Protein AF-A0A522DTZ6-F1 (afdb_monomer)

Solvent-accessible surface area (backbone atoms only — not comparable to full-atom values): 29812 Å² total; per-residue (Å²): 138,82,81,86,79,81,82,78,89,74,92,70,84,82,66,77,85,81,62,63,83,66,77,73,71,80,78,86,62,78,75,42,48,61,40,32,42,37,39,28,28,37,51,78,33,67,67,48,78,47,78,43,36,81,15,37,23,39,40,32,19,40,86,93,48,35,62,66,43,53,53,51,50,58,49,36,67,45,63,57,66,77,53,55,72,46,32,21,92,92,46,71,49,17,38,42,34,40,35,35,72,81,45,35,35,38,39,34,39,34,37,50,86,11,49,69,51,56,48,35,26,42,67,88,67,49,71,60,89,72,64,34,59,61,56,32,52,57,26,36,46,79,73,20,46,34,40,63,56,55,72,72,41,57,52,59,58,32,42,52,52,47,55,72,42,50,89,42,83,67,54,44,65,58,50,19,66,32,38,74,46,93,52,79,80,82,83,79,72,90,32,33,66,60,49,49,53,53,50,41,48,51,36,51,53,52,31,52,52,44,53,51,52,42,52,53,49,51,50,50,40,52,52,54,59,71,69,49,74,90,75,69,82,77,58,56,78,51,58,69,57,51,52,51,51,49,51,53,53,51,50,50,53,50,52,52,48,50,49,50,53,49,53,48,52,53,51,51,52,55,45,52,52,54,50,51,54,51,51,50,50,55,52,48,54,46,54,50,52,53,50,66,58,70,77,60,82,90,77,52,68,66,67,49,47,58,52,48,53,50,51,51,52,53,46,52,52,52,50,50,55,49,52,53,52,49,53,55,50,51,50,51,49,51,54,48,51,50,50,55,45,50,52,51,50,56,71,49,44,60,63,51,52,54,48,50,53,52,47,56,54,28,52,54,46,50,54,50,49,55,51,41,52,53,51,50,53,51,40,56,50,47,52,52,53,39,54,54,46,48,55,49,37,50,48,30,49,50,18,38,55,24,44,53,52,49,50,52,52,51,43,59,74,68,43,52,79,53,57,44,81,55,99,59,31,50,26,44,74,90,36,48,54,91,75,46,56,67,69,60,50,52,52,52,29,50,50,48,28,50,56,36,27,34,48,25,34,58,29,31,34,78,61,50,59,80,49,55,73,70,57,47,54,53,46,55,52,46,32,54,76,69,64,26,24,36,42,34,24,32,79,33,86,72,79,74,59,87,89,52,82,88,62,67,89,88,66,89,79,54,70,80,65,66,75,58,87,50,83,73,69,80,54,60,42,79,48,64,50,64,60,83,66,89,77,133

Structure (mmCIF, N/CA/C/O backbone):
data_AF-A0A522DTZ6-F1
#
_entry.id   AF-A0A522DTZ6-F1
#
loop_
_atom_site.group_PDB
_atom_site.id
_atom_site.type_symbol
_atom_site.label_atom_id
_atom_site.label_alt_id
_atom_site.label_comp_id
_atom_site.label_asym_id
_atom_site.label_entity_id
_atom_site.label_seq_id
_atom_site.pdbx_PDB_ins_code
_atom_site.Cartn_x
_atom_site.Cartn_y
_atom_site.Cartn_z
_atom_site.occupancy
_atom_site.B_iso_or_equiv
_atom_site.auth_seq_id
_atom_site.auth_comp_id
_atom_site.auth_asym_id
_atom_site.auth_atom_id
_atom_site.pdbx_PDB_model_num
ATOM 1 N N . MET A 1 1 ? -10.974 -43.493 -45.138 1.00 37.31 1 MET A N 1
ATOM 2 C CA . MET A 1 1 ? -9.894 -42.870 -45.928 1.00 37.31 1 MET A CA 1
ATOM 3 C C . MET A 1 1 ? -10.361 -41.497 -46.383 1.00 37.31 1 MET A C 1
ATOM 5 O O . MET A 1 1 ? -11.185 -41.445 -47.287 1.00 37.31 1 MET A O 1
ATOM 9 N N . PRO A 1 2 ? -9.921 -40.406 -45.741 1.00 30.44 2 PRO A N 1
ATOM 10 C CA . PRO A 1 2 ? -10.015 -39.075 -46.312 1.00 30.44 2 PRO A CA 1
ATOM 11 C C . PRO A 1 2 ? -8.712 -38.715 -47.039 1.00 30.44 2 PRO A C 1
ATOM 13 O O . PRO A 1 2 ? -7.630 -39.193 -46.702 1.00 30.44 2 PRO A O 1
ATOM 16 N N . GLN A 1 3 ? -8.878 -37.928 -48.092 1.00 27.09 3 GLN A N 1
ATOM 17 C CA . GLN A 1 3 ? -7.906 -37.599 -49.124 1.00 27.09 3 GLN A CA 1
ATOM 18 C C . GLN A 1 3 ? -6.731 -36.762 -48.597 1.00 27.09 3 GLN A C 1
ATOM 20 O O . GLN A 1 3 ? -6.917 -35.812 -47.839 1.00 27.09 3 GLN A O 1
ATOM 25 N N . CYS A 1 4 ? -5.525 -37.109 -49.055 1.00 27.58 4 CYS A N 1
ATOM 26 C CA . CYS A 1 4 ? -4.324 -36.283 -48.970 1.00 27.58 4 CYS A CA 1
ATOM 27 C C . CYS A 1 4 ? -4.561 -34.930 -49.651 1.00 27.58 4 CYS A C 1
ATOM 29 O O . CYS A 1 4 ? -4.731 -34.875 -50.868 1.00 27.58 4 CYS A O 1
ATOM 31 N N . ALA A 1 5 ? -4.511 -33.848 -48.875 1.00 27.97 5 ALA A N 1
ATOM 32 C CA . ALA A 1 5 ? -4.296 -32.509 -49.400 1.00 27.97 5 ALA A CA 1
ATOM 33 C C . ALA A 1 5 ? -2.785 -32.282 -49.544 1.00 27.97 5 ALA A C 1
ATOM 35 O O . ALA A 1 5 ? -2.029 -32.305 -48.573 1.00 27.97 5 ALA A O 1
ATOM 36 N N . THR A 1 6 ? -2.362 -32.127 -50.790 1.00 26.62 6 THR A N 1
ATOM 37 C CA . THR A 1 6 ? -1.006 -31.828 -51.239 1.00 26.62 6 THR A CA 1
ATOM 38 C C . THR A 1 6 ? -0.517 -30.516 -50.620 1.00 26.62 6 THR A C 1
ATOM 40 O O . THR A 1 6 ? -1.088 -29.458 -50.877 1.00 26.62 6 THR A O 1
ATOM 43 N N . ILE A 1 7 ? 0.548 -30.573 -49.818 1.00 27.61 7 ILE A N 1
ATOM 44 C CA . ILE A 1 7 ? 1.276 -29.385 -49.358 1.00 27.61 7 ILE A CA 1
ATOM 45 C C . ILE A 1 7 ? 2.071 -28.868 -50.558 1.00 27.61 7 ILE A C 1
ATOM 47 O O . ILE A 1 7 ? 3.069 -29.462 -50.962 1.00 27.61 7 ILE A O 1
ATOM 51 N N . GLY A 1 8 ? 1.577 -27.791 -51.167 1.00 25.06 8 GLY A N 1
ATOM 52 C CA . GLY A 1 8 ? 2.294 -27.049 -52.193 1.00 25.06 8 GLY A CA 1
ATOM 53 C C . GLY A 1 8 ? 3.531 -26.390 -51.591 1.00 25.06 8 GLY A C 1
ATOM 54 O O . GLY A 1 8 ? 3.434 -25.561 -50.690 1.00 25.06 8 GLY A O 1
ATOM 55 N N . SER A 1 9 ? 4.695 -26.769 -52.105 1.00 31.30 9 SER A N 1
ATOM 56 C CA . SER A 1 9 ? 5.968 -26.088 -51.908 1.00 31.30 9 SER A CA 1
ATOM 57 C C . SER A 1 9 ? 5.920 -24.709 -52.574 1.00 31.30 9 SER A C 1
ATOM 59 O O . SER A 1 9 ? 6.166 -24.583 -53.772 1.00 31.30 9 SER A O 1
ATOM 61 N N . GLY A 1 10 ? 5.577 -23.686 -51.799 1.00 24.41 10 GLY A N 1
ATOM 62 C CA . GLY A 1 10 ? 5.672 -22.280 -52.181 1.00 24.41 10 GLY A CA 1
ATOM 63 C C . GLY A 1 10 ? 6.624 -21.561 -51.238 1.00 24.41 10 GLY A C 1
ATOM 64 O O . GLY A 1 10 ? 6.184 -20.879 -50.322 1.00 24.41 10 GLY A O 1
ATOM 65 N N . VAL A 1 11 ? 7.931 -21.741 -51.435 1.00 28.19 11 VAL A N 1
ATOM 66 C CA . VAL A 1 11 ? 8.948 -20.891 -50.803 1.00 28.19 11 VAL A CA 1
ATOM 67 C C . VAL A 1 11 ? 9.033 -19.622 -51.648 1.00 28.19 11 VAL A C 1
ATOM 69 O O . VAL A 1 11 ? 9.861 -19.517 -52.548 1.00 28.19 11 VAL A O 1
ATOM 72 N N . HIS A 1 12 ? 8.117 -18.685 -51.415 1.00 27.03 12 HIS A N 1
ATOM 73 C CA . HIS A 1 12 ? 8.268 -17.310 -51.875 1.00 27.03 12 HIS A CA 1
ATOM 74 C C . HIS A 1 12 ? 8.806 -16.487 -50.710 1.00 27.03 12 HIS A C 1
ATOM 76 O O . HIS A 1 12 ? 8.214 -16.462 -49.634 1.00 27.03 12 HIS A O 1
ATOM 82 N N . GLY A 1 13 ? 9.972 -15.878 -50.926 1.00 30.61 13 GLY A N 1
ATOM 83 C CA . GLY A 1 13 ? 10.601 -14.975 -49.979 1.00 30.61 13 GLY A CA 1
ATOM 84 C C . GLY A 1 13 ? 9.682 -13.801 -49.675 1.00 30.61 13 GLY A C 1
ATOM 85 O O . GLY A 1 13 ? 9.431 -12.958 -50.534 1.00 30.61 13 GLY A O 1
ATOM 86 N N . GLU A 1 14 ? 9.197 -13.749 -48.440 1.00 29.45 14 GLU A N 1
ATOM 87 C CA . GLU A 1 14 ? 8.679 -12.524 -47.855 1.00 29.45 14 GLU A CA 1
ATOM 88 C C . GLU A 1 14 ? 9.885 -11.632 -47.548 1.00 29.45 14 GLU A C 1
ATOM 90 O O . GLU A 1 14 ? 10.607 -11.821 -46.567 1.00 29.45 14 GLU A O 1
ATOM 95 N N . GLY A 1 15 ? 10.149 -10.698 -48.465 1.00 31.09 15 GLY A N 1
ATOM 96 C CA . GLY A 1 15 ? 11.054 -9.578 -48.232 1.00 31.09 15 GLY A CA 1
ATOM 97 C C . GLY A 1 15 ? 10.598 -8.734 -47.039 1.00 31.09 15 GLY A C 1
ATOM 98 O O . GLY A 1 15 ? 9.503 -8.916 -46.513 1.00 31.09 15 GLY A O 1
ATOM 99 N N . LEU A 1 16 ? 11.452 -7.794 -46.634 1.00 37.06 16 LEU A N 1
ATOM 100 C CA . LEU A 1 16 ? 11.426 -6.912 -45.451 1.00 37.06 16 LEU A CA 1
ATOM 101 C C . LEU A 1 16 ? 10.136 -6.079 -45.189 1.00 37.06 16 LEU A C 1
ATOM 103 O O . LEU A 1 16 ? 10.130 -5.194 -44.339 1.00 37.06 16 LEU A O 1
ATOM 107 N N . ALA A 1 17 ? 9.011 -6.388 -45.836 1.00 34.72 17 ALA A N 1
ATOM 108 C CA . ALA A 1 17 ? 7.756 -5.639 -45.897 1.00 34.72 17 ALA A CA 1
ATOM 109 C C . ALA A 1 17 ? 7.022 -5.397 -44.558 1.00 34.72 17 ALA A C 1
ATOM 111 O O . ALA A 1 17 ? 6.080 -4.608 -44.524 1.00 34.72 17 ALA A O 1
ATOM 112 N N . GLY A 1 18 ? 7.421 -6.042 -43.457 1.00 34.72 18 GLY A N 1
ATOM 113 C CA . GLY A 1 18 ? 6.786 -5.874 -42.140 1.00 34.72 18 GLY A CA 1
ATOM 114 C C . GLY A 1 18 ? 7.485 -4.896 -41.187 1.00 34.72 18 GLY A C 1
ATOM 115 O O . GLY A 1 18 ? 6.895 -4.504 -40.182 1.00 34.72 18 GLY A O 1
ATOM 116 N N . TYR A 1 19 ? 8.729 -4.503 -41.470 1.00 38.19 19 TYR A N 1
ATOM 117 C CA . TYR A 1 19 ? 9.546 -3.686 -40.572 1.00 38.19 19 TYR A CA 1
ATOM 118 C C . TYR A 1 19 ? 9.659 -2.255 -41.109 1.00 38.19 19 TYR A C 1
ATOM 120 O O . TYR A 1 19 ? 10.423 -1.983 -42.028 1.00 38.19 19 TYR A O 1
ATOM 128 N N . GLN A 1 20 ? 8.902 -1.316 -40.533 1.00 40.12 20 GLN A N 1
ATOM 129 C CA . GLN A 1 20 ? 9.065 0.102 -40.859 1.00 40.12 20 GLN A CA 1
ATOM 130 C C . GLN A 1 20 ? 10.350 0.644 -40.217 1.00 40.12 20 GLN A C 1
ATOM 132 O O . GLN A 1 20 ? 10.507 0.650 -38.993 1.00 40.12 20 GLN A O 1
ATOM 137 N N . VAL A 1 21 ? 11.275 1.127 -41.048 1.00 39.69 21 VAL A N 1
ATOM 138 C CA . VAL A 1 21 ? 12.469 1.848 -40.595 1.00 39.69 21 VAL A CA 1
ATOM 139 C C . VAL A 1 21 ? 12.032 3.220 -40.074 1.00 39.69 21 VAL A C 1
ATOM 141 O O . VAL A 1 21 ? 11.784 4.144 -40.844 1.00 39.69 21 VAL A O 1
ATOM 144 N N . LEU A 1 22 ? 11.904 3.363 -38.754 1.00 39.72 22 LEU A N 1
ATOM 145 C CA . LEU A 1 22 ? 11.617 4.654 -38.132 1.00 39.72 22 LEU A CA 1
ATOM 146 C C . LEU A 1 22 ? 12.887 5.512 -38.113 1.00 39.72 22 LEU A C 1
ATOM 148 O O . LEU A 1 22 ? 13.806 5.272 -37.330 1.00 39.72 22 LEU A O 1
ATOM 152 N N . THR A 1 23 ? 12.947 6.525 -38.975 1.00 38.56 23 THR A N 1
ATOM 153 C CA . THR A 1 23 ? 14.057 7.484 -39.017 1.00 38.56 23 THR A CA 1
ATOM 154 C C . THR A 1 23 ? 13.798 8.654 -38.073 1.00 38.56 23 THR A C 1
ATOM 156 O O . THR A 1 23 ? 12.788 9.350 -38.187 1.00 38.56 23 THR A O 1
ATOM 159 N N . ARG A 1 24 ? 14.737 8.926 -37.165 1.00 40.88 24 ARG A N 1
ATOM 160 C CA . ARG A 1 24 ? 14.729 10.133 -36.337 1.00 40.88 24 ARG A CA 1
ATOM 161 C C . ARG A 1 24 ? 15.473 11.245 -37.079 1.00 40.88 24 ARG A C 1
ATOM 163 O O . ARG A 1 24 ? 16.692 11.249 -37.094 1.00 40.88 24 ARG A O 1
ATOM 170 N N . THR A 1 25 ? 14.764 12.208 -37.661 1.00 34.78 25 THR A N 1
ATOM 171 C CA . THR A 1 25 ? 15.368 13.490 -38.065 1.00 34.78 25 THR A CA 1
ATOM 172 C C . THR A 1 25 ? 15.054 14.526 -36.996 1.00 34.78 25 THR A C 1
ATOM 174 O O . THR A 1 25 ? 13.916 14.993 -36.889 1.00 34.78 25 THR A O 1
ATOM 177 N N . ARG A 1 26 ? 16.037 14.898 -36.169 1.00 33.22 26 ARG A N 1
ATOM 178 C CA . ARG A 1 26 ? 15.906 16.096 -35.332 1.00 33.22 26 ARG A CA 1
ATOM 179 C C . ARG A 1 26 ? 16.107 17.315 -36.230 1.00 33.22 26 ARG A C 1
ATOM 181 O O . ARG A 1 26 ? 17.224 17.701 -36.511 1.00 33.22 26 ARG A O 1
ATOM 188 N N . GLY A 1 27 ? 15.006 17.929 -36.660 1.00 35.44 27 GLY A N 1
ATOM 189 C CA . GLY A 1 27 ? 15.030 19.277 -37.230 1.00 35.44 27 GLY A CA 1
ATOM 190 C C . GLY A 1 27 ? 15.791 19.419 -38.549 1.00 35.44 27 GLY A C 1
ATOM 191 O O . GLY A 1 27 ? 16.673 20.258 -38.633 1.00 35.44 27 GLY A O 1
ATOM 192 N N . GLY A 1 28 ? 15.432 18.648 -39.578 1.00 34.88 28 GLY A N 1
ATOM 193 C CA . GLY A 1 28 ? 15.789 18.957 -40.972 1.00 34.88 28 GLY A CA 1
ATOM 194 C C . GLY A 1 28 ? 17.284 19.056 -41.318 1.00 34.88 28 GLY A C 1
ATOM 195 O O . GLY A 1 28 ? 17.594 19.511 -42.417 1.00 34.88 28 GLY A O 1
ATOM 196 N N . SER A 1 29 ? 18.203 18.660 -40.432 1.00 44.75 29 SER A N 1
ATOM 197 C CA . SER A 1 29 ? 19.630 18.540 -40.736 1.00 44.75 29 SER A CA 1
ATOM 198 C C . SER A 1 29 ? 19.872 17.325 -41.632 1.00 44.75 29 SER A C 1
ATOM 200 O O . SER A 1 29 ? 19.298 16.253 -41.426 1.00 44.75 29 SER A O 1
ATOM 202 N N . ALA A 1 30 ? 20.700 17.504 -42.662 1.00 57.94 30 ALA A N 1
ATOM 203 C CA . ALA A 1 30 ? 21.166 16.409 -43.504 1.00 57.94 30 ALA A CA 1
ATOM 204 C C . ALA A 1 30 ? 21.961 15.404 -42.652 1.00 57.94 30 ALA A C 1
ATOM 206 O O . ALA A 1 30 ? 22.713 15.809 -41.767 1.00 57.94 30 ALA A O 1
ATOM 207 N N . GLN A 1 31 ? 21.773 14.104 -42.901 1.00 70.75 31 GLN A N 1
ATOM 208 C CA . GLN A 1 31 ? 22.597 13.064 -42.279 1.00 70.75 31 GLN A CA 1
ATOM 209 C C . GLN A 1 31 ? 24.046 13.230 -42.737 1.00 70.75 31 GLN A C 1
ATOM 211 O O . GLN A 1 31 ? 24.283 13.493 -43.913 1.00 70.75 31 GLN A O 1
ATOM 216 N N . VAL A 1 32 ? 24.985 13.054 -41.811 1.00 81.88 32 VAL A N 1
ATOM 217 C CA . VAL A 1 32 ? 26.417 13.259 -42.044 1.00 81.88 32 VAL A CA 1
ATOM 218 C C . VAL A 1 32 ? 27.139 11.917 -41.944 1.00 81.88 32 VAL A C 1
ATOM 220 O O . VAL A 1 32 ? 26.987 11.206 -40.951 1.00 81.88 32 VAL A O 1
ATOM 223 N N . LYS A 1 33 ? 27.932 11.549 -42.951 1.00 86.88 33 LYS A N 1
ATOM 224 C CA . LYS A 1 33 ? 28.701 10.292 -42.984 1.00 86.88 33 LYS A CA 1
ATOM 225 C C . LYS A 1 33 ? 30.188 10.543 -42.780 1.00 86.88 33 LYS A C 1
ATOM 227 O O . LYS A 1 33 ? 30.731 11.567 -43.184 1.00 86.88 33 LYS A O 1
ATOM 232 N N . VAL A 1 34 ? 30.873 9.578 -42.173 1.00 88.88 34 VAL A N 1
ATOM 233 C CA . VAL A 1 34 ? 32.329 9.617 -42.001 1.00 88.88 34 VAL A CA 1
ATOM 234 C C . VAL A 1 34 ? 33.002 9.192 -43.299 1.00 88.88 34 VAL A C 1
ATOM 236 O O . VAL A 1 34 ? 32.852 8.061 -43.733 1.00 88.88 34 VAL A O 1
ATOM 239 N N . THR A 1 35 ? 33.787 10.055 -43.926 1.00 90.38 35 THR A N 1
ATOM 240 C CA . THR A 1 35 ? 34.477 9.722 -45.185 1.00 90.38 35 THR A CA 1
ATOM 241 C C . THR A 1 35 ? 35.891 9.212 -44.946 1.00 90.38 35 THR A C 1
ATOM 243 O O . THR A 1 35 ? 36.422 8.420 -45.731 1.00 90.38 35 THR A O 1
ATOM 246 N N . LYS A 1 36 ? 36.515 9.643 -43.846 1.00 92.00 36 LYS A N 1
ATOM 247 C CA . LYS A 1 36 ? 37.918 9.352 -43.563 1.00 92.00 36 LYS A CA 1
ATOM 248 C C . LYS A 1 36 ? 38.209 9.331 -42.069 1.00 92.00 36 LYS A C 1
ATOM 250 O O . LYS A 1 36 ? 37.725 10.180 -41.326 1.00 92.00 36 LYS A O 1
ATOM 255 N N . VAL A 1 37 ? 39.059 8.395 -41.658 1.00 91.38 37 VAL A N 1
ATOM 256 C CA . VAL A 1 37 ? 39.631 8.307 -40.312 1.00 91.38 37 VAL A CA 1
ATOM 257 C C . VAL A 1 37 ? 41.151 8.237 -40.436 1.00 91.38 37 VAL A C 1
ATOM 259 O O . VAL A 1 37 ? 41.685 7.372 -41.128 1.00 91.38 37 VAL A O 1
ATOM 262 N N . SER A 1 38 ? 41.847 9.137 -39.751 1.00 91.81 38 SER A N 1
ATOM 263 C CA . SER A 1 38 ? 43.306 9.164 -39.643 1.00 91.81 38 SER A CA 1
ATOM 264 C C . SER A 1 38 ? 43.697 9.080 -38.174 1.00 91.81 38 SER A C 1
ATOM 266 O O . SER A 1 38 ? 43.123 9.779 -37.343 1.00 91.81 38 SER A O 1
ATOM 268 N N . THR A 1 39 ? 44.666 8.243 -37.830 1.00 91.75 39 THR A N 1
ATOM 269 C CA . THR A 1 39 ? 45.106 8.044 -36.447 1.00 91.75 39 THR A CA 1
ATOM 270 C C . THR A 1 39 ? 46.620 7.976 -36.358 1.00 91.75 39 THR A C 1
ATOM 272 O O . THR A 1 39 ? 47.259 7.384 -37.221 1.00 91.75 39 THR A O 1
ATOM 275 N N . ARG A 1 40 ? 47.189 8.535 -35.288 1.00 92.00 40 ARG A N 1
ATOM 276 C CA . ARG A 1 40 ? 48.621 8.485 -34.984 1.00 92.00 40 ARG A CA 1
ATOM 277 C C . ARG A 1 40 ? 48.867 8.168 -33.522 1.00 92.00 40 ARG A C 1
ATOM 279 O O . ARG A 1 40 ? 48.245 8.769 -32.650 1.00 92.00 40 ARG A O 1
ATOM 286 N N . GLN A 1 41 ? 49.820 7.275 -33.267 1.00 92.00 41 GLN A N 1
ATOM 287 C CA . GLN A 1 41 ? 50.254 6.863 -31.926 1.00 92.00 41 GLN A CA 1
ATOM 288 C C . GLN A 1 41 ? 49.108 6.381 -31.011 1.00 92.00 41 GLN A C 1
ATOM 290 O O . GLN A 1 41 ? 49.154 6.560 -29.792 1.00 92.00 41 GLN A O 1
ATOM 295 N N . LEU A 1 42 ? 48.082 5.740 -31.584 1.00 88.81 42 LEU A N 1
ATOM 296 C CA . LEU A 1 42 ? 46.958 5.167 -30.836 1.00 88.81 42 LEU A CA 1
ATOM 297 C C . LEU A 1 42 ? 46.911 3.647 -31.009 1.00 88.81 42 LEU A C 1
ATOM 299 O O . LEU A 1 42 ? 46.933 3.126 -32.128 1.00 88.81 42 LEU A O 1
ATOM 303 N N . LEU A 1 43 ? 46.798 2.936 -29.885 1.00 87.88 43 LEU A N 1
ATOM 304 C CA . LEU A 1 43 ? 46.708 1.477 -29.799 1.00 87.88 43 LEU A CA 1
ATOM 305 C C . LEU A 1 43 ? 47.751 0.766 -30.692 1.00 87.88 43 LEU A C 1
ATOM 307 O O . LEU A 1 43 ? 48.963 0.935 -30.524 1.00 87.88 43 LEU A O 1
ATOM 311 N N . ALA A 1 44 ? 47.287 -0.047 -31.645 1.00 85.12 44 ALA A N 1
ATOM 312 C CA . ALA A 1 44 ? 48.131 -0.833 -32.537 1.00 85.12 44 ALA A CA 1
ATOM 313 C C . ALA A 1 44 ? 48.857 0.007 -33.608 1.00 85.12 44 ALA A C 1
ATOM 315 O O . ALA A 1 44 ? 49.804 -0.495 -34.215 1.00 85.12 44 ALA A O 1
ATOM 316 N N . PHE A 1 45 ? 48.476 1.273 -33.818 1.00 83.94 45 PHE A N 1
ATOM 317 C CA . PHE A 1 45 ? 48.876 2.066 -34.983 1.00 83.94 45 PHE A CA 1
ATOM 318 C C . PHE A 1 45 ? 49.810 3.231 -34.621 1.00 83.94 45 PHE A C 1
ATOM 320 O O . PHE A 1 45 ? 49.481 4.080 -33.792 1.00 83.94 45 PHE A O 1
ATOM 327 N N . GLU A 1 46 ? 50.972 3.294 -35.279 1.00 85.38 46 GLU A N 1
ATOM 328 C CA . GLU A 1 46 ? 51.852 4.478 -35.250 1.00 85.38 46 GLU A CA 1
ATOM 329 C C . GLU A 1 46 ? 51.314 5.582 -36.160 1.00 85.38 46 GLU A C 1
ATOM 331 O O . GLU A 1 46 ? 51.237 6.734 -35.738 1.00 85.38 46 GLU A O 1
ATOM 336 N N . ASP A 1 47 ? 50.880 5.206 -37.362 1.00 85.00 47 ASP A N 1
ATOM 337 C CA . ASP A 1 47 ? 50.120 6.024 -38.304 1.00 85.00 47 ASP A CA 1
ATOM 338 C C . ASP A 1 47 ? 49.193 5.091 -39.097 1.00 85.00 47 ASP A C 1
ATOM 340 O O . ASP A 1 47 ? 49.595 3.991 -39.490 1.00 85.00 47 ASP A O 1
ATOM 344 N N . LEU A 1 48 ? 47.942 5.493 -39.296 1.00 87.12 48 LEU A N 1
ATOM 345 C CA . LEU A 1 48 ? 46.982 4.775 -40.129 1.00 87.12 48 LEU A CA 1
ATOM 346 C C . LEU A 1 48 ? 45.978 5.763 -40.717 1.00 87.12 48 LEU A C 1
ATOM 348 O O . LEU A 1 48 ? 45.423 6.605 -40.015 1.00 87.12 48 LEU A O 1
ATOM 352 N N . GLU A 1 49 ? 45.690 5.595 -42.002 1.00 87.00 49 GLU A N 1
ATOM 353 C CA . GLU A 1 49 ? 44.656 6.333 -42.714 1.00 87.00 49 GLU A CA 1
ATOM 354 C C . GLU A 1 49 ? 43.699 5.355 -43.398 1.00 87.00 49 GLU A C 1
ATOM 356 O O . GLU A 1 49 ? 44.127 4.466 -44.136 1.00 87.00 49 GLU A O 1
ATOM 361 N N . VAL A 1 50 ? 42.398 5.532 -43.165 1.00 86.44 50 VAL A N 1
ATOM 362 C CA . VAL A 1 50 ? 41.339 4.693 -43.730 1.00 86.44 50 VAL A CA 1
ATOM 363 C C . VAL A 1 50 ? 40.256 5.573 -44.331 1.00 86.44 50 VAL A C 1
ATOM 365 O O . VAL A 1 50 ? 39.773 6.511 -43.697 1.00 86.44 50 VAL A O 1
ATOM 368 N N . LYS A 1 51 ? 39.853 5.248 -45.559 1.00 86.69 51 LYS A N 1
ATOM 369 C CA . LYS A 1 51 ? 38.673 5.830 -46.202 1.00 86.69 51 LYS A CA 1
ATOM 370 C C . LYS A 1 51 ? 37.480 4.919 -45.960 1.00 86.69 51 LYS A C 1
ATOM 372 O O . LYS A 1 51 ? 37.588 3.711 -46.160 1.00 86.69 51 LYS A O 1
ATOM 377 N N . LEU A 1 52 ? 36.369 5.497 -45.523 1.00 86.31 52 LEU A N 1
ATOM 378 C CA . LEU A 1 52 ? 35.123 4.776 -45.297 1.00 86.31 52 LEU A CA 1
ATOM 379 C C . LEU A 1 52 ? 34.170 5.067 -46.458 1.00 86.31 52 LEU A C 1
ATOM 381 O O . LEU A 1 52 ? 34.067 6.202 -46.924 1.00 86.31 52 LEU A O 1
ATOM 385 N N . GLY A 1 53 ? 33.481 4.031 -46.932 1.00 82.56 53 GLY A N 1
ATOM 386 C CA . GLY A 1 53 ? 32.401 4.198 -47.904 1.00 82.56 53 GLY A CA 1
ATOM 387 C C . GLY A 1 53 ? 31.124 4.695 -47.258 1.00 82.56 53 GLY A C 1
ATOM 388 O O . GLY A 1 53 ? 30.936 4.570 -46.051 1.00 82.56 53 GLY A O 1
ATOM 389 N N . SER A 1 54 ? 30.205 5.190 -48.081 1.00 80.25 54 SER A N 1
ATOM 390 C CA . SER A 1 54 ? 28.889 5.665 -47.644 1.00 80.25 54 SER A CA 1
ATOM 391 C C . SER A 1 54 ? 27.940 4.549 -47.176 1.00 80.25 54 SER A C 1
ATOM 393 O O . SER A 1 54 ? 26.911 4.867 -46.578 1.00 80.25 54 SER A O 1
ATOM 395 N N . GLY A 1 55 ? 28.272 3.284 -47.458 1.00 84.56 55 GLY A N 1
ATOM 396 C CA . GLY A 1 55 ? 27.534 2.081 -47.064 1.00 84.56 55 GLY A CA 1
ATOM 397 C C . GLY A 1 55 ? 28.333 1.218 -46.087 1.00 84.56 55 GLY A C 1
ATOM 398 O O . GLY A 1 55 ? 28.540 1.607 -44.937 1.00 84.56 55 GLY A O 1
ATOM 399 N N . LEU A 1 56 ? 28.807 0.053 -46.538 1.00 85.19 56 LEU A N 1
ATOM 400 C CA . LEU A 1 56 ? 29.540 -0.906 -45.708 1.00 85.19 56 LEU A CA 1
ATOM 401 C C . LEU A 1 56 ? 31.052 -0.851 -45.975 1.00 85.19 56 LEU A C 1
ATOM 403 O O . LEU A 1 56 ? 31.513 -0.958 -47.108 1.00 85.19 56 LEU A O 1
ATOM 407 N N . THR A 1 57 ? 31.843 -0.729 -44.912 1.00 87.88 57 THR A N 1
ATOM 408 C CA . THR A 1 57 ? 33.304 -0.864 -44.932 1.00 87.88 57 THR A CA 1
ATOM 409 C C . THR A 1 57 ? 33.710 -2.059 -44.076 1.00 87.88 57 THR A C 1
ATOM 411 O O . THR A 1 57 ? 33.363 -2.132 -42.899 1.00 87.88 57 THR A O 1
ATOM 414 N N . ILE A 1 58 ? 34.455 -2.994 -44.659 1.00 85.44 58 ILE A N 1
ATOM 415 C CA . ILE A 1 58 ? 34.899 -4.231 -44.021 1.00 85.44 58 ILE A CA 1
ATOM 416 C C . ILE A 1 58 ? 36.415 -4.188 -43.827 1.00 85.44 58 ILE A C 1
ATOM 418 O O . ILE A 1 58 ? 37.175 -4.123 -44.791 1.00 85.44 58 ILE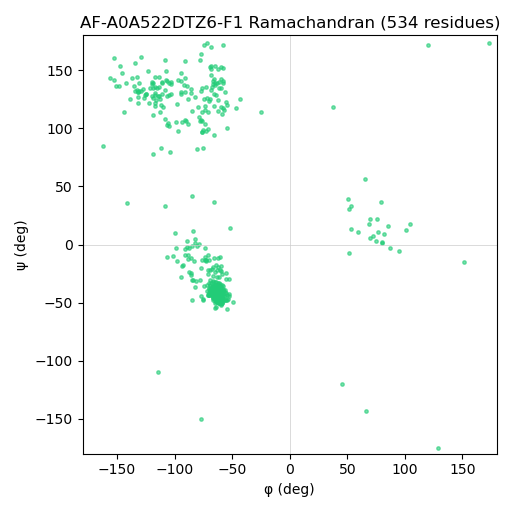 A O 1
ATOM 422 N N . ALA A 1 59 ? 36.861 -4.282 -42.578 1.00 85.38 59 ALA A N 1
ATOM 423 C CA . ALA A 1 59 ? 38.257 -4.458 -42.205 1.00 85.38 59 ALA A CA 1
ATOM 424 C C . ALA A 1 59 ? 38.567 -5.956 -42.034 1.00 85.38 59 ALA A C 1
ATOM 426 O O . ALA A 1 59 ? 38.166 -6.582 -41.050 1.00 85.38 59 ALA A O 1
ATOM 427 N N . LYS A 1 60 ? 39.280 -6.544 -42.999 1.00 82.69 60 LYS A N 1
ATOM 428 C CA . LYS A 1 60 ? 39.647 -7.969 -43.029 1.00 82.69 60 LYS A CA 1
ATOM 429 C C . LYS A 1 60 ? 41.114 -8.162 -42.664 1.00 82.69 60 LYS A C 1
ATOM 431 O O . LYS A 1 60 ? 41.964 -7.419 -43.144 1.00 82.69 60 LYS A O 1
ATOM 436 N N . GLY A 1 61 ? 41.433 -9.177 -41.866 1.00 79.69 61 GLY A N 1
ATOM 437 C CA . GLY A 1 61 ? 42.826 -9.548 -41.597 1.00 79.69 61 GLY A CA 1
ATOM 438 C C . GLY A 1 61 ? 42.990 -10.627 -40.526 1.00 79.69 61 GLY A C 1
ATOM 439 O O . GLY A 1 61 ? 42.002 -10.987 -39.871 1.00 79.69 61 GLY A O 1
ATOM 440 N N . PRO A 1 62 ? 44.220 -11.122 -40.305 1.00 76.12 62 PRO A N 1
ATOM 441 C CA . PRO A 1 62 ? 44.505 -12.155 -39.311 1.00 76.12 62 PRO A CA 1
ATOM 442 C C . PRO A 1 62 ? 44.315 -11.624 -37.889 1.00 76.12 62 PRO A C 1
ATOM 444 O O . PRO A 1 62 ? 44.125 -10.424 -37.663 1.00 76.12 62 PRO A O 1
ATOM 447 N N . ASN A 1 63 ? 44.347 -12.506 -36.896 1.00 77.06 63 ASN A N 1
ATOM 448 C CA . ASN A 1 63 ? 44.385 -12.060 -35.505 1.00 77.06 63 ASN A CA 1
ATOM 449 C C . ASN A 1 63 ? 45.607 -11.164 -35.255 1.00 77.06 63 ASN A C 1
ATOM 451 O O . ASN A 1 63 ? 46.608 -11.253 -35.960 1.00 77.06 63 ASN A O 1
ATOM 455 N N . GLU A 1 64 ? 45.477 -10.257 -34.284 1.00 76.12 64 GLU A N 1
ATOM 456 C CA . GLU A 1 64 ? 46.544 -9.332 -33.860 1.00 76.12 64 GLU A CA 1
ATOM 457 C C . GLU A 1 64 ? 46.931 -8.224 -34.866 1.00 76.12 64 GLU A C 1
ATOM 459 O O . GLU A 1 64 ? 47.798 -7.410 -34.567 1.00 76.12 64 GLU A O 1
ATOM 464 N N . CYS A 1 65 ? 46.239 -8.074 -36.005 1.00 78.25 65 CYS A N 1
ATOM 465 C CA . CYS A 1 65 ? 46.513 -6.988 -36.967 1.00 78.25 65 CYS A CA 1
ATOM 466 C C . CYS A 1 65 ? 45.836 -5.634 -36.653 1.00 78.25 65 CYS A C 1
ATOM 468 O O . CYS A 1 65 ? 45.791 -4.752 -37.506 1.00 78.25 65 CYS A O 1
ATOM 470 N N . GLY A 1 66 ? 45.273 -5.459 -35.451 1.00 78.25 66 GLY A N 1
ATOM 471 C CA . GLY A 1 66 ? 44.687 -4.180 -35.016 1.00 78.25 66 GLY A CA 1
ATOM 472 C C . GLY A 1 66 ? 43.226 -3.919 -35.423 1.00 78.25 66 GLY A C 1
ATOM 473 O O . GLY A 1 66 ? 42.772 -2.782 -35.321 1.00 78.25 66 GLY A O 1
ATOM 474 N N . LYS A 1 67 ? 42.457 -4.940 -35.839 1.00 83.31 67 LYS A N 1
ATOM 475 C CA . LYS A 1 67 ? 41.018 -4.819 -36.193 1.00 83.31 67 LYS A CA 1
ATOM 476 C C . LYS A 1 67 ? 40.168 -4.200 -35.077 1.00 83.31 67 LYS A C 1
ATOM 478 O O . LYS A 1 67 ? 39.520 -3.177 -35.273 1.00 83.31 67 LYS A O 1
ATOM 483 N N . THR A 1 68 ? 40.220 -4.781 -33.882 1.00 83.06 68 THR A N 1
ATOM 484 C CA . THR A 1 68 ? 39.518 -4.237 -32.713 1.00 83.06 68 THR A CA 1
ATOM 485 C C . THR A 1 68 ? 40.054 -2.849 -32.356 1.00 83.06 68 THR A C 1
ATOM 487 O O . THR A 1 68 ? 39.289 -1.966 -31.991 1.00 83.06 68 THR A O 1
ATOM 490 N N . SER A 1 69 ? 41.357 -2.604 -32.548 1.00 86.44 69 SER A N 1
ATOM 491 C CA . SER A 1 69 ? 41.968 -1.301 -32.271 1.00 86.44 69 SER A CA 1
ATOM 492 C C . SER A 1 69 ? 41.394 -0.175 -33.134 1.00 86.44 69 SER A C 1
ATOM 494 O O . SER A 1 69 ? 41.148 0.902 -32.605 1.00 86.44 69 SER A O 1
ATOM 496 N N . ILE A 1 70 ? 41.130 -0.393 -34.429 1.00 86.31 70 ILE A N 1
ATOM 497 C CA . ILE A 1 70 ? 40.512 0.652 -35.266 1.00 86.31 70 ILE A CA 1
ATOM 498 C C . ILE A 1 70 ? 39.055 0.915 -34.864 1.00 86.31 70 ILE A C 1
ATOM 500 O O . ILE A 1 70 ? 38.646 2.073 -34.799 1.00 86.31 70 ILE A O 1
ATOM 504 N N . VAL A 1 71 ? 38.293 -0.128 -34.521 1.00 85.31 71 VAL A N 1
ATOM 505 C CA . VAL A 1 71 ? 36.923 0.023 -34.005 1.00 85.31 71 VAL A CA 1
ATOM 506 C C . VAL A 1 71 ? 36.918 0.859 -32.723 1.00 85.31 71 VAL A C 1
ATOM 508 O O . VAL A 1 71 ? 36.130 1.797 -32.610 1.00 85.31 71 VAL A O 1
ATOM 511 N N . GLU A 1 72 ? 37.821 0.571 -31.784 1.00 85.62 72 GLU A N 1
ATOM 512 C CA . GLU A 1 72 ? 37.946 1.327 -30.534 1.00 85.62 72 GLU A CA 1
ATOM 513 C C . GLU A 1 72 ? 38.416 2.772 -30.758 1.00 85.62 72 GLU A C 1
ATOM 515 O O . GLU A 1 72 ? 37.889 3.680 -30.122 1.00 85.62 72 GLU A O 1
ATOM 520 N N . ILE A 1 73 ? 39.318 3.030 -31.713 1.00 88.81 73 ILE A N 1
ATOM 521 C CA . ILE A 1 73 ? 39.741 4.398 -32.073 1.00 88.81 73 ILE A CA 1
ATOM 522 C C . ILE A 1 73 ? 38.567 5.219 -32.622 1.00 88.81 73 ILE A C 1
ATOM 524 O O . ILE A 1 73 ? 38.373 6.369 -32.217 1.00 88.81 73 ILE A O 1
ATOM 528 N N . ILE A 1 74 ? 37.757 4.631 -33.510 1.00 88.06 74 ILE A N 1
ATOM 529 C CA . ILE A 1 74 ? 36.564 5.290 -34.059 1.00 88.06 74 ILE A CA 1
ATOM 530 C C . ILE A 1 74 ? 35.567 5.594 -32.935 1.00 88.06 74 ILE A C 1
ATOM 532 O O . ILE A 1 74 ? 35.074 6.717 -32.841 1.00 88.06 74 ILE A O 1
ATOM 536 N N . LYS A 1 75 ? 35.306 4.634 -32.038 1.00 84.06 75 LYS A N 1
ATOM 537 C CA . LYS A 1 75 ? 34.435 4.847 -30.869 1.00 84.06 75 LYS A CA 1
ATOM 538 C C . LYS A 1 75 ? 34.957 5.973 -29.979 1.00 84.06 75 LYS A C 1
ATOM 540 O O . LYS A 1 75 ? 34.213 6.904 -29.671 1.00 84.06 75 LYS A O 1
ATOM 545 N N . ALA A 1 76 ? 36.240 5.920 -29.628 1.00 86.31 76 ALA A N 1
ATOM 546 C CA . ALA A 1 76 ? 36.902 6.884 -28.763 1.00 86.31 76 ALA A CA 1
ATOM 547 C C . ALA A 1 76 ? 36.811 8.313 -29.320 1.00 86.31 76 ALA A C 1
ATOM 549 O O . ALA A 1 76 ? 36.554 9.255 -28.567 1.00 86.31 76 ALA A O 1
ATOM 550 N N . PHE A 1 77 ? 36.913 8.490 -30.641 1.00 88.69 77 PHE A N 1
ATOM 551 C CA . PHE A 1 77 ? 36.706 9.794 -31.266 1.00 88.69 77 PHE A CA 1
ATOM 552 C C . PHE A 1 77 ? 35.339 10.408 -30.908 1.00 88.69 77 PHE A C 1
ATOM 554 O O . PHE A 1 77 ? 35.293 11.571 -30.487 1.00 88.69 77 PHE A O 1
ATOM 561 N N . PHE A 1 78 ? 34.245 9.646 -31.005 1.00 83.00 78 PHE A N 1
ATOM 562 C CA . PHE A 1 78 ? 32.895 10.137 -30.706 1.00 83.00 78 PHE A CA 1
ATOM 563 C C . PHE A 1 78 ? 32.635 10.264 -29.200 1.00 83.00 78 PHE A C 1
ATOM 565 O O . PHE A 1 78 ? 32.181 11.314 -28.739 1.00 83.00 78 PHE A O 1
ATOM 572 N N . THR A 1 79 ? 32.968 9.240 -28.413 1.00 78.38 79 THR A N 1
ATOM 573 C CA . THR A 1 79 ? 32.594 9.166 -26.991 1.00 78.38 79 THR A CA 1
ATOM 574 C C . THR A 1 79 ? 33.553 9.913 -26.070 1.00 78.38 79 THR A C 1
ATOM 576 O O . THR A 1 79 ? 33.147 10.428 -25.028 1.00 78.38 79 THR A O 1
ATOM 579 N N . GLY A 1 80 ? 34.834 9.998 -26.431 1.00 81.31 80 GLY A N 1
ATOM 580 C CA . GLY A 1 80 ? 35.881 10.403 -25.500 1.00 81.31 80 GLY A CA 1
ATOM 581 C C . GLY A 1 80 ? 36.077 9.381 -24.378 1.00 81.31 80 GLY A C 1
ATOM 582 O O . GLY A 1 80 ? 35.960 8.179 -24.600 1.00 81.31 80 GLY A O 1
ATOM 583 N N . GLY A 1 81 ? 36.358 9.879 -23.170 1.00 80.19 81 GLY A N 1
ATOM 584 C CA . GLY A 1 81 ? 36.601 9.075 -21.964 1.00 80.19 81 GLY A CA 1
ATOM 585 C C . GLY A 1 81 ? 37.991 9.299 -21.367 1.00 80.19 81 GLY A C 1
ATOM 586 O O . GLY A 1 81 ? 38.816 9.983 -21.961 1.00 80.19 81 GLY A O 1
ATOM 587 N N . LYS A 1 82 ? 38.243 8.749 -20.175 1.00 78.69 82 LYS A N 1
ATOM 588 C CA . LYS A 1 82 ? 39.578 8.712 -19.559 1.00 78.69 82 LYS A CA 1
ATOM 589 C C . LYS A 1 82 ? 40.147 7.306 -19.684 1.00 78.69 82 LYS A C 1
ATOM 591 O O . LYS A 1 82 ? 40.064 6.526 -18.740 1.00 78.69 82 LYS A O 1
ATOM 596 N N . ASP A 1 83 ? 40.664 6.984 -20.860 1.00 78.44 83 ASP A N 1
ATOM 597 C CA . ASP A 1 83 ? 41.345 5.716 -21.099 1.00 78.44 83 ASP A CA 1
ATOM 598 C C . ASP A 1 83 ? 42.846 5.968 -21.254 1.00 78.44 83 ASP A C 1
ATOM 600 O O . ASP A 1 83 ? 43.293 6.534 -22.247 1.00 78.44 83 ASP A O 1
ATOM 604 N N . VAL A 1 84 ? 43.621 5.561 -20.248 1.00 83.50 84 VAL A N 1
ATOM 605 C CA . VAL A 1 84 ? 45.091 5.676 -20.245 1.00 83.50 84 VAL A CA 1
ATOM 606 C C . VAL A 1 84 ? 45.763 4.658 -21.168 1.00 83.50 84 VAL A C 1
ATOM 608 O O . VAL A 1 84 ? 46.954 4.762 -21.441 1.00 83.50 84 VAL A O 1
ATOM 611 N N . THR A 1 85 ? 45.024 3.648 -21.636 1.00 85.62 85 THR A N 1
ATOM 612 C CA . THR A 1 85 ? 45.557 2.567 -22.476 1.00 85.62 85 THR A CA 1
ATOM 613 C C . THR A 1 85 ? 45.467 2.867 -23.969 1.00 85.62 85 THR A C 1
ATOM 615 O O . THR A 1 85 ? 46.057 2.142 -24.769 1.00 85.62 85 THR A O 1
ATOM 618 N N . ILE A 1 86 ? 44.768 3.945 -24.346 1.00 86.88 86 ILE A N 1
ATOM 619 C CA . ILE A 1 86 ? 44.527 4.295 -25.747 1.00 86.88 86 ILE A CA 1
ATOM 620 C C . ILE A 1 86 ? 45.783 4.815 -26.455 1.00 86.88 86 ILE A C 1
ATOM 622 O O . ILE A 1 86 ? 45.987 4.539 -27.638 1.00 86.88 86 ILE A O 1
ATOM 626 N N . VAL A 1 87 ? 46.643 5.541 -25.733 1.00 88.56 87 VAL A N 1
ATOM 627 C CA . VAL A 1 87 ? 47.913 6.055 -26.253 1.00 88.56 87 VAL A CA 1
ATOM 628 C C . VAL A 1 87 ? 48.922 4.913 -26.301 1.00 88.56 87 VAL A C 1
ATOM 630 O O . VAL A 1 87 ? 49.079 4.150 -25.343 1.00 88.56 87 VAL A O 1
ATOM 633 N N . ARG A 1 88 ? 49.611 4.771 -27.436 1.00 85.75 88 ARG A N 1
ATOM 634 C CA . ARG A 1 88 ? 50.607 3.714 -27.634 1.00 85.75 88 ARG A CA 1
ATOM 635 C C . ARG A 1 88 ? 51.708 3.815 -26.572 1.00 85.75 88 ARG A C 1
ATOM 637 O O . ARG A 1 88 ? 52.189 4.901 -26.251 1.00 85.75 88 ARG A O 1
ATOM 644 N N . LYS A 1 89 ? 52.145 2.669 -26.038 1.00 82.00 89 LYS A N 1
ATOM 645 C CA . LYS A 1 89 ? 53.210 2.619 -25.022 1.00 82.00 89 LYS A CA 1
ATOM 646 C C . LYS A 1 89 ? 54.475 3.319 -25.532 1.00 82.00 89 LYS A C 1
ATOM 648 O O . LYS A 1 89 ? 55.029 2.912 -26.547 1.00 82.00 89 LYS A O 1
ATOM 653 N N . GLY A 1 90 ? 54.933 4.329 -24.793 1.00 81.81 90 GLY A N 1
ATOM 654 C CA . GLY A 1 90 ? 56.122 5.121 -25.125 1.00 81.81 90 GLY A CA 1
ATOM 655 C C . GLY A 1 90 ? 55.845 6.423 -25.884 1.00 81.81 90 GLY A C 1
ATOM 656 O O . GLY A 1 90 ? 56.777 7.202 -26.060 1.00 81.81 90 GLY A O 1
ATOM 657 N N . ALA A 1 91 ? 54.600 6.690 -26.293 1.00 85.75 91 ALA A N 1
ATOM 658 C CA . ALA A 1 91 ? 54.197 7.981 -26.845 1.00 85.75 91 ALA A CA 1
ATOM 659 C C . ALA A 1 91 ? 53.681 8.922 -25.740 1.00 85.75 91 ALA A C 1
ATOM 661 O O . ALA A 1 91 ? 53.020 8.485 -24.799 1.00 85.75 91 ALA A O 1
ATOM 662 N N . GLU A 1 92 ? 53.973 10.219 -25.861 1.00 87.88 92 GLU A N 1
ATOM 663 C CA . GLU A 1 92 ? 53.479 11.246 -24.926 1.00 87.88 92 GLU A CA 1
ATOM 664 C C . GLU A 1 92 ? 52.014 11.622 -25.198 1.00 87.88 92 GLU A C 1
ATOM 666 O O . GLU A 1 92 ? 51.270 11.960 -24.277 1.00 87.88 92 GLU A O 1
ATOM 671 N N . SER A 1 93 ? 51.593 11.532 -26.461 1.00 91.56 93 SER A N 1
ATOM 672 C CA . SER A 1 93 ? 50.220 11.766 -26.910 1.00 91.56 93 SER A CA 1
ATOM 673 C C . SER A 1 93 ? 49.917 10.969 -28.182 1.00 91.56 93 SER A C 1
ATOM 675 O O . SER A 1 93 ? 50.828 10.549 -28.901 1.00 91.56 93 SER A O 1
ATOM 677 N N . GLY A 1 94 ? 48.631 10.773 -28.462 1.00 92.50 94 GLY A N 1
ATOM 678 C CA . GLY A 1 94 ? 48.126 10.223 -29.717 1.00 92.50 94 GLY A CA 1
ATOM 679 C C . GLY A 1 94 ? 46.943 11.032 -30.239 1.00 92.50 94 GLY A C 1
ATOM 680 O O . GLY A 1 94 ? 46.258 11.721 -29.482 1.00 92.50 94 GLY A O 1
ATOM 681 N N . GLU A 1 95 ? 46.693 10.976 -31.544 1.00 93.88 95 GLU A N 1
ATOM 682 C CA . GLU A 1 95 ? 45.619 11.740 -32.183 1.00 93.88 95 GLU A CA 1
ATOM 683 C C . GLU A 1 95 ? 44.769 10.887 -33.119 1.00 93.88 95 GLU A C 1
ATOM 685 O O . GLU A 1 95 ? 45.275 10.026 -33.831 1.00 93.88 95 GLU A O 1
ATOM 690 N N . VAL A 1 96 ? 43.469 11.179 -33.145 1.00 94.19 96 VAL A N 1
ATOM 691 C CA . VAL A 1 96 ? 42.521 10.683 -34.143 1.00 94.19 96 VAL A CA 1
ATOM 692 C C . VAL A 1 96 ? 41.818 11.869 -34.796 1.00 94.19 96 VAL A C 1
ATOM 694 O O . VAL A 1 96 ? 41.308 12.767 -34.120 1.00 94.19 96 VAL A O 1
ATOM 697 N N . ALA A 1 97 ? 41.801 11.883 -36.122 1.00 93.19 97 ALA A N 1
ATOM 698 C CA . ALA A 1 97 ? 41.112 12.857 -36.945 1.00 93.19 97 ALA A CA 1
ATOM 699 C C . ALA A 1 97 ? 40.070 12.156 -37.821 1.00 93.19 97 ALA A C 1
ATOM 701 O O . ALA A 1 97 ? 40.325 11.086 -38.370 1.00 93.19 97 ALA A O 1
ATOM 702 N N . VAL A 1 98 ? 38.898 12.768 -37.943 1.00 92.06 98 VAL A N 1
ATOM 703 C CA . VAL A 1 98 ? 37.769 12.252 -38.717 1.00 92.06 98 VAL A CA 1
ATOM 704 C C . VAL A 1 98 ? 37.272 13.345 -39.652 1.00 92.06 98 VAL A C 1
ATOM 706 O O . VAL A 1 98 ? 37.079 14.487 -39.225 1.00 92.06 98 VAL A O 1
ATOM 709 N N . GLU A 1 99 ? 37.075 12.996 -40.919 1.00 92.19 99 GLU A N 1
ATOM 710 C CA . GLU A 1 99 ? 36.458 13.864 -41.922 1.00 92.19 99 GLU A CA 1
ATOM 711 C C . GLU A 1 99 ? 35.041 13.378 -42.226 1.00 92.19 99 GLU A C 1
ATOM 713 O O . GLU A 1 99 ? 34.782 12.172 -42.299 1.00 92.19 99 GLU A O 1
ATOM 718 N N . PHE A 1 100 ? 34.135 14.334 -42.394 1.00 89.19 100 PHE A N 1
ATOM 719 C CA . PHE A 1 100 ? 32.730 14.109 -42.696 1.00 89.19 100 PHE A CA 1
ATOM 720 C C . PHE A 1 100 ? 32.411 14.504 -44.150 1.00 89.19 100 PHE A C 1
ATOM 722 O O . PHE A 1 100 ? 33.162 15.255 -44.778 1.00 89.19 100 PHE A O 1
ATOM 729 N N . ASP A 1 101 ? 31.324 13.980 -44.714 1.00 86.75 101 ASP A N 1
ATOM 730 C CA . ASP A 1 101 ? 30.889 14.251 -46.096 1.00 86.75 101 ASP A CA 1
ATOM 731 C C . ASP A 1 101 ? 30.346 15.674 -46.315 1.00 86.75 101 ASP A C 1
ATOM 733 O O . ASP A 1 101 ? 30.417 16.196 -47.426 1.00 86.75 101 ASP A O 1
ATOM 737 N N . ASP A 1 102 ? 29.900 16.339 -45.251 1.00 82.69 102 ASP A N 1
ATOM 738 C CA . ASP A 1 102 ? 29.500 17.750 -45.229 1.00 82.69 102 ASP A CA 1
ATOM 739 C C . ASP A 1 102 ? 30.691 18.737 -45.167 1.00 82.69 102 ASP A C 1
ATOM 741 O O . ASP A 1 102 ? 30.509 19.958 -45.147 1.00 82.69 102 ASP A O 1
ATOM 745 N N . GLY A 1 103 ? 31.925 18.217 -45.153 1.00 84.06 103 GLY A N 1
ATOM 746 C CA . GLY A 1 103 ? 33.171 18.984 -45.127 1.00 84.06 103 GLY A CA 1
ATOM 747 C C . GLY A 1 103 ? 33.660 19.376 -43.729 1.00 84.06 103 GLY A C 1
ATOM 748 O O . GLY A 1 103 ? 34.748 19.956 -43.612 1.00 84.06 103 GLY A O 1
ATOM 749 N N . TYR A 1 104 ? 32.912 19.055 -42.667 1.00 88.50 104 TYR A N 1
ATOM 750 C CA . TYR A 1 104 ? 33.395 19.230 -41.300 1.00 88.50 104 TYR A CA 1
ATOM 751 C C . TYR A 1 104 ? 34.531 18.253 -40.994 1.00 88.50 104 TYR A C 1
ATOM 753 O O . TYR A 1 104 ? 34.632 17.150 -41.539 1.00 88.50 104 TYR A O 1
ATOM 761 N N . ARG A 1 105 ? 35.417 18.665 -40.086 1.00 91.19 105 ARG A N 1
ATOM 762 C CA . ARG A 1 105 ? 36.559 17.857 -39.646 1.00 91.19 105 ARG A CA 1
ATOM 763 C C . ARG A 1 105 ? 36.680 17.904 -38.140 1.00 91.19 105 ARG A C 1
ATOM 765 O O . ARG A 1 105 ? 36.648 18.978 -37.545 1.00 91.19 105 ARG A O 1
ATOM 772 N N . GLY A 1 106 ? 36.839 16.752 -37.509 1.00 90.62 106 GLY A N 1
ATOM 773 C CA . GLY A 1 106 ? 37.103 16.664 -36.082 1.00 90.62 106 GLY A CA 1
ATOM 774 C C . GLY A 1 106 ? 38.488 16.112 -35.808 1.00 90.62 106 GLY A C 1
ATOM 775 O O . GLY A 1 106 ? 38.963 15.224 -36.506 1.00 90.62 106 GLY A O 1
ATOM 776 N N . ARG A 1 107 ? 39.128 16.616 -34.759 1.00 92.94 107 ARG A N 1
ATOM 777 C CA . ARG A 1 107 ? 40.404 16.116 -34.250 1.00 92.94 107 ARG A CA 1
ATOM 778 C C . ARG A 1 107 ? 40.298 15.934 -32.747 1.00 92.94 107 ARG A C 1
ATOM 780 O O . ARG A 1 107 ? 39.936 16.874 -32.039 1.00 92.94 107 ARG A O 1
ATOM 787 N N . ARG A 1 108 ? 40.629 14.743 -32.256 1.00 92.81 108 ARG A N 1
ATOM 788 C CA . ARG A 1 108 ? 40.742 14.444 -30.830 1.00 92.81 108 ARG A CA 1
ATOM 789 C C . ARG A 1 108 ? 42.163 14.001 -30.509 1.00 92.81 108 ARG A C 1
ATOM 791 O O . ARG A 1 108 ? 42.689 13.099 -31.149 1.00 92.81 108 ARG A O 1
ATOM 798 N N . VAL A 1 109 ? 42.759 14.649 -29.516 1.00 93.12 109 VAL A N 1
ATOM 799 C CA . VAL A 1 109 ? 44.088 14.324 -28.987 1.00 93.12 109 VAL A CA 1
ATOM 800 C C . VAL A 1 109 ? 43.911 13.703 -27.610 1.00 93.12 109 VAL A C 1
ATOM 802 O O . VAL A 1 109 ? 43.135 14.234 -26.813 1.00 93.12 109 VAL A O 1
ATOM 805 N N . TYR A 1 110 ? 44.603 12.596 -27.366 1.00 92.94 110 TYR A N 1
ATOM 806 C CA . TYR A 1 110 ? 44.711 11.916 -26.082 1.00 92.94 110 TYR A CA 1
ATOM 807 C C . TYR A 1 110 ? 46.131 12.067 -25.555 1.00 92.94 110 TYR A C 1
ATOM 809 O O . TYR A 1 110 ? 47.087 11.764 -26.268 1.00 92.94 110 TYR A O 1
ATOM 817 N N . ASP A 1 111 ? 46.256 12.495 -24.309 1.00 91.38 111 ASP A N 1
ATOM 818 C CA . ASP A 1 111 ? 47.525 12.543 -23.596 1.00 91.38 111 ASP A CA 1
ATOM 819 C C . ASP A 1 111 ? 47.744 11.228 -22.832 1.00 91.38 111 ASP A C 1
ATOM 821 O O . ASP A 1 111 ? 46.796 10.495 -22.526 1.00 91.38 111 ASP A O 1
ATOM 825 N N . ALA A 1 112 ? 48.999 10.906 -22.510 1.00 87.06 112 ALA A N 1
ATOM 826 C CA . ALA A 1 112 ? 49.348 9.667 -21.806 1.00 87.06 112 ALA A CA 1
ATOM 827 C C . ALA A 1 112 ? 48.682 9.520 -20.417 1.00 87.06 112 ALA A C 1
ATOM 829 O O . ALA A 1 112 ? 48.583 8.414 -19.888 1.00 87.06 112 ALA A O 1
ATOM 830 N N . ASP A 1 113 ? 48.199 10.617 -19.824 1.00 85.12 113 ASP A N 1
ATOM 831 C CA . ASP A 1 113 ? 47.443 10.624 -18.566 1.00 85.12 113 ASP A CA 1
ATOM 832 C C . ASP A 1 113 ? 45.943 10.296 -18.744 1.00 85.12 113 ASP A C 1
ATOM 834 O O . ASP A 1 113 ? 45.179 10.276 -17.773 1.00 85.12 113 ASP A O 1
ATOM 838 N N . GLY A 1 114 ? 45.511 10.025 -19.980 1.00 81.50 114 GLY A N 1
ATOM 839 C CA . GLY A 1 114 ? 44.130 9.727 -20.350 1.00 81.50 114 GLY A CA 1
ATOM 840 C C . GLY A 1 114 ? 43.246 10.969 -20.486 1.00 81.50 114 GLY A C 1
ATOM 841 O O . GLY A 1 114 ? 42.047 10.842 -20.760 1.00 81.50 114 GLY A O 1
ATOM 842 N N . SER A 1 115 ? 43.789 12.175 -20.291 1.00 87.00 115 SER A N 1
ATOM 843 C CA . SER A 1 115 ? 43.082 13.399 -20.648 1.00 87.00 115 SER A CA 1
ATOM 844 C C . SER A 1 115 ? 42.976 13.519 -22.169 1.00 87.00 115 SER A C 1
ATOM 846 O O . SER A 1 115 ? 43.742 12.925 -22.927 1.00 87.00 115 SER A O 1
ATOM 848 N N . ASN A 1 116 ? 41.938 14.208 -22.639 1.00 90.75 116 ASN A N 1
ATOM 849 C CA . ASN A 1 116 ? 41.737 14.387 -24.068 1.00 90.75 116 ASN A CA 1
ATOM 850 C C . ASN A 1 116 ? 41.079 15.719 -24.384 1.00 90.75 116 ASN A C 1
ATOM 852 O O . ASN A 1 116 ? 40.310 16.278 -23.595 1.00 90.75 116 ASN A O 1
ATOM 856 N N . LYS A 1 117 ? 41.358 16.198 -25.591 1.00 90.94 117 LYS A N 1
ATOM 857 C CA . LYS A 1 117 ? 40.817 17.438 -26.127 1.00 90.94 117 LYS A CA 1
ATOM 858 C C . LYS A 1 117 ? 40.296 17.192 -27.529 1.00 90.94 117 LYS A C 1
ATOM 860 O O . LYS A 1 117 ? 40.999 16.642 -28.369 1.00 90.94 117 LYS A O 1
ATOM 865 N N . VAL A 1 118 ? 39.072 17.645 -27.780 1.00 90.69 118 VAL A N 1
ATOM 866 C CA . VAL A 1 118 ? 38.431 17.563 -29.092 1.00 90.69 118 VAL A CA 1
ATOM 867 C C . VAL A 1 118 ? 38.225 18.951 -29.686 1.00 90.69 118 VAL A C 1
ATOM 869 O O . VAL A 1 118 ? 37.781 19.882 -29.010 1.00 90.69 118 VAL A O 1
ATOM 872 N N . GLU A 1 119 ? 38.548 19.083 -30.965 1.00 91.19 119 GLU A N 1
ATOM 873 C CA . GLU A 1 119 ? 38.381 20.288 -31.766 1.00 91.19 119 GLU A CA 1
ATOM 874 C C . GLU A 1 119 ? 37.615 19.933 -33.039 1.00 91.19 119 GLU A C 1
ATOM 876 O O . GLU A 1 119 ? 37.920 18.938 -33.691 1.00 91.19 119 GLU A O 1
ATOM 881 N N . ILE A 1 120 ? 36.611 20.743 -33.374 1.00 88.12 120 ILE A N 1
ATOM 882 C CA . ILE A 1 120 ? 35.815 20.596 -34.593 1.00 88.12 120 ILE A CA 1
ATOM 883 C C . ILE A 1 120 ? 36.054 21.825 -35.464 1.00 88.12 120 ILE A C 1
ATOM 885 O O . ILE A 1 120 ? 36.045 22.955 -34.964 1.00 88.12 120 ILE A O 1
ATOM 889 N N . PHE A 1 121 ? 36.264 21.591 -36.749 1.00 88.06 121 PHE A N 1
ATOM 890 C CA . PHE A 1 121 ? 36.529 22.579 -37.781 1.00 88.06 121 PHE A CA 1
ATOM 891 C C . PHE A 1 121 ? 35.400 22.539 -38.807 1.00 88.06 121 PHE A C 1
ATOM 893 O O . PHE A 1 121 ? 34.958 21.460 -39.205 1.00 88.06 121 PHE A O 1
ATOM 900 N N . ASP A 1 122 ? 34.934 23.716 -39.209 1.00 85.88 122 ASP A N 1
ATOM 901 C CA . ASP A 1 122 ? 33.951 23.868 -40.277 1.00 85.88 122 ASP A CA 1
ATOM 902 C C . ASP A 1 122 ? 34.583 23.638 -41.671 1.00 85.88 122 ASP A C 1
ATOM 904 O O . ASP A 1 122 ? 35.813 23.528 -41.788 1.00 85.88 122 ASP A O 1
ATOM 908 N N . PRO A 1 123 ? 33.778 23.583 -42.750 1.00 86.31 123 PRO A N 1
ATOM 909 C CA . PRO A 1 123 ? 34.296 23.403 -44.108 1.00 86.31 123 PRO A CA 1
ATOM 910 C C . PRO A 1 123 ? 35.282 24.497 -44.553 1.00 86.31 123 PRO A C 1
ATOM 912 O O . PRO A 1 123 ? 36.159 24.239 -45.378 1.00 86.31 123 PRO A O 1
ATOM 915 N N . ALA A 1 124 ? 35.195 25.700 -43.973 1.00 82.81 124 ALA A N 1
ATOM 916 C CA . ALA A 1 124 ? 36.121 26.807 -44.217 1.00 82.81 124 ALA A CA 1
ATOM 917 C C . ALA A 1 124 ? 37.436 26.691 -43.412 1.00 82.81 124 ALA A C 1
ATOM 919 O O . ALA A 1 124 ? 38.323 27.535 -43.552 1.00 82.81 124 ALA A O 1
ATOM 920 N N . GLY A 1 125 ? 37.583 25.654 -42.580 1.00 82.56 125 GLY A N 1
ATOM 921 C CA . GLY A 1 125 ? 38.757 25.399 -41.746 1.00 82.56 125 GLY A CA 1
ATOM 922 C C . GLY A 1 125 ? 38.780 26.194 -40.438 1.00 82.56 125 GLY A C 1
ATOM 923 O O . GLY A 1 125 ? 39.791 26.190 -39.731 1.00 82.56 125 GLY A O 1
ATOM 924 N N . LYS A 1 126 ? 37.690 26.879 -40.081 1.00 85.19 126 LYS A N 1
ATOM 925 C CA . LYS A 1 126 ? 37.582 27.635 -38.834 1.00 85.19 126 LYS A CA 1
ATOM 926 C C . LYS A 1 126 ? 37.119 26.721 -37.704 1.00 85.19 126 LYS A C 1
ATOM 928 O O . LYS A 1 126 ? 36.154 25.970 -37.821 1.00 85.19 126 LYS A O 1
ATOM 933 N N . LYS A 1 127 ? 37.798 26.819 -36.560 1.00 87.12 127 LYS A N 1
ATOM 934 C CA . LYS A 1 127 ? 37.423 26.092 -35.344 1.00 87.12 127 LYS A CA 1
ATOM 935 C C . LYS A 1 127 ? 36.076 26.586 -34.807 1.00 87.12 127 LYS A C 1
ATOM 937 O O . LYS A 1 127 ? 35.904 27.787 -34.581 1.00 87.12 127 LYS A O 1
ATOM 942 N N . LEU A 1 128 ? 35.155 25.662 -34.537 1.00 81.44 128 LEU A N 1
ATOM 943 C CA . LEU A 1 128 ? 33.861 25.979 -33.937 1.00 81.44 128 LEU A CA 1
ATOM 944 C C . LEU A 1 128 ? 34.025 26.453 -32.478 1.00 81.44 128 LEU A C 1
ATOM 946 O O . LEU A 1 128 ? 34.731 25.808 -31.694 1.00 81.44 128 LEU A O 1
ATOM 950 N N . PRO A 1 129 ? 33.368 27.558 -32.077 1.00 65.25 129 PRO A N 1
ATOM 951 C CA . PRO A 1 129 ? 33.350 28.002 -30.689 1.00 65.25 129 PRO A CA 1
ATOM 952 C C . PRO A 1 129 ? 32.417 27.113 -29.851 1.00 65.25 129 PRO A C 1
ATOM 954 O O . PRO A 1 129 ? 31.240 26.964 -30.165 1.00 65.25 129 PRO A O 1
ATOM 957 N N . GLY A 1 130 ? 32.929 26.537 -28.761 1.00 68.38 130 GLY A N 1
ATOM 958 C CA . GLY A 1 130 ? 32.160 25.686 -27.845 1.00 68.38 130 GLY A CA 1
ATOM 959 C C . GLY A 1 130 ? 32.829 24.340 -27.561 1.00 68.38 130 GLY A C 1
ATOM 960 O O . GLY A 1 130 ? 33.956 24.081 -27.978 1.00 68.38 130 GLY A O 1
ATOM 961 N N . SER A 1 131 ? 32.140 23.476 -26.810 1.00 71.50 131 SER A N 1
ATOM 962 C CA . SER A 1 131 ? 32.630 22.124 -26.527 1.00 71.50 131 SER A CA 1
ATOM 963 C C . SER A 1 131 ? 32.408 21.229 -27.746 1.00 71.50 131 SER A C 1
ATOM 965 O O . SER A 1 131 ? 31.276 20.821 -28.003 1.00 71.50 131 SER A O 1
ATOM 967 N N . GLY A 1 132 ? 33.479 20.884 -28.468 1.00 76.31 132 GLY A N 1
ATOM 968 C CA . GLY A 1 132 ? 33.428 19.904 -29.561 1.00 76.31 132 GLY A CA 1
ATOM 969 C C . GLY A 1 132 ? 32.854 18.550 -29.125 1.00 76.31 132 GLY A C 1
ATOM 970 O O . GLY A 1 132 ? 32.245 17.852 -29.926 1.00 76.31 132 GLY A O 1
ATOM 971 N N . ALA A 1 133 ? 32.934 18.220 -27.830 1.00 77.38 133 ALA A N 1
ATOM 972 C CA . ALA A 1 133 ? 32.305 17.026 -27.276 1.00 77.38 133 ALA A CA 1
ATOM 973 C C . ALA A 1 133 ? 30.770 17.093 -27.332 1.00 77.38 133 ALA A C 1
ATOM 975 O O . ALA A 1 133 ? 30.146 16.079 -27.611 1.00 77.38 133 ALA A O 1
ATOM 976 N N . LYS A 1 134 ? 30.161 18.277 -27.137 1.00 76.12 134 LYS A N 1
ATOM 977 C CA . LYS A 1 134 ? 28.704 18.453 -27.288 1.00 76.12 134 LYS A CA 1
ATOM 978 C C . LYS A 1 134 ? 28.254 18.267 -28.739 1.00 76.12 134 LYS A C 1
ATOM 980 O O . LYS A 1 134 ? 27.182 17.719 -28.969 1.00 76.12 134 LYS A O 1
ATOM 985 N N . PHE A 1 135 ? 29.074 18.714 -29.692 1.00 77.81 135 PHE A N 1
ATOM 986 C CA . PHE A 1 135 ? 28.828 18.523 -31.123 1.00 77.81 135 PHE A CA 1
ATOM 987 C C . PHE A 1 135 ? 28.881 17.034 -31.492 1.00 77.81 135 PHE A C 1
ATOM 989 O O . PHE A 1 135 ? 27.922 16.506 -32.045 1.00 77.81 135 PHE A O 1
ATOM 996 N N . LEU A 1 136 ? 29.938 16.321 -31.084 1.00 76.75 136 LEU A N 1
ATOM 997 C CA . LEU A 1 136 ? 30.057 14.884 -31.355 1.00 76.75 136 LEU A CA 1
ATOM 998 C C . LEU A 1 136 ? 28.994 14.042 -30.639 1.00 76.75 136 LEU A C 1
ATOM 1000 O O . LEU A 1 136 ? 28.464 13.122 -31.249 1.00 76.75 136 LEU A O 1
ATOM 1004 N N . SER A 1 137 ? 28.616 14.386 -29.401 1.00 69.44 137 SER A N 1
ATOM 1005 C CA . SER A 1 137 ? 27.534 13.690 -28.685 1.00 69.44 137 SER A CA 1
ATOM 1006 C C . SER A 1 137 ? 26.149 13.909 -29.299 1.00 69.44 137 SER A C 1
ATOM 1008 O O . SER A 1 137 ? 25.231 13.146 -29.017 1.00 69.44 137 SER A O 1
ATOM 1010 N N . ALA A 1 138 ? 25.970 14.975 -30.088 1.00 68.62 138 ALA A N 1
ATOM 1011 C CA . ALA A 1 138 ? 24.745 15.196 -30.852 1.00 68.62 138 ALA A CA 1
ATOM 1012 C C . ALA A 1 138 ? 24.738 14.382 -32.159 1.00 68.62 138 ALA A C 1
ATOM 1014 O O . ALA A 1 138 ? 23.675 13.936 -32.584 1.00 68.62 138 ALA A O 1
ATOM 1015 N N . LEU A 1 139 ? 25.917 14.157 -32.753 1.00 69.25 139 LEU A N 1
ATOM 1016 C CA . LEU A 1 139 ? 26.096 13.380 -33.981 1.00 69.25 139 LEU A CA 1
ATOM 1017 C C . LEU A 1 139 ? 25.982 11.867 -33.755 1.00 69.25 139 LEU A C 1
ATOM 1019 O O . LEU A 1 139 ? 25.280 11.208 -34.516 1.00 69.25 139 LEU A O 1
ATOM 1023 N N . ALA A 1 140 ? 26.638 11.312 -32.731 1.00 63.31 140 ALA A N 1
ATOM 1024 C CA . ALA A 1 140 ? 26.632 9.872 -32.462 1.00 63.31 140 ALA A CA 1
ATOM 1025 C C . ALA A 1 140 ? 26.584 9.559 -30.957 1.00 63.31 140 ALA A C 1
ATOM 1027 O O . ALA A 1 140 ? 27.268 10.184 -30.146 1.00 63.31 140 ALA A O 1
ATOM 1028 N N . ASP A 1 141 ? 25.791 8.550 -30.591 1.00 63.91 141 ASP A N 1
ATOM 1029 C CA . ASP A 1 141 ? 25.651 8.050 -29.220 1.00 63.91 141 ASP A CA 1
ATOM 1030 C C . ASP A 1 141 ? 26.439 6.736 -29.042 1.00 63.91 141 ASP A C 1
ATOM 1032 O O . ASP A 1 141 ? 26.418 5.874 -29.919 1.00 63.91 141 ASP A O 1
ATOM 1036 N N . ALA A 1 142 ? 27.116 6.545 -27.907 1.00 52.03 142 ALA A N 1
ATOM 1037 C CA . ALA A 1 142 ? 28.092 5.474 -27.649 1.00 52.03 142 ALA A CA 1
ATOM 1038 C C . ALA A 1 142 ? 27.591 4.042 -27.946 1.00 52.03 142 ALA A C 1
ATOM 1040 O O . ALA A 1 142 ? 28.371 3.163 -28.305 1.00 52.03 142 ALA A O 1
ATOM 1041 N N . LEU A 1 143 ? 26.284 3.804 -27.809 1.00 49.84 143 LEU A N 1
ATOM 1042 C CA . LEU A 1 143 ? 25.629 2.504 -28.012 1.00 49.84 143 LEU A CA 1
ATOM 1043 C C . LEU A 1 143 ? 25.185 2.244 -29.464 1.00 49.84 143 LEU A C 1
ATOM 1045 O O . LEU A 1 143 ? 24.825 1.118 -29.792 1.00 49.84 143 LEU A O 1
ATOM 1049 N N . SER A 1 144 ? 25.258 3.240 -30.353 1.00 54.97 144 SER A N 1
ATOM 1050 C CA . SER A 1 144 ? 25.088 3.026 -31.804 1.00 54.97 144 SER A CA 1
ATOM 1051 C C . SER A 1 144 ? 26.275 2.278 -32.438 1.00 54.97 144 SER A C 1
ATOM 1053 O O . SER A 1 144 ? 26.193 1.803 -33.565 1.00 54.97 144 SER A O 1
ATOM 1055 N N . LEU A 1 145 ? 27.360 2.089 -31.680 1.00 55.53 145 LEU A N 1
ATOM 1056 C CA . LEU A 1 145 ? 28.655 1.624 -32.168 1.00 55.53 145 LEU A CA 1
ATOM 1057 C C . LEU A 1 145 ? 28.938 0.122 -31.942 1.00 55.53 145 LEU A C 1
ATOM 1059 O O . LEU A 1 145 ? 30.094 -0.270 -32.104 1.00 55.53 145 LEU A O 1
ATOM 1063 N N . ASN A 1 146 ? 27.959 -0.701 -31.516 1.00 65.81 146 ASN A N 1
ATOM 1064 C CA . ASN A 1 146 ? 28.074 -2.176 -31.540 1.00 65.81 146 ASN A CA 1
ATOM 1065 C C . ASN A 1 146 ? 26.720 -2.937 -31.427 1.00 65.81 146 ASN A C 1
ATOM 1067 O O . ASN A 1 146 ? 26.361 -3.386 -30.335 1.00 65.81 146 ASN A O 1
ATOM 1071 N N . PRO A 1 147 ? 25.971 -3.163 -32.524 1.00 67.56 147 PRO A N 1
ATOM 1072 C CA . PRO A 1 147 ? 24.717 -3.932 -32.515 1.00 67.56 147 PRO A CA 1
ATOM 1073 C C . PRO A 1 147 ? 24.896 -5.393 -32.077 1.00 67.56 147 PRO A C 1
ATOM 1075 O O . PRO A 1 147 ? 23.980 -5.981 -31.500 1.00 67.56 147 PRO A O 1
ATOM 1078 N N . LEU A 1 148 ? 26.076 -5.983 -32.301 1.00 72.12 148 LEU A N 1
ATOM 1079 C CA . LEU A 1 148 ? 26.368 -7.363 -31.901 1.00 72.12 148 LEU A CA 1
ATOM 1080 C C . LEU A 1 148 ? 26.508 -7.504 -30.381 1.00 72.12 148 LEU A C 1
ATOM 1082 O O . LEU A 1 148 ? 26.199 -8.558 -29.827 1.00 72.12 148 LEU A O 1
ATOM 1086 N N . ALA A 1 149 ? 26.877 -6.434 -29.670 1.00 74.50 149 ALA A N 1
ATOM 1087 C CA . ALA A 1 149 ? 26.879 -6.460 -28.211 1.00 74.50 149 ALA A CA 1
ATOM 1088 C C . ALA A 1 149 ? 25.467 -6.726 -27.662 1.00 74.50 149 ALA A C 1
ATOM 1090 O O . ALA A 1 149 ? 25.314 -7.506 -26.725 1.00 74.50 149 ALA A O 1
ATOM 1091 N N . PHE A 1 150 ? 24.429 -6.119 -28.254 1.00 77.50 150 PHE A N 1
ATOM 1092 C CA . PHE A 1 150 ? 23.035 -6.337 -27.848 1.00 77.50 150 PHE A CA 1
ATOM 1093 C C . PHE A 1 150 ? 22.580 -7.778 -28.114 1.00 77.50 150 PHE A C 1
ATOM 1095 O O . PHE A 1 150 ? 21.881 -8.369 -27.287 1.00 77.50 150 PHE A O 1
ATOM 1102 N N . PHE A 1 151 ? 23.028 -8.355 -29.234 1.00 77.50 151 PHE A N 1
ATOM 1103 C CA . PHE A 1 151 ? 22.754 -9.743 -29.603 1.00 77.50 151 PHE A CA 1
ATOM 1104 C C . PHE A 1 151 ? 23.251 -10.729 -28.533 1.00 77.50 151 PHE A C 1
ATOM 1106 O O . PHE A 1 151 ? 22.526 -11.646 -28.153 1.00 77.50 151 PHE A O 1
ATOM 1113 N N . HIS A 1 152 ? 24.453 -10.502 -27.993 1.00 77.56 152 HIS A N 1
ATOM 1114 C CA . HIS A 1 152 ? 25.063 -11.362 -26.971 1.00 77.56 152 HIS A CA 1
ATOM 1115 C C . HIS A 1 152 ? 24.759 -10.947 -25.521 1.00 77.56 152 HIS A C 1
ATOM 1117 O O . HIS A 1 152 ? 25.158 -11.645 -24.588 1.00 77.56 152 HIS A O 1
ATOM 1123 N N . ALA A 1 153 ? 24.064 -9.827 -25.302 1.00 81.62 153 ALA A N 1
ATOM 1124 C CA . ALA A 1 153 ? 23.795 -9.320 -23.962 1.00 81.62 153 ALA A CA 1
ATOM 1125 C C . ALA A 1 153 ? 22.879 -10.269 -23.160 1.00 81.62 153 ALA A C 1
ATOM 1127 O O . ALA A 1 153 ? 21.914 -10.796 -23.720 1.00 81.62 153 ALA A O 1
ATOM 1128 N N . PRO A 1 154 ? 23.102 -10.438 -21.842 1.00 84.75 154 PRO A N 1
ATOM 1129 C CA . PRO A 1 154 ? 22.169 -11.134 -20.956 1.00 84.75 154 PRO A CA 1
ATOM 1130 C C . PRO A 1 154 ? 20.786 -10.448 -20.924 1.00 84.75 154 PRO A C 1
ATOM 1132 O O . PRO A 1 154 ? 20.737 -9.218 -21.031 1.00 84.75 154 PRO A O 1
ATOM 1135 N N . PRO A 1 155 ? 19.675 -11.169 -20.655 1.00 85.06 155 PRO A N 1
ATOM 1136 C CA . PRO A 1 155 ? 18.306 -10.634 -20.745 1.00 85.06 155 PRO A CA 1
ATOM 1137 C C . PRO A 1 155 ? 18.080 -9.295 -20.025 1.00 85.06 155 PRO A C 1
ATOM 1139 O O . PRO A 1 155 ? 17.617 -8.324 -20.620 1.00 85.06 155 PRO A O 1
ATOM 1142 N N . LYS A 1 156 ? 18.512 -9.187 -18.762 1.00 80.81 156 LYS A N 1
ATOM 1143 C CA . LYS A 1 156 ? 18.356 -7.955 -17.967 1.00 80.81 156 LYS A CA 1
ATOM 1144 C C . LYS A 1 156 ? 19.110 -6.763 -18.559 1.00 80.81 156 LYS A C 1
ATOM 1146 O O . LYS A 1 156 ? 18.587 -5.651 -18.587 1.00 80.81 156 LYS A O 1
ATOM 1151 N N . GLN A 1 157 ? 20.341 -6.992 -19.016 1.00 79.88 157 GLN A N 1
ATOM 1152 C CA . GLN A 1 157 ? 21.167 -5.953 -19.627 1.00 79.88 157 GLN A CA 1
ATOM 1153 C C . GLN A 1 157 ? 20.588 -5.533 -20.978 1.00 79.88 157 GLN A C 1
ATOM 1155 O O . GLN A 1 157 ? 20.512 -4.343 -21.263 1.00 79.88 157 GLN A O 1
ATOM 1160 N N . ARG A 1 158 ? 20.091 -6.498 -21.757 1.00 85.12 158 ARG A N 1
ATOM 1161 C CA . ARG A 1 158 ? 19.405 -6.269 -23.028 1.00 85.12 158 ARG A CA 1
ATOM 1162 C C . ARG A 1 158 ? 18.156 -5.404 -22.858 1.00 85.12 158 ARG A C 1
ATOM 1164 O O . ARG A 1 158 ? 17.992 -4.445 -23.601 1.00 85.12 158 ARG A O 1
ATOM 1171 N N . VAL A 1 159 ? 17.316 -5.678 -21.857 1.00 80.12 159 VAL A N 1
ATOM 1172 C CA . VAL A 1 159 ? 16.142 -4.839 -21.548 1.00 80.12 159 VAL A CA 1
ATOM 1173 C C . VAL A 1 159 ? 16.553 -3.428 -21.124 1.00 80.12 159 VAL A C 1
ATOM 1175 O O . VAL A 1 159 ? 15.958 -2.465 -21.601 1.00 80.12 159 VAL A O 1
ATOM 1178 N N . SER A 1 160 ? 17.585 -3.282 -20.286 1.00 76.38 160 SER A N 1
ATOM 1179 C CA . SER A 1 160 ? 18.108 -1.957 -19.908 1.00 76.38 160 SER A CA 1
ATOM 1180 C C . SER A 1 160 ? 18.564 -1.175 -21.136 1.00 76.38 160 SER A C 1
ATOM 1182 O O . SER A 1 160 ? 18.123 -0.051 -21.360 1.00 76.38 160 SER A O 1
ATOM 1184 N N . TRP A 1 161 ? 19.386 -1.800 -21.981 1.00 77.12 161 TRP A N 1
ATOM 1185 C CA . TRP A 1 161 ? 19.871 -1.197 -23.217 1.00 77.12 161 TRP A CA 1
ATOM 1186 C C . TRP A 1 161 ? 18.738 -0.874 -24.182 1.00 77.12 161 TRP A C 1
ATOM 1188 O O . TRP A 1 161 ? 18.766 0.180 -24.807 1.00 77.12 161 TRP A O 1
ATOM 1198 N N . PHE A 1 162 ? 17.724 -1.732 -24.281 1.00 78.44 162 PHE A N 1
ATOM 1199 C CA . PHE A 1 162 ? 16.539 -1.487 -25.094 1.00 78.44 162 PHE A CA 1
ATOM 1200 C C . PHE A 1 162 ? 15.788 -0.238 -24.615 1.00 78.44 162 PHE A C 1
ATOM 1202 O O . PHE A 1 162 ? 15.529 0.663 -25.409 1.00 78.44 162 PHE A O 1
ATOM 1209 N N . ILE A 1 163 ? 15.500 -0.143 -23.313 1.00 74.06 163 ILE A N 1
ATOM 1210 C CA . ILE A 1 163 ? 14.814 1.014 -22.719 1.00 74.06 163 ILE A CA 1
ATOM 1211 C C . ILE A 1 163 ? 15.649 2.288 -22.900 1.00 74.06 163 ILE A C 1
ATOM 1213 O O . ILE A 1 163 ? 15.108 3.331 -23.238 1.00 74.06 163 ILE A O 1
ATOM 1217 N N . GLU A 1 164 ? 16.969 2.231 -22.732 1.00 69.56 164 GLU A N 1
ATOM 1218 C CA . GLU A 1 164 ? 17.845 3.384 -22.981 1.00 69.56 164 GLU A CA 1
ATOM 1219 C C . GLU A 1 164 ? 17.891 3.793 -24.459 1.00 69.56 164 GLU A C 1
ATOM 1221 O O . GLU A 1 164 ? 18.081 4.966 -24.770 1.00 69.56 164 GLU A O 1
ATOM 1226 N N . THR A 1 165 ? 17.758 2.825 -25.366 1.00 70.75 165 THR A N 1
ATOM 1227 C CA . THR A 1 165 ? 17.906 3.025 -26.812 1.00 70.75 165 THR A CA 1
ATOM 1228 C C . THR A 1 165 ? 16.646 3.565 -27.453 1.00 70.75 165 THR A C 1
ATOM 1230 O O . THR A 1 165 ? 16.740 4.378 -28.366 1.00 70.75 165 THR A O 1
ATOM 1233 N N . VAL A 1 166 ? 15.474 3.137 -26.991 1.00 72.69 166 VAL A N 1
ATOM 1234 C CA . VAL A 1 166 ? 14.207 3.530 -27.594 1.00 72.69 166 VAL A CA 1
ATOM 1235 C C . VAL A 1 166 ? 13.690 4.803 -26.918 1.00 72.69 166 VAL A C 1
ATOM 1237 O O . VAL A 1 166 ? 13.200 4.728 -25.789 1.00 72.69 166 VAL A O 1
ATOM 1240 N N . PRO A 1 167 ? 13.751 5.979 -27.578 1.00 66.25 167 PRO A N 1
ATOM 1241 C CA . PRO A 1 167 ? 13.303 7.237 -26.996 1.00 66.25 167 PRO A CA 1
ATOM 1242 C C . PRO A 1 167 ? 11.773 7.292 -26.987 1.00 66.25 167 PRO A C 1
ATOM 1244 O O . PRO A 1 167 ? 11.144 7.870 -27.873 1.00 66.25 167 PRO A O 1
ATOM 1247 N N . VAL A 1 168 ? 11.165 6.685 -25.974 1.00 76.00 168 VAL A N 1
ATOM 1248 C CA . VAL A 1 168 ? 9.725 6.771 -25.764 1.00 76.00 168 VAL A CA 1
ATOM 1249 C C . VAL A 1 168 ? 9.442 7.952 -24.863 1.00 76.00 168 VAL A C 1
ATOM 1251 O O . VAL A 1 168 ? 9.704 7.915 -23.664 1.00 76.00 168 VAL A O 1
ATOM 1254 N N . ASN A 1 169 ? 8.895 9.006 -25.453 1.00 77.50 169 ASN A N 1
ATOM 1255 C CA . ASN A 1 169 ? 8.344 10.117 -24.697 1.00 77.50 169 ASN A CA 1
ATOM 1256 C C . ASN A 1 169 ? 6.861 9.849 -24.456 1.00 77.50 169 ASN A C 1
ATOM 1258 O O . ASN A 1 169 ? 6.148 9.438 -25.372 1.00 77.50 169 ASN A O 1
ATOM 1262 N N . VAL A 1 170 ? 6.406 10.116 -23.237 1.00 85.12 170 VAL A N 1
ATOM 1263 C CA . VAL A 1 170 ? 4.985 10.127 -22.902 1.00 85.12 170 VAL A CA 1
ATOM 1264 C C . VAL A 1 170 ? 4.672 11.486 -22.292 1.00 85.12 170 VAL A C 1
ATOM 1266 O O . VAL A 1 170 ? 5.399 11.968 -21.422 1.00 85.12 170 VAL A O 1
ATOM 1269 N N . SER A 1 171 ? 3.642 12.148 -22.799 1.00 87.56 171 SER A N 1
ATOM 1270 C CA . SER A 1 171 ? 3.240 13.474 -22.335 1.00 87.56 171 SER A CA 1
ATOM 1271 C C . SER A 1 171 ? 2.469 13.403 -21.013 1.00 87.56 171 SER A C 1
ATOM 1273 O O . SER A 1 171 ? 1.877 12.380 -20.660 1.00 87.56 171 SER A O 1
ATOM 1275 N N . ALA A 1 172 ? 2.435 14.519 -20.280 1.00 89.06 172 ALA A N 1
ATOM 1276 C CA . ALA A 1 172 ? 1.639 14.620 -19.058 1.00 89.06 172 ALA A CA 1
ATOM 1277 C C . ALA A 1 172 ? 0.136 14.412 -19.318 1.00 89.06 172 ALA A C 1
ATOM 1279 O O . ALA A 1 172 ? -0.571 13.829 -18.493 1.00 89.06 172 ALA A O 1
ATOM 1280 N N . GLU A 1 173 ? -0.338 14.858 -20.484 1.00 90.62 173 GLU A N 1
ATOM 1281 C CA . GLU A 1 173 ? -1.719 14.683 -20.935 1.00 90.62 173 GLU A CA 1
ATOM 1282 C C . GLU A 1 173 ? -2.052 13.209 -21.177 1.00 90.62 173 GLU A C 1
ATOM 1284 O O . GLU A 1 173 ? -3.104 12.741 -20.743 1.00 90.62 173 GLU A O 1
ATOM 1289 N N . GLU A 1 174 ? -1.145 12.451 -21.800 1.00 91.75 174 GLU A N 1
ATOM 1290 C CA . GLU A 1 174 ? -1.325 11.014 -22.025 1.00 91.75 174 GLU A CA 1
ATOM 1291 C C . GLU A 1 174 ? -1.402 10.234 -20.714 1.00 91.75 174 GLU A C 1
ATOM 1293 O O . GLU A 1 174 ? -2.283 9.390 -20.568 1.00 91.75 174 GLU A O 1
ATOM 1298 N N . ILE A 1 175 ? -0.549 10.552 -19.733 1.00 93.00 175 ILE A N 1
ATOM 1299 C CA . ILE A 1 175 ? -0.610 9.921 -18.405 1.00 93.00 175 ILE A CA 1
ATOM 1300 C C . ILE A 1 175 ? -1.901 10.295 -17.686 1.00 93.00 175 ILE A C 1
ATOM 1302 O O . ILE A 1 175 ? -2.548 9.428 -17.100 1.00 93.00 175 ILE A O 1
ATOM 1306 N N . THR A 1 176 ? -2.295 11.567 -17.740 1.00 93.69 176 THR A N 1
ATOM 1307 C CA . THR A 1 176 ? -3.523 12.033 -17.086 1.00 93.69 176 THR A CA 1
ATOM 1308 C C . THR A 1 176 ? -4.748 11.346 -17.680 1.00 93.69 176 THR A C 1
ATOM 1310 O O . THR A 1 176 ? -5.618 10.879 -16.951 1.00 93.69 176 THR A O 1
ATOM 1313 N N . LYS A 1 177 ? -4.791 11.211 -19.009 1.00 94.62 177 LYS A N 1
ATOM 1314 C CA . LYS A 1 177 ? -5.860 10.505 -19.715 1.00 94.62 177 LYS A CA 1
ATOM 1315 C C . LYS A 1 177 ? -5.863 9.004 -19.421 1.00 94.62 177 LYS A C 1
ATOM 1317 O O . LYS A 1 177 ? -6.938 8.437 -19.267 1.00 94.62 177 LYS A O 1
ATOM 1322 N N . ALA A 1 178 ? -4.693 8.370 -19.360 1.00 93.38 178 ALA A N 1
ATOM 1323 C CA . ALA A 1 178 ? -4.575 6.936 -19.110 1.00 93.38 178 ALA A CA 1
ATOM 1324 C C . ALA A 1 178 ? -4.930 6.569 -17.666 1.00 93.38 178 ALA A C 1
ATOM 1326 O O . ALA A 1 178 ? -5.643 5.605 -17.432 1.00 93.38 178 ALA A O 1
ATOM 1327 N N . THR A 1 179 ? -4.456 7.345 -16.695 1.00 93.94 179 THR A N 1
ATOM 1328 C CA . THR A 1 179 ? -4.672 7.042 -15.274 1.00 93.94 179 THR A CA 1
ATOM 1329 C C . THR A 1 179 ? -5.999 7.582 -14.746 1.00 93.94 179 THR A C 1
ATOM 1331 O O . THR A 1 179 ? -6.524 7.059 -13.771 1.00 93.94 179 THR A O 1
ATOM 1334 N N . GLY A 1 180 ? -6.537 8.646 -15.350 1.00 92.25 180 GLY A N 1
ATOM 1335 C CA . GLY A 1 180 ? -7.643 9.418 -14.781 1.00 92.25 180 GLY A CA 1
ATOM 1336 C C . GLY A 1 180 ? -7.220 10.335 -13.624 1.00 92.25 180 GLY A C 1
ATOM 1337 O O . GLY A 1 180 ? -8.068 11.019 -13.052 1.00 92.25 180 GLY A O 1
ATOM 1338 N N . PHE A 1 181 ? -5.923 10.385 -13.293 1.00 91.38 181 PHE A N 1
ATOM 1339 C CA . PHE A 1 181 ? -5.364 11.221 -12.233 1.00 91.38 181 PHE A CA 1
ATOM 1340 C C . PHE A 1 181 ? -4.502 12.342 -12.824 1.00 91.38 181 PHE A C 1
ATOM 1342 O O . PHE A 1 181 ? -3.735 12.096 -13.755 1.00 91.38 181 PHE A O 1
ATOM 1349 N N . PRO A 1 182 ? -4.573 13.575 -12.292 1.00 90.69 182 PRO A N 1
ATOM 1350 C CA . PRO A 1 182 ? -3.741 14.665 -12.777 1.00 90.69 182 PRO A CA 1
ATOM 1351 C C . PRO A 1 182 ? -2.261 14.341 -12.570 1.00 90.69 182 PRO A C 1
ATOM 1353 O O . PRO A 1 182 ? -1.823 14.097 -11.446 1.00 90.69 182 PRO A O 1
ATOM 1356 N N . TYR A 1 183 ? -1.485 14.394 -13.650 1.00 90.75 183 TYR A N 1
ATOM 1357 C CA . TYR A 1 183 ? -0.047 14.167 -13.611 1.00 90.75 183 TYR A CA 1
ATOM 1358 C C . TYR A 1 183 ? 0.726 15.403 -14.080 1.00 90.75 183 TYR A C 1
ATOM 1360 O O . TYR A 1 183 ? 0.356 16.062 -15.052 1.00 90.75 183 TYR A O 1
ATOM 1368 N N . ARG A 1 184 ? 1.824 15.719 -13.385 1.00 85.88 184 ARG A N 1
ATOM 1369 C CA . ARG A 1 184 ? 2.741 16.811 -13.729 1.00 85.88 184 ARG A CA 1
ATOM 1370 C C . ARG A 1 184 ? 4.138 16.236 -13.929 1.00 85.88 184 ARG A C 1
ATOM 1372 O O . ARG A 1 184 ? 4.691 15.659 -12.997 1.00 85.88 184 ARG A O 1
ATOM 1379 N N . GLN A 1 185 ? 4.698 16.439 -15.118 1.00 78.50 185 GLN A N 1
ATOM 1380 C CA . GLN A 1 185 ? 6.083 16.069 -15.407 1.00 78.50 185 GLN A CA 1
ATOM 1381 C C . GLN A 1 185 ? 7.047 16.897 -14.560 1.00 78.50 185 GLN A C 1
ATOM 1383 O O . GLN A 1 185 ? 6.875 18.112 -14.416 1.00 78.50 185 GLN A O 1
ATOM 1388 N N . THR A 1 186 ? 8.065 16.240 -14.015 1.00 73.00 186 THR A N 1
ATOM 1389 C CA . THR A 1 186 ? 9.118 16.884 -13.217 1.00 73.00 186 THR A CA 1
ATOM 1390 C C . THR A 1 186 ? 10.405 17.085 -14.013 1.00 73.00 186 THR A C 1
ATOM 1392 O O . THR A 1 186 ? 11.293 17.802 -13.558 1.00 73.00 186 THR A O 1
ATOM 1395 N N . GLY A 1 187 ? 10.507 16.493 -15.210 1.00 66.38 187 GLY A N 1
ATOM 1396 C CA . GLY A 1 187 ? 11.701 16.556 -16.059 1.00 66.38 187 GLY A CA 1
ATOM 1397 C C . GLY A 1 187 ? 12.811 15.580 -15.650 1.00 66.38 187 GLY A C 1
ATOM 1398 O O . GLY A 1 187 ? 13.863 15.553 -16.282 1.00 66.38 187 GLY A O 1
ATOM 1399 N N . GLU A 1 188 ? 12.581 14.753 -14.626 1.00 59.28 188 GLU A N 1
ATOM 1400 C CA . GLU A 1 188 ? 13.507 13.699 -14.179 1.00 59.28 188 GLU A CA 1
ATOM 1401 C C . GLU A 1 188 ? 13.300 12.367 -14.923 1.00 59.28 188 GLU A C 1
ATOM 1403 O O . GLU A 1 188 ? 14.013 11.384 -14.697 1.00 59.28 188 GLU A O 1
ATOM 1408 N N . GLU A 1 189 ? 12.301 12.298 -15.802 1.00 65.81 189 GLU A N 1
ATOM 1409 C CA . GLU A 1 189 ? 11.894 11.064 -16.464 1.00 65.81 189 GLU A CA 1
ATOM 1410 C C . GLU A 1 189 ? 12.863 10.722 -17.605 1.00 65.81 189 GLU A C 1
ATOM 1412 O O . GLU A 1 189 ? 12.864 11.348 -18.661 1.00 65.81 189 GLU A O 1
ATOM 1417 N N . ARG A 1 190 ? 13.711 9.709 -17.389 1.00 62.25 190 ARG A N 1
ATOM 1418 C CA . ARG A 1 190 ? 14.712 9.269 -18.379 1.00 62.25 190 ARG A CA 1
ATOM 1419 C C . ARG A 1 190 ? 14.086 8.609 -19.612 1.00 62.25 190 ARG A C 1
ATOM 1421 O O . ARG A 1 190 ? 14.630 8.733 -20.703 1.00 62.25 190 ARG A O 1
ATOM 1428 N N . ASN A 1 191 ? 12.979 7.884 -19.429 1.00 76.38 191 ASN A N 1
ATOM 1429 C CA . ASN A 1 191 ? 12.250 7.169 -20.478 1.00 76.38 191 ASN A CA 1
ATOM 1430 C C . ASN A 1 191 ? 10.776 6.961 -20.071 1.00 76.38 191 ASN A C 1
ATOM 1432 O O . ASN A 1 191 ? 10.489 6.682 -18.904 1.00 76.38 191 ASN A O 1
ATOM 1436 N N . GLY A 1 192 ? 9.849 7.041 -21.027 1.00 81.12 192 GLY A N 1
ATOM 1437 C CA . GLY A 1 192 ? 8.417 6.818 -20.820 1.00 81.12 192 GLY A CA 1
ATOM 1438 C C . GLY A 1 192 ? 8.077 5.437 -20.251 1.00 81.12 192 GLY A C 1
ATOM 1439 O O . GLY A 1 192 ? 7.204 5.341 -19.396 1.00 81.12 192 GLY A O 1
ATOM 1440 N N . PHE A 1 193 ? 8.795 4.374 -20.624 1.00 79.62 193 PHE A N 1
ATOM 1441 C CA . PHE A 1 193 ? 8.562 3.033 -20.074 1.00 79.62 193 PHE A CA 1
ATOM 1442 C C . PHE A 1 193 ? 8.929 2.913 -18.594 1.00 79.62 193 PHE A C 1
ATOM 1444 O O . PHE A 1 193 ? 8.186 2.290 -17.835 1.00 79.62 193 PHE A O 1
ATOM 1451 N N . ASP A 1 194 ? 10.041 3.521 -18.171 1.00 78.12 194 ASP A N 1
ATOM 1452 C CA . ASP A 1 194 ? 10.430 3.557 -16.754 1.00 78.12 194 ASP A CA 1
ATOM 1453 C C . ASP A 1 194 ? 9.397 4.330 -15.924 1.00 78.12 194 ASP A C 1
ATOM 1455 O O . ASP A 1 194 ? 8.989 3.893 -14.846 1.00 78.12 194 ASP A O 1
ATOM 1459 N N . LEU A 1 195 ? 8.918 5.454 -16.463 1.00 85.69 195 LEU A N 1
ATOM 1460 C CA . LEU A 1 195 ? 7.861 6.235 -15.839 1.00 85.69 195 LEU A CA 1
ATOM 1461 C C . LEU A 1 195 ? 6.571 5.419 -15.680 1.00 85.69 195 LEU A C 1
ATOM 1463 O O . LEU A 1 195 ? 6.031 5.357 -14.576 1.00 85.69 195 LEU A O 1
ATOM 1467 N N . LEU A 1 196 ? 6.107 4.746 -16.739 1.00 87.19 196 LEU A N 1
ATOM 1468 C CA . LEU A 1 196 ? 4.924 3.885 -16.665 1.00 87.19 196 LEU A CA 1
ATOM 1469 C C . LEU A 1 196 ? 5.111 2.741 -15.662 1.00 87.19 196 LEU A C 1
ATOM 1471 O O . LEU A 1 196 ? 4.193 2.461 -14.897 1.00 87.19 196 LEU A O 1
ATOM 1475 N N . TYR A 1 197 ? 6.293 2.120 -15.602 1.00 84.12 197 TYR A N 1
ATOM 1476 C CA . TYR A 1 197 ? 6.590 1.081 -14.614 1.00 84.12 197 TYR A CA 1
ATOM 1477 C C . TYR A 1 197 ? 6.484 1.606 -13.174 1.00 84.12 197 TYR A C 1
ATOM 1479 O O . TYR A 1 197 ? 5.819 0.990 -12.336 1.00 84.12 197 TYR A O 1
ATOM 1487 N N . ARG A 1 198 ? 7.088 2.767 -12.884 1.00 86.06 198 ARG A N 1
ATOM 1488 C CA . ARG A 1 198 ? 7.019 3.404 -11.559 1.00 86.06 198 ARG A CA 1
ATOM 1489 C C . ARG A 1 198 ? 5.595 3.795 -11.181 1.00 86.06 198 ARG A C 1
ATOM 1491 O O . ARG A 1 198 ? 5.177 3.513 -10.059 1.00 86.06 198 ARG A O 1
ATOM 1498 N N . LEU A 1 199 ? 4.851 4.399 -12.108 1.00 91.38 199 LEU A N 1
ATOM 1499 C CA . LEU A 1 199 ? 3.453 4.769 -11.892 1.00 91.38 199 LEU A CA 1
ATOM 1500 C C . LEU A 1 199 ? 2.603 3.530 -11.622 1.00 91.38 199 LEU A C 1
ATOM 1502 O O . LEU A 1 199 ? 1.929 3.470 -10.599 1.00 91.38 199 LEU A O 1
ATOM 1506 N N . ARG A 1 200 ? 2.700 2.502 -12.473 1.00 91.12 200 ARG A N 1
ATOM 1507 C CA . ARG A 1 200 ? 1.955 1.248 -12.313 1.00 91.12 200 ARG A CA 1
ATOM 1508 C C . ARG A 1 200 ? 2.195 0.623 -10.943 1.00 91.12 200 ARG A C 1
ATOM 1510 O O . ARG A 1 200 ? 1.249 0.173 -10.301 1.00 91.12 200 ARG A O 1
ATOM 1517 N N . LYS A 1 201 ? 3.452 0.613 -10.487 1.00 89.75 201 LYS A N 1
ATOM 1518 C CA . LYS A 1 201 ? 3.812 0.128 -9.153 1.00 89.75 201 LYS A CA 1
ATOM 1519 C C . LYS A 1 201 ? 3.143 0.960 -8.053 1.00 89.75 201 LYS A C 1
ATOM 1521 O O . LYS A 1 201 ? 2.555 0.377 -7.153 1.00 89.75 201 LYS A O 1
ATOM 1526 N N . ALA A 1 202 ? 3.181 2.289 -8.147 1.00 92.31 202 ALA A N 1
ATOM 1527 C CA . ALA A 1 202 ? 2.549 3.168 -7.164 1.00 92.31 202 ALA A CA 1
ATOM 1528 C C . ALA A 1 202 ? 1.029 2.929 -7.054 1.00 92.31 202 ALA A C 1
ATOM 1530 O O . ALA A 1 202 ? 0.531 2.742 -5.947 1.00 92.31 202 ALA A O 1
ATOM 1531 N N . PHE A 1 203 ? 0.313 2.843 -8.183 1.00 95.25 203 PHE A N 1
ATOM 1532 C CA . PHE A 1 203 ? -1.126 2.524 -8.203 1.00 95.25 203 PHE A CA 1
ATOM 1533 C C . PHE A 1 203 ? -1.420 1.129 -7.620 1.00 95.25 203 PHE A C 1
ATOM 1535 O O . PHE A 1 203 ? -2.393 0.938 -6.890 1.00 95.25 203 PHE A O 1
ATOM 1542 N N . TYR A 1 204 ? -0.566 0.139 -7.905 1.00 93.88 204 TYR A N 1
ATOM 1543 C CA . TYR A 1 204 ? -0.703 -1.209 -7.351 1.00 93.88 204 TYR A CA 1
ATOM 1544 C C . TYR A 1 204 ? -0.511 -1.246 -5.828 1.00 93.88 204 TYR A C 1
ATOM 1546 O O . TYR A 1 204 ? -1.308 -1.876 -5.123 1.00 93.88 204 TYR A O 1
ATOM 1554 N N . ASP A 1 205 ? 0.530 -0.581 -5.325 1.00 94.50 205 ASP A N 1
ATOM 1555 C CA . ASP A 1 205 ? 0.848 -0.520 -3.897 1.00 94.50 205 ASP A CA 1
ATOM 1556 C C . ASP A 1 205 ? -0.274 0.207 -3.131 1.00 94.50 205 ASP A C 1
ATOM 1558 O O . ASP A 1 205 ? -0.770 -0.311 -2.125 1.00 94.50 205 ASP A O 1
ATOM 1562 N N . GLU A 1 206 ? -0.764 1.334 -3.662 1.00 94.38 206 GLU A N 1
ATOM 1563 C CA . GLU A 1 206 ? -1.885 2.098 -3.096 1.00 94.38 206 GLU A CA 1
ATOM 1564 C C . GLU A 1 206 ? -3.174 1.262 -3.047 1.00 94.38 206 GLU A C 1
ATOM 1566 O O . GLU A 1 206 ? -3.788 1.108 -1.987 1.00 94.38 206 GLU A O 1
ATOM 1571 N N . ARG A 1 207 ? -3.546 0.613 -4.162 1.00 96.50 207 ARG A N 1
ATOM 1572 C CA . ARG A 1 207 ? -4.698 -0.305 -4.217 1.00 96.50 207 ARG A CA 1
ATOM 1573 C C . ARG A 1 207 ? -4.590 -1.421 -3.180 1.00 96.50 207 ARG A C 1
ATOM 1575 O O . ARG A 1 207 ? -5.581 -1.784 -2.546 1.00 96.50 207 ARG A O 1
ATOM 1582 N N . THR A 1 208 ? -3.395 -1.984 -3.012 1.00 95.44 208 THR A N 1
ATOM 1583 C CA . THR A 1 208 ? -3.143 -3.049 -2.033 1.00 95.44 208 THR A CA 1
ATOM 1584 C C . THR A 1 208 ? -3.360 -2.540 -0.607 1.00 95.44 208 THR A C 1
ATOM 1586 O O . THR A 1 208 ? -4.026 -3.211 0.186 1.00 95.44 208 THR A O 1
ATOM 1589 N N . GLY A 1 209 ? -2.886 -1.328 -0.298 1.00 96.19 209 GLY A N 1
ATOM 1590 C CA . GLY A 1 209 ? -3.142 -0.654 0.975 1.00 96.19 209 GLY A CA 1
ATOM 1591 C C . GLY A 1 209 ? -4.636 -0.437 1.243 1.00 96.19 209 GLY A C 1
ATOM 1592 O O . GLY A 1 209 ? -5.129 -0.793 2.316 1.00 96.19 209 GLY A O 1
ATOM 1593 N N . ILE A 1 210 ? -5.378 0.074 0.257 1.00 95.12 210 ILE A N 1
ATOM 1594 C CA . ILE A 1 210 ? -6.831 0.299 0.343 1.00 95.12 210 ILE A CA 1
ATOM 1595 C C . ILE A 1 210 ? -7.587 -1.016 0.578 1.00 95.12 210 ILE A C 1
ATOM 1597 O O . ILE A 1 210 ? -8.425 -1.099 1.477 1.00 95.12 210 ILE A O 1
ATOM 1601 N N . ASN A 1 211 ? -7.257 -2.077 -0.162 1.00 95.38 211 ASN A N 1
ATOM 1602 C CA . ASN A 1 211 ? -7.875 -3.396 0.010 1.00 95.38 211 ASN A CA 1
ATOM 1603 C C . ASN A 1 211 ? -7.619 -3.986 1.406 1.00 95.38 211 ASN A C 1
ATOM 1605 O O . ASN A 1 211 ? -8.507 -4.618 1.994 1.00 95.38 211 ASN A O 1
ATOM 1609 N N . GLY A 1 212 ? -6.435 -3.735 1.973 1.00 95.62 212 GLY A N 1
ATOM 1610 C CA . GLY A 1 212 ? -6.131 -4.055 3.366 1.00 95.62 212 GLY A CA 1
ATOM 1611 C C . GLY A 1 212 ? -7.071 -3.340 4.342 1.00 95.62 212 GLY A C 1
ATOM 1612 O O . GLY A 1 212 ? -7.650 -3.980 5.223 1.00 95.62 212 GLY A O 1
ATOM 1613 N N . GLN A 1 213 ? -7.301 -2.036 4.147 1.00 96.44 213 GLN A N 1
ATOM 1614 C CA . GLN A 1 213 ? -8.230 -1.249 4.969 1.00 96.44 213 GLN A CA 1
ATOM 1615 C C . GLN A 1 213 ? -9.680 -1.739 4.851 1.00 96.44 213 GLN A C 1
ATOM 1617 O O . GLN A 1 213 ? -10.363 -1.874 5.869 1.00 96.44 213 GLN A O 1
ATOM 1622 N N . ILE A 1 214 ? -10.145 -2.049 3.634 1.00 96.25 214 ILE A N 1
ATOM 1623 C CA . ILE A 1 214 ? -11.482 -2.614 3.392 1.00 96.25 214 ILE A CA 1
ATOM 1624 C C . ILE A 1 214 ? -11.649 -3.921 4.168 1.00 96.25 214 ILE A C 1
ATOM 1626 O O . ILE A 1 214 ? -12.644 -4.104 4.869 1.00 96.25 214 ILE A O 1
ATOM 1630 N N . THR A 1 215 ? -10.667 -4.819 4.068 1.00 96.38 215 THR A N 1
ATOM 1631 C CA . THR A 1 215 ? -10.696 -6.122 4.745 1.00 96.38 215 THR A CA 1
ATOM 1632 C C . THR A 1 215 ? -10.754 -5.954 6.261 1.00 96.38 215 THR A C 1
ATOM 1634 O O . THR A 1 215 ? -11.587 -6.579 6.917 1.00 96.38 215 THR A O 1
ATOM 1637 N N . ALA A 1 216 ? -9.932 -5.059 6.818 1.00 96.38 216 ALA A N 1
ATOM 1638 C CA . ALA A 1 216 ? -9.939 -4.756 8.245 1.00 96.38 216 ALA A CA 1
ATOM 1639 C C . ALA A 1 216 ? -11.307 -4.223 8.710 1.00 96.38 216 ALA A C 1
ATOM 1641 O O . ALA A 1 216 ? -11.878 -4.756 9.660 1.00 96.38 216 ALA A O 1
ATOM 1642 N N . LYS A 1 217 ? -11.881 -3.236 8.006 1.00 96.06 217 LYS A N 1
ATOM 1643 C CA . LYS A 1 217 ? -13.195 -2.662 8.350 1.00 96.06 217 LYS A CA 1
ATOM 1644 C C . LYS A 1 217 ? -14.335 -3.672 8.225 1.00 96.06 217 LYS A C 1
ATOM 1646 O O . LYS A 1 217 ? -15.217 -3.678 9.083 1.00 96.06 217 LYS A O 1
ATOM 1651 N N . LYS A 1 218 ? -14.324 -4.532 7.197 1.00 95.50 218 LYS A N 1
ATOM 1652 C CA . LYS A 1 218 ? -15.311 -5.616 7.039 1.00 95.50 218 LYS A CA 1
ATOM 1653 C C . LYS A 1 218 ? -15.268 -6.567 8.229 1.00 95.50 218 LYS A C 1
ATOM 1655 O O . LYS A 1 218 ? -16.303 -6.795 8.849 1.00 95.50 218 LYS A O 1
ATOM 1660 N N . LYS A 1 219 ? -14.069 -7.016 8.609 1.00 96.06 219 LYS A N 1
ATOM 1661 C CA . LYS A 1 219 ? -13.872 -7.881 9.776 1.00 96.06 219 LYS A CA 1
ATOM 1662 C C . LYS A 1 219 ? -14.373 -7.221 11.063 1.00 96.06 219 LYS A C 1
ATOM 1664 O O . LYS A 1 219 ? -15.101 -7.847 11.824 1.00 96.06 219 LYS A O 1
ATOM 1669 N N . THR A 1 220 ? -14.062 -5.942 11.280 1.00 94.31 220 THR A N 1
ATOM 1670 C CA . THR A 1 220 ? -14.579 -5.203 12.441 1.00 94.31 220 THR A CA 1
ATOM 1671 C C . THR A 1 220 ? -16.106 -5.100 12.423 1.00 94.31 220 THR A C 1
ATOM 1673 O O . THR A 1 220 ? -16.735 -5.275 13.461 1.00 94.31 220 THR A O 1
ATOM 1676 N N . CYS A 1 221 ? -16.734 -4.856 11.267 1.00 94.06 221 CYS A N 1
ATOM 1677 C CA . CYS A 1 221 ? -18.197 -4.844 11.162 1.00 94.06 221 CYS A CA 1
ATOM 1678 C C . CYS A 1 221 ? -18.807 -6.206 11.506 1.00 94.06 221 CYS A C 1
ATOM 1680 O O . CYS A 1 221 ? -19.803 -6.255 12.226 1.00 94.06 221 CYS A O 1
ATOM 1682 N N . GLU A 1 222 ? -18.225 -7.297 11.009 1.00 93.62 222 GLU A N 1
ATOM 1683 C CA . GLU A 1 222 ? -18.662 -8.665 11.309 1.00 93.62 222 GLU A CA 1
ATOM 1684 C C . GLU A 1 222 ? -18.537 -8.976 12.805 1.00 93.62 222 GLU A C 1
ATOM 1686 O O . GLU A 1 222 ? -19.493 -9.456 13.413 1.00 93.62 222 GLU A O 1
ATOM 1691 N N . GLU A 1 223 ? -17.402 -8.637 13.422 1.00 94.00 223 GLU A N 1
ATOM 1692 C CA . GLU A 1 223 ? -17.173 -8.811 14.859 1.00 94.00 223 GLU A CA 1
ATOM 1693 C C . GLU A 1 223 ? -18.185 -8.017 15.694 1.00 94.00 223 GLU A C 1
ATOM 1695 O O . GLU A 1 223 ? -18.850 -8.600 16.551 1.00 94.00 223 GLU A O 1
AT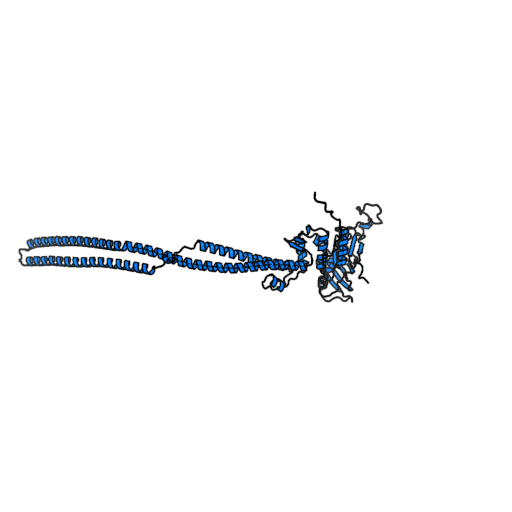OM 1700 N N . LEU A 1 224 ? -18.364 -6.723 15.396 1.00 90.38 224 LEU A N 1
ATOM 1701 C CA . LEU A 1 224 ? -19.322 -5.856 16.088 1.00 90.38 224 LEU A CA 1
ATOM 1702 C C . LEU A 1 224 ? -20.764 -6.348 15.934 1.00 90.38 224 LEU A C 1
ATOM 1704 O O . LEU A 1 224 ? -21.532 -6.303 16.895 1.00 90.38 224 LEU A O 1
ATOM 1708 N N . THR A 1 225 ? -21.125 -6.834 14.743 1.00 88.69 225 THR A N 1
ATOM 1709 C CA . THR A 1 225 ? -22.454 -7.401 14.473 1.00 88.69 225 THR A CA 1
ATOM 1710 C C . THR A 1 225 ? -22.667 -8.685 15.272 1.00 88.69 225 THR A C 1
ATOM 1712 O O . THR A 1 225 ? -23.732 -8.867 15.852 1.00 88.69 225 THR A O 1
ATOM 1715 N N . ARG A 1 226 ? -21.649 -9.552 15.366 1.00 88.62 226 ARG A N 1
ATOM 1716 C CA . ARG A 1 226 ? -21.719 -10.814 16.117 1.00 88.62 226 ARG A CA 1
ATOM 1717 C C . ARG A 1 226 ? -21.855 -10.602 17.624 1.00 88.62 226 ARG A C 1
ATOM 1719 O O . ARG A 1 226 ? -22.500 -11.398 18.293 1.00 88.62 226 ARG A O 1
ATOM 1726 N N . THR A 1 227 ? -21.220 -9.566 18.167 1.00 85.69 227 THR A N 1
ATOM 1727 C CA . THR A 1 227 ? -21.281 -9.240 19.603 1.00 85.69 227 THR A CA 1
ATOM 1728 C C . THR A 1 227 ? -22.493 -8.395 19.989 1.00 85.69 227 THR A C 1
ATOM 1730 O O . THR A 1 227 ? -22.630 -8.033 21.156 1.00 85.69 227 THR A O 1
ATOM 1733 N N . LEU A 1 228 ? -23.341 -8.025 19.025 1.00 83.50 228 LEU A N 1
ATOM 1734 C CA . LEU A 1 228 ? -24.474 -7.146 19.269 1.00 83.50 228 LEU A CA 1
ATOM 1735 C C . LEU A 1 228 ? -25.541 -7.884 20.101 1.00 83.50 228 LEU A C 1
ATOM 1737 O O . LEU A 1 228 ? -26.011 -8.935 19.664 1.00 83.50 228 LEU A O 1
ATOM 1741 N N . PRO A 1 229 ? -25.947 -7.360 21.271 1.00 74.81 229 PRO A N 1
ATOM 1742 C CA . PRO A 1 229 ? -27.021 -7.960 22.052 1.00 74.81 229 PRO A CA 1
ATOM 1743 C C . PRO A 1 229 ? -28.350 -7.895 21.291 1.00 74.81 229 PRO A C 1
ATOM 1745 O O . PRO A 1 229 ? -28.687 -6.864 20.702 1.00 74.81 229 PRO A O 1
ATOM 1748 N N . GLU A 1 230 ? -29.137 -8.968 21.341 1.00 68.81 230 GLU A N 1
ATOM 1749 C CA . GLU A 1 230 ? -30.550 -8.907 20.966 1.00 68.81 230 GLU A CA 1
ATOM 1750 C C . GLU A 1 230 ? -31.314 -8.239 22.108 1.00 68.81 230 GLU A C 1
ATOM 1752 O O . GLU A 1 230 ? -31.374 -8.771 23.216 1.00 68.81 230 GLU A O 1
ATOM 1757 N N . VAL A 1 231 ? -31.859 -7.047 21.853 1.00 64.69 231 VAL A N 1
ATOM 1758 C CA . VAL A 1 231 ? -32.665 -6.332 22.846 1.00 64.69 231 VAL A CA 1
ATOM 1759 C C . VAL A 1 231 ? -34.074 -6.135 22.324 1.00 64.69 231 VAL A C 1
ATOM 1761 O O . VAL A 1 231 ? -34.265 -5.580 21.240 1.00 64.69 231 VAL A O 1
ATOM 1764 N N . ASP A 1 232 ? -35.040 -6.578 23.122 1.00 63.38 232 ASP A N 1
ATOM 1765 C CA . ASP A 1 232 ? -36.462 -6.335 22.919 1.00 63.38 232 ASP A CA 1
ATOM 1766 C C . ASP A 1 232 ? -36.792 -4.867 23.262 1.00 63.38 232 ASP A C 1
ATOM 1768 O O . ASP A 1 232 ? -36.635 -4.465 24.421 1.00 63.38 232 ASP A O 1
ATOM 1772 N N . PRO A 1 233 ? -37.234 -4.043 22.294 1.00 55.09 233 PRO A N 1
ATOM 1773 C CA . PRO A 1 233 ? -37.575 -2.640 22.525 1.00 55.09 233 PRO A CA 1
ATOM 1774 C C . PRO A 1 233 ? -38.693 -2.416 23.554 1.00 55.09 233 PRO A C 1
ATOM 1776 O O . PRO A 1 233 ? -38.752 -1.334 24.137 1.00 55.09 233 PRO A O 1
ATOM 1779 N N . GLU A 1 234 ? -39.564 -3.402 23.801 1.00 56.31 234 GLU A N 1
ATOM 1780 C CA . GLU A 1 234 ? -40.675 -3.276 24.757 1.00 56.31 234 GLU A CA 1
ATOM 1781 C C . GLU A 1 234 ? -40.218 -3.370 26.225 1.00 56.31 234 GLU A C 1
ATOM 1783 O O . GLU A 1 234 ? -40.935 -2.956 27.135 1.00 56.31 234 GLU A O 1
ATOM 1788 N N . SER A 1 235 ? -38.984 -3.820 26.476 1.00 57.84 235 SER A N 1
ATOM 1789 C CA . SER A 1 235 ? -38.442 -4.038 27.828 1.00 57.84 235 SER A CA 1
ATOM 1790 C C . SER A 1 235 ? -38.072 -2.767 28.617 1.00 57.84 235 SER A C 1
ATOM 1792 O O . SER A 1 235 ? -37.676 -2.862 29.778 1.00 57.84 235 SER A O 1
ATOM 1794 N N . ILE A 1 236 ? -38.202 -1.581 28.010 1.00 54.34 236 ILE A N 1
ATOM 1795 C CA . ILE A 1 236 ? -37.783 -0.283 28.580 1.00 54.34 236 ILE A CA 1
ATOM 1796 C C . ILE A 1 236 ? -38.934 0.429 29.315 1.00 54.34 236 ILE A C 1
ATOM 1798 O O . ILE A 1 236 ? -38.705 1.349 30.104 1.00 54.34 236 ILE A O 1
ATOM 1802 N N . GLY A 1 237 ? -40.185 0.039 29.051 1.00 57.81 237 GLY A N 1
ATOM 1803 C CA . GLY A 1 237 ? -41.357 0.708 29.611 1.00 57.81 237 GLY A CA 1
ATOM 1804 C C . GLY A 1 237 ? -41.386 0.626 31.138 1.00 57.81 237 GLY A C 1
ATOM 1805 O O . GLY A 1 237 ? -41.523 -0.459 31.695 1.00 57.81 237 GLY A O 1
ATOM 1806 N N . GLY A 1 238 ? -41.270 1.776 31.808 1.00 68.25 238 GLY A N 1
ATOM 1807 C CA . GLY A 1 238 ? -41.602 1.900 33.228 1.00 68.25 238 GLY A CA 1
ATOM 1808 C C . GLY A 1 238 ? -40.441 1.900 34.227 1.00 68.25 238 GLY A C 1
ATOM 1809 O O . GLY A 1 238 ? -40.711 1.833 35.418 1.00 68.25 238 GLY A O 1
ATOM 1810 N N . LEU A 1 239 ? -39.162 2.040 33.837 1.00 78.25 239 LEU A N 1
ATOM 1811 C CA . LEU A 1 239 ? -38.060 2.121 34.828 1.00 78.25 239 LEU A CA 1
ATOM 1812 C C . LEU A 1 239 ? -38.262 3.261 35.850 1.00 78.25 239 LEU A C 1
ATOM 1814 O O . LEU A 1 239 ? -38.025 3.082 37.046 1.00 78.25 239 LEU A O 1
ATOM 1818 N N . ALA A 1 240 ? -38.729 4.426 35.392 1.00 79.19 240 ALA A N 1
ATOM 1819 C CA . ALA A 1 240 ? -39.052 5.553 36.269 1.00 79.19 240 ALA A CA 1
ATOM 1820 C C . ALA A 1 240 ? -40.218 5.228 37.222 1.00 79.19 240 ALA A C 1
ATOM 1822 O O . A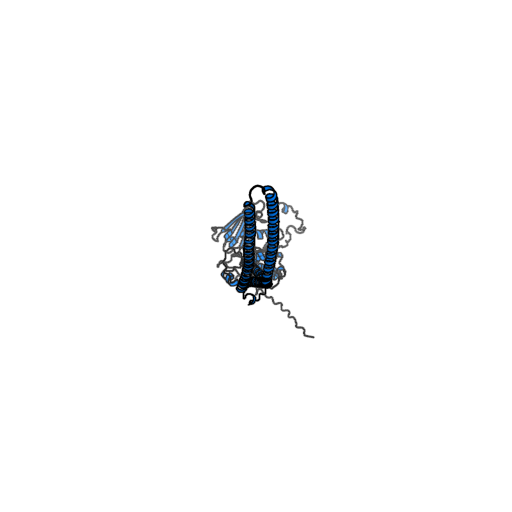LA A 1 240 ? -40.152 5.546 38.408 1.00 79.19 240 ALA A O 1
ATOM 1823 N N . GLU A 1 241 ? -41.243 4.538 36.720 1.00 83.31 241 GLU A N 1
ATOM 1824 C CA . GLU A 1 241 ? -42.425 4.117 37.482 1.00 83.31 241 GLU A CA 1
ATOM 1825 C C . GLU A 1 241 ? -42.068 3.035 38.517 1.00 83.31 241 GLU A C 1
ATOM 1827 O O . GLU A 1 241 ? -42.505 3.103 39.664 1.00 83.31 241 GLU A O 1
ATOM 1832 N N . LEU A 1 242 ? -41.196 2.085 38.160 1.00 85.69 242 LEU A N 1
ATOM 1833 C CA . LEU A 1 242 ? -40.666 1.057 39.060 1.00 85.69 242 LEU A CA 1
ATOM 1834 C C . LEU A 1 242 ? -39.840 1.675 40.197 1.00 85.69 242 LEU A C 1
ATOM 1836 O O . LEU A 1 242 ? -40.015 1.294 41.355 1.00 85.69 242 LEU A O 1
ATOM 1840 N N . ARG A 1 243 ? -38.982 2.662 39.895 1.00 85.94 243 ARG A N 1
ATOM 1841 C CA . ARG A 1 243 ? -38.206 3.394 40.914 1.00 85.94 243 ARG A CA 1
ATOM 1842 C C . ARG A 1 243 ? -39.101 4.216 41.837 1.00 85.94 243 ARG A C 1
ATOM 1844 O O . ARG A 1 243 ? -38.900 4.197 43.049 1.00 85.94 243 ARG A O 1
ATOM 1851 N N . GLN A 1 244 ? -40.108 4.890 41.284 1.00 87.44 244 GLN A N 1
ATOM 1852 C CA . GLN A 1 244 ? -41.099 5.607 42.083 1.00 87.44 244 GLN A CA 1
ATOM 1853 C C . GLN A 1 244 ? -41.836 4.645 43.024 1.00 87.44 244 GLN A C 1
ATOM 1855 O O . GLN A 1 244 ? -41.966 4.919 44.217 1.00 87.44 244 GLN A O 1
ATOM 1860 N N . ARG A 1 245 ? -42.238 3.472 42.522 1.00 87.56 245 ARG A N 1
ATOM 1861 C CA . ARG A 1 245 ? -42.924 2.460 43.326 1.00 87.56 245 ARG A CA 1
ATOM 1862 C C . ARG A 1 245 ? -42.045 1.865 44.428 1.00 87.56 245 ARG A C 1
ATOM 1864 O O . ARG A 1 245 ? -42.532 1.639 45.536 1.00 87.56 245 ARG A O 1
ATOM 1871 N N . GLN A 1 246 ? -40.759 1.637 44.156 1.00 88.81 246 GLN A N 1
ATOM 1872 C CA . GLN A 1 246 ? -39.793 1.223 45.176 1.00 88.81 246 GLN A CA 1
ATOM 1873 C C . GLN A 1 246 ? -39.684 2.280 46.285 1.00 88.81 246 GLN A C 1
ATOM 1875 O O . GLN A 1 246 ? -39.761 1.938 47.465 1.00 88.81 246 GLN A O 1
ATOM 1880 N N . GLN A 1 247 ? -39.568 3.558 45.914 1.00 89.00 247 GLN A N 1
ATOM 1881 C CA . GLN A 1 247 ? -39.462 4.664 46.865 1.00 89.00 247 GLN A CA 1
ATOM 1882 C C . GLN A 1 247 ? -40.716 4.793 47.747 1.00 89.00 247 GLN A C 1
ATOM 1884 O O . GLN A 1 247 ? -40.602 5.012 48.954 1.00 89.00 247 GLN A O 1
ATOM 1889 N N . GLU A 1 248 ? -41.910 4.607 47.175 1.00 90.06 248 GLU A N 1
ATOM 1890 C CA . GLU A 1 248 ? -43.175 4.577 47.921 1.00 90.06 248 GLU A CA 1
ATOM 1891 C C . GLU A 1 248 ? -43.208 3.450 48.963 1.00 90.06 248 GLU A C 1
ATOM 1893 O O . GLU A 1 248 ? -43.586 3.680 50.114 1.00 90.06 248 GLU A O 1
ATOM 1898 N N . LEU A 1 249 ? -42.788 2.234 48.595 1.00 87.88 249 LEU A N 1
ATOM 1899 C CA . LEU A 1 249 ? -42.765 1.093 49.515 1.00 87.88 249 LEU A CA 1
ATOM 1900 C C . LEU A 1 249 ? -41.690 1.236 50.599 1.00 87.88 249 LEU A C 1
ATOM 1902 O O . LEU A 1 249 ? -41.932 0.884 51.754 1.00 87.88 249 LEU A O 1
ATOM 1906 N N . GLU A 1 250 ? -40.522 1.789 50.269 1.00 87.88 250 GLU A N 1
ATOM 1907 C CA . GLU A 1 250 ? -39.479 2.094 51.252 1.00 87.88 250 GLU A CA 1
ATOM 1908 C C . GLU A 1 250 ? -39.929 3.176 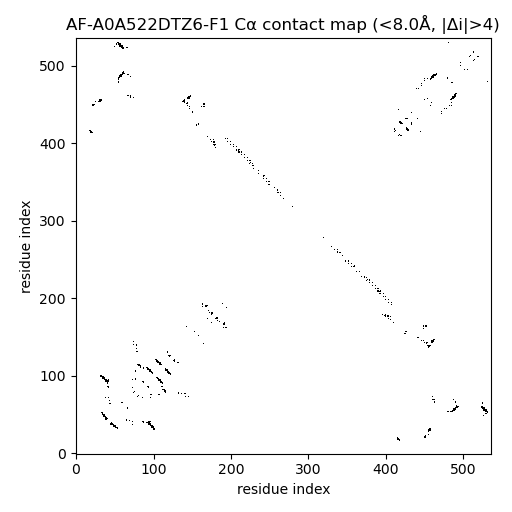52.239 1.00 87.88 250 GLU A C 1
ATOM 1910 O O . GLU A 1 250 ? -39.727 3.021 53.449 1.00 87.88 250 GLU A O 1
ATOM 1915 N N . SER A 1 251 ? -40.604 4.219 51.744 1.00 88.75 251 SER A N 1
ATOM 1916 C CA . SER A 1 251 ? -41.250 5.236 52.574 1.00 88.75 251 SER A CA 1
ATOM 1917 C C . SER A 1 251 ? -42.309 4.615 53.485 1.00 88.75 251 SER A C 1
ATOM 1919 O O . SER A 1 251 ? -42.306 4.900 54.681 1.00 88.75 251 SER A O 1
ATOM 1921 N N . GLY A 1 252 ? -43.173 3.741 52.959 1.00 88.19 252 GLY A N 1
ATOM 1922 C CA . GLY A 1 252 ? -44.187 3.033 53.742 1.00 88.19 252 GLY A CA 1
ATOM 1923 C C . GLY A 1 252 ? -43.574 2.181 54.857 1.00 88.19 252 GLY A C 1
ATOM 1924 O O . GLY A 1 252 ? -43.978 2.292 56.016 1.00 88.19 252 GLY A O 1
ATOM 1925 N N . ARG A 1 253 ? -42.523 1.411 54.543 1.00 89.50 253 ARG A N 1
ATOM 1926 C CA . ARG A 1 253 ? -41.768 0.619 55.527 1.00 89.50 253 ARG A CA 1
ATOM 1927 C C . ARG A 1 253 ? -41.153 1.496 56.619 1.00 89.50 253 ARG A C 1
ATOM 1929 O O . ARG A 1 253 ? -41.163 1.127 57.793 1.00 89.50 253 ARG A O 1
ATOM 1936 N N . GLN A 1 254 ? -40.600 2.653 56.254 1.00 87.31 254 GLN A N 1
ATOM 1937 C CA . GLN A 1 254 ? -40.001 3.578 57.215 1.00 87.31 254 GLN A CA 1
ATOM 1938 C C . GLN A 1 254 ? -41.054 4.225 58.125 1.00 87.31 254 GLN A C 1
ATOM 1940 O O . GLN A 1 254 ? -40.835 4.309 59.335 1.00 87.31 254 GLN A O 1
ATOM 1945 N N . SER A 1 255 ? -42.198 4.627 57.569 1.00 88.19 255 SER A N 1
ATOM 1946 C CA . SER A 1 255 ? -43.330 5.161 58.330 1.00 88.19 255 SER A CA 1
ATOM 1947 C C . SER A 1 255 ? -43.882 4.140 59.325 1.00 88.19 255 SER A C 1
ATOM 1949 O O . SER A 1 255 ? -44.112 4.490 60.482 1.00 88.19 255 SER A O 1
ATOM 1951 N N . GLU A 1 256 ? -44.020 2.874 58.928 1.00 85.94 256 GLU A N 1
ATOM 1952 C CA . GLU A 1 256 ? -44.530 1.825 59.816 1.00 85.94 256 GLU A CA 1
ATOM 1953 C C . GLU A 1 256 ? -43.555 1.510 60.961 1.00 85.94 256 GLU A C 1
ATOM 1955 O O . GLU A 1 256 ? -43.949 1.429 62.126 1.00 85.94 256 GLU A O 1
ATOM 1960 N N . ARG A 1 257 ? -42.247 1.467 60.673 1.00 84.25 257 ARG A N 1
ATOM 1961 C CA . ARG A 1 257 ? -41.209 1.372 61.715 1.00 84.25 257 ARG A CA 1
ATOM 1962 C C . ARG A 1 257 ? -41.262 2.544 62.695 1.00 84.25 257 ARG A C 1
ATOM 1964 O O . ARG A 1 257 ? -41.090 2.341 63.897 1.00 84.25 257 ARG A O 1
ATOM 1971 N N . ALA A 1 258 ? -41.483 3.761 62.197 1.00 87.25 258 ALA A N 1
ATOM 1972 C CA . ALA A 1 258 ? -41.601 4.950 63.036 1.00 87.25 258 ALA A CA 1
ATOM 1973 C C . ALA A 1 258 ? -42.862 4.905 63.916 1.00 87.25 258 ALA A C 1
ATOM 1975 O O . ALA A 1 258 ? -42.785 5.267 65.090 1.00 87.25 258 ALA A O 1
ATOM 1976 N N . ARG A 1 259 ? -43.989 4.400 63.390 1.00 91.81 259 ARG A N 1
ATOM 1977 C CA . ARG A 1 259 ? -45.226 4.176 64.156 1.00 91.81 259 ARG A CA 1
ATOM 1978 C C . ARG A 1 259 ? -44.991 3.207 65.315 1.00 91.81 259 ARG A C 1
ATOM 1980 O O . ARG A 1 259 ? -45.266 3.566 66.455 1.00 91.81 259 ARG A O 1
ATOM 1987 N N . ILE A 1 260 ? -44.400 2.040 65.047 1.00 85.56 260 ILE A N 1
ATOM 1988 C CA . ILE A 1 260 ? -44.086 1.021 66.067 1.00 85.56 260 ILE A CA 1
ATOM 1989 C C . ILE A 1 260 ? -43.130 1.582 67.134 1.00 85.56 260 ILE A C 1
ATOM 1991 O O . ILE A 1 260 ? -43.338 1.389 68.333 1.00 85.56 260 ILE A O 1
ATOM 1995 N N . ALA A 1 261 ? -42.099 2.328 66.721 1.00 84.38 261 ALA A N 1
ATOM 1996 C CA . ALA A 1 261 ? -41.179 2.983 67.651 1.00 84.38 261 ALA A CA 1
ATOM 1997 C C . ALA A 1 261 ? -41.879 4.049 68.518 1.00 84.38 261 ALA A C 1
ATOM 1999 O O . ALA A 1 261 ? -41.608 4.146 69.718 1.00 84.38 261 ALA A O 1
ATOM 2000 N N . GLY A 1 262 ? -42.799 4.819 67.930 1.00 84.56 262 GLY A N 1
ATOM 2001 C CA . GLY A 1 262 ? -43.624 5.797 68.636 1.00 84.56 262 GLY A CA 1
ATOM 2002 C C . GLY A 1 262 ? -44.569 5.150 69.650 1.00 84.56 262 GLY A C 1
ATOM 2003 O O . GLY A 1 262 ? -44.645 5.607 70.789 1.00 84.56 262 GLY A O 1
ATOM 2004 N N . GLU A 1 263 ? -45.229 4.051 69.280 1.00 85.88 263 GLU A N 1
ATOM 2005 C CA . GLU A 1 263 ? -46.105 3.278 70.171 1.00 85.88 263 GLU A CA 1
ATOM 2006 C C . GLU A 1 263 ? -45.342 2.687 71.354 1.00 85.88 263 GLU A C 1
ATOM 2008 O O . GLU A 1 263 ? -45.804 2.773 72.494 1.00 85.88 263 GLU A O 1
ATOM 2013 N N . LYS A 1 264 ? -44.139 2.160 71.104 1.00 85.88 264 LYS A N 1
ATOM 2014 C CA . LYS A 1 264 ? -43.236 1.691 72.156 1.00 85.88 264 LYS A CA 1
ATOM 2015 C C . LYS A 1 264 ? -42.866 2.820 73.123 1.00 85.88 264 LYS A C 1
ATOM 2017 O O . LYS A 1 264 ? -43.044 2.664 74.327 1.00 85.88 264 LYS A O 1
ATOM 2022 N N . SER A 1 265 ? -42.399 3.958 72.605 1.00 84.06 265 SER A N 1
ATOM 2023 C CA . SER A 1 265 ? -42.010 5.119 73.420 1.00 84.06 265 SER A CA 1
ATOM 2024 C C . SER A 1 265 ? -43.182 5.653 74.254 1.00 84.06 265 SER A C 1
ATOM 2026 O O . SER A 1 265 ? -43.048 5.895 75.454 1.00 84.06 265 SER A O 1
ATOM 2028 N N . ALA A 1 266 ? -44.376 5.757 73.663 1.00 86.38 266 ALA A N 1
ATOM 2029 C CA . ALA A 1 266 ? -45.581 6.164 74.382 1.00 86.38 266 ALA A CA 1
ATOM 2030 C C . ALA A 1 266 ? -45.955 5.173 75.499 1.00 86.38 266 ALA A C 1
ATOM 2032 O O . ALA A 1 266 ? -46.346 5.595 76.592 1.00 86.38 266 ALA A O 1
ATOM 2033 N N . ALA A 1 267 ? -45.811 3.866 75.251 1.00 82.19 267 ALA A N 1
ATOM 2034 C CA . ALA A 1 267 ? -46.041 2.832 76.253 1.00 82.19 267 ALA A CA 1
ATOM 2035 C C . ALA A 1 267 ? -45.025 2.906 77.404 1.00 82.19 267 ALA A C 1
ATOM 2037 O O . ALA A 1 267 ? -45.436 2.829 78.561 1.00 82.19 267 ALA A O 1
ATOM 2038 N N . GLU A 1 268 ? -43.738 3.121 77.111 1.00 81.12 268 GLU A N 1
ATOM 2039 C CA . GLU A 1 268 ? -42.683 3.326 78.114 1.00 81.12 268 GLU A CA 1
ATOM 2040 C C . GLU A 1 268 ? -42.955 4.568 78.972 1.00 81.12 268 GLU A C 1
ATOM 2042 O O . GLU A 1 268 ? -42.943 4.481 80.196 1.00 81.12 268 GLU A O 1
ATOM 2047 N N . VAL A 1 269 ? -43.308 5.707 78.367 1.00 85.12 269 VAL A N 1
ATOM 2048 C CA . VAL A 1 269 ? -43.645 6.939 79.105 1.00 85.12 269 VAL A CA 1
ATOM 2049 C C . VAL A 1 269 ? -44.885 6.751 79.987 1.00 85.12 269 VAL A C 1
ATOM 2051 O O . VAL A 1 269 ? -44.914 7.197 81.139 1.00 85.12 269 VAL A O 1
ATOM 2054 N N . ALA A 1 270 ? -45.926 6.088 79.474 1.00 85.19 270 ALA A N 1
ATOM 2055 C CA . ALA A 1 270 ? -47.132 5.794 80.245 1.00 85.19 270 ALA A CA 1
ATOM 2056 C C . ALA A 1 270 ? -46.841 4.850 81.421 1.00 85.19 270 ALA A C 1
ATOM 2058 O O . ALA A 1 270 ? -47.418 5.007 82.502 1.00 85.19 270 ALA A O 1
ATOM 2059 N N . LEU A 1 271 ? -45.942 3.888 81.213 1.00 83.00 271 LEU A N 1
ATOM 2060 C CA . LEU A 1 271 ? -45.464 2.970 82.231 1.00 83.00 271 LEU A CA 1
ATOM 2061 C C . LEU A 1 271 ? -44.692 3.730 83.315 1.00 83.00 271 LEU A C 1
ATOM 2063 O O . LEU A 1 271 ? -45.100 3.698 84.474 1.00 83.00 271 LEU A O 1
ATOM 2067 N N . ASP A 1 272 ? -43.677 4.506 82.937 1.00 82.31 272 ASP A N 1
ATOM 2068 C CA . ASP A 1 272 ? -42.879 5.350 83.832 1.00 82.31 272 ASP A CA 1
ATOM 2069 C C . ASP A 1 272 ? -43.757 6.267 84.687 1.00 82.31 272 ASP A C 1
ATOM 2071 O O . ASP A 1 272 ? -43.565 6.386 85.898 1.00 82.31 272 ASP A O 1
ATOM 2075 N N . LYS A 1 273 ? -44.783 6.879 84.084 1.00 85.50 273 LYS A N 1
ATOM 2076 C CA . LYS A 1 273 ? -45.749 7.721 84.798 1.00 85.50 273 LYS A CA 1
ATOM 2077 C C . LYS A 1 273 ? -46.525 6.934 85.859 1.00 85.50 273 LYS A C 1
ATOM 2079 O O . LYS A 1 273 ? -46.682 7.427 86.978 1.00 85.50 273 LYS A O 1
ATOM 2084 N N . LYS A 1 274 ? -46.993 5.719 85.541 1.00 83.62 274 LYS A N 1
ATOM 2085 C CA . LYS A 1 274 ? -47.675 4.830 86.503 1.00 83.62 274 LYS A CA 1
ATOM 2086 C C . LYS A 1 274 ? -46.733 4.391 87.627 1.00 83.62 274 LYS A C 1
ATOM 2088 O O . LYS A 1 274 ? -47.135 4.411 88.789 1.00 83.62 274 LYS A O 1
ATOM 2093 N N . PHE A 1 275 ? -45.487 4.045 87.299 1.00 82.81 275 PHE A N 1
ATOM 2094 C CA . PHE A 1 275 ? -44.477 3.652 88.283 1.00 82.81 275 PHE A CA 1
ATOM 2095 C C . PHE A 1 275 ? -44.106 4.805 89.216 1.00 82.81 275 PHE A C 1
ATOM 2097 O O . PHE A 1 275 ? -44.127 4.622 90.432 1.00 82.81 275 PHE A O 1
ATOM 2104 N N . ARG A 1 276 ? -43.865 6.012 88.687 1.00 82.75 276 ARG A N 1
ATOM 2105 C CA . ARG A 1 276 ? -43.614 7.216 89.497 1.00 82.75 276 ARG A CA 1
ATOM 2106 C C . ARG A 1 276 ? -44.783 7.523 90.427 1.00 82.75 276 ARG A C 1
ATOM 2108 O O . ARG A 1 276 ? -44.562 7.725 91.613 1.00 82.75 276 ARG A O 1
ATOM 2115 N N . ALA A 1 277 ? -46.020 7.481 89.928 1.00 85.25 277 ALA A N 1
ATOM 2116 C CA . ALA A 1 277 ? -47.205 7.696 90.759 1.00 85.25 277 ALA A CA 1
ATOM 2117 C C . ALA A 1 277 ? -47.313 6.667 91.901 1.00 85.25 277 ALA A C 1
ATOM 2119 O O . ALA A 1 277 ? -47.623 7.029 93.036 1.00 85.25 277 ALA A O 1
ATOM 2120 N N . LYS A 1 278 ? -47.013 5.388 91.629 1.00 82.38 278 LYS A N 1
ATOM 2121 C CA . LYS A 1 278 ? -47.038 4.345 92.661 1.00 82.38 278 LYS A CA 1
ATOM 2122 C C . LYS A 1 278 ? -45.902 4.499 93.677 1.00 82.38 278 LYS A C 1
ATOM 2124 O O . LYS A 1 278 ? -46.136 4.304 94.865 1.00 82.38 278 LYS A O 1
ATOM 2129 N N . MET A 1 279 ? -44.709 4.887 93.228 1.00 80.88 279 MET A N 1
ATOM 2130 C CA . MET A 1 279 ? -43.569 5.193 94.097 1.00 80.88 279 MET A CA 1
ATOM 2131 C C . MET A 1 279 ? -43.851 6.379 95.022 1.00 80.88 279 MET A C 1
ATOM 2133 O O . MET A 1 279 ? -43.533 6.312 96.206 1.00 80.88 279 MET A O 1
ATOM 2137 N N . GLU A 1 280 ? -44.479 7.440 94.514 1.00 84.38 280 GLU A N 1
ATOM 2138 C CA . GLU A 1 280 ? -44.876 8.588 95.336 1.00 84.38 280 GLU A CA 1
ATOM 2139 C C . GLU A 1 280 ? -45.960 8.221 96.360 1.00 84.38 280 GLU A C 1
ATOM 2141 O O . GLU A 1 280 ? -45.865 8.646 97.507 1.00 84.38 280 GLU A O 1
ATOM 2146 N N . SER A 1 281 ? -46.924 7.358 96.011 1.00 81.62 281 SER A N 1
ATOM 2147 C CA . SER A 1 281 ? -47.886 6.801 96.983 1.00 81.62 281 SER A CA 1
ATOM 2148 C C . SER A 1 281 ? -47.178 6.055 98.117 1.00 81.62 281 SER A C 1
ATOM 2150 O O . SER A 1 281 ? -47.462 6.323 99.277 1.00 81.62 281 SER A O 1
ATOM 2152 N N . ILE A 1 282 ? -46.209 5.189 97.803 1.00 81.19 282 ILE A N 1
ATOM 2153 C CA . ILE A 1 282 ? -45.443 4.441 98.817 1.00 81.19 282 ILE A CA 1
ATOM 2154 C C . ILE A 1 282 ? -44.647 5.393 99.728 1.00 81.19 282 ILE A C 1
ATOM 2156 O O . ILE A 1 282 ? -44.581 5.192 100.940 1.00 81.19 282 ILE A O 1
ATOM 2160 N N . LYS A 1 283 ? -44.048 6.454 99.169 1.00 81.88 283 LYS A N 1
ATOM 2161 C CA . LYS A 1 283 ? -43.348 7.482 99.960 1.00 81.88 283 LYS A CA 1
ATOM 2162 C C . LYS A 1 283 ? -44.301 8.279 100.854 1.00 81.88 283 LYS A C 1
ATOM 2164 O O . LYS A 1 283 ? -43.926 8.620 101.974 1.00 81.88 283 LYS A O 1
ATOM 2169 N N . ALA A 1 284 ? -45.504 8.587 100.374 1.00 81.69 284 ALA A N 1
ATOM 2170 C CA . ALA A 1 284 ? -46.521 9.283 101.153 1.00 81.69 284 ALA A CA 1
ATOM 2171 C C . ALA A 1 284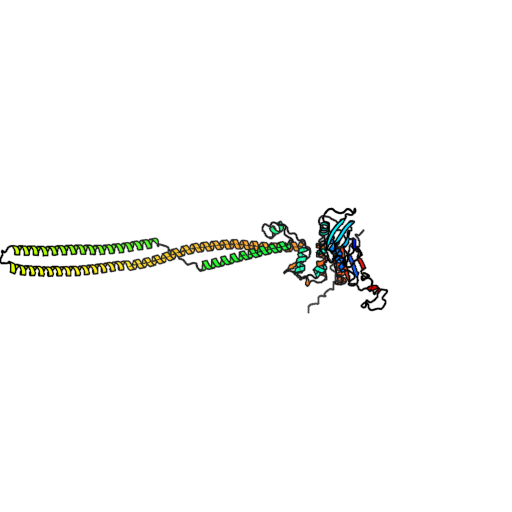 ? -47.019 8.420 102.324 1.00 81.69 284 ALA A C 1
ATOM 2173 O O . ALA A 1 284 ? -47.062 8.912 103.450 1.00 81.69 284 ALA A O 1
ATOM 2174 N N . ASP A 1 285 ? -47.279 7.130 102.082 1.00 78.31 285 ASP A N 1
ATOM 2175 C CA . ASP A 1 285 ? -47.651 6.158 103.119 1.00 78.31 285 ASP A CA 1
ATOM 2176 C C . ASP A 1 285 ? -46.565 6.072 104.211 1.00 78.31 285 ASP A C 1
ATOM 2178 O O . ASP A 1 285 ? -46.870 6.051 105.405 1.00 78.31 285 ASP A O 1
ATOM 2182 N N . ARG A 1 286 ? -45.279 6.120 103.818 1.00 74.94 286 ARG A N 1
ATOM 2183 C CA . ARG A 1 286 ? -44.140 6.220 104.747 1.00 74.94 286 ARG A CA 1
ATOM 2184 C C . ARG A 1 286 ? -44.160 7.514 105.555 1.00 74.94 286 ARG A C 1
ATOM 2186 O O . ARG A 1 286 ? -44.028 7.462 106.771 1.00 74.94 286 ARG A O 1
ATOM 2193 N N . ALA A 1 287 ? -44.327 8.666 104.908 1.00 77.88 287 ALA A N 1
ATOM 2194 C CA . ALA A 1 287 ? -44.374 9.946 105.611 1.00 77.88 287 ALA A CA 1
ATOM 2195 C C . ALA A 1 287 ? -45.546 10.006 106.608 1.00 77.88 287 ALA A C 1
ATOM 2197 O O . ALA A 1 287 ? -45.428 10.622 107.666 1.00 77.88 287 ALA A O 1
ATOM 2198 N N . GLU A 1 288 ? -46.671 9.359 106.299 1.00 76.69 288 GLU A N 1
ATOM 2199 C CA . GLU A 1 288 ? -47.798 9.212 107.218 1.00 76.69 288 GLU A CA 1
ATOM 2200 C C . GLU A 1 288 ? -47.480 8.264 108.385 1.00 76.69 288 GLU A C 1
ATOM 2202 O O . GLU A 1 288 ? -47.794 8.594 109.530 1.00 76.69 288 GLU A O 1
ATOM 2207 N N . ALA A 1 289 ? -46.826 7.128 108.127 1.00 70.38 289 ALA A N 1
ATOM 2208 C CA . ALA A 1 289 ? -46.352 6.218 109.169 1.00 70.38 289 ALA A CA 1
ATOM 2209 C C . ALA A 1 289 ? -45.334 6.899 110.106 1.00 70.38 289 ALA A C 1
ATOM 2211 O O . ALA A 1 289 ? -45.473 6.814 111.326 1.00 70.38 289 ALA A O 1
ATOM 2212 N N . ASP A 1 290 ? -44.388 7.659 109.548 1.00 69.00 290 ASP A N 1
ATOM 2213 C CA . ASP A 1 290 ? -43.399 8.452 110.287 1.00 69.00 290 ASP A CA 1
ATOM 2214 C C . ASP A 1 290 ? -44.075 9.550 111.129 1.00 69.00 290 ASP A C 1
ATOM 2216 O O . ASP A 1 290 ? -43.732 9.757 112.296 1.00 69.00 290 ASP A O 1
ATOM 2220 N N . ARG A 1 291 ? -45.097 10.227 110.582 1.00 71.44 291 ARG A N 1
ATOM 2221 C CA . ARG A 1 291 ? -45.905 11.209 111.329 1.00 71.44 291 ARG A CA 1
ATOM 2222 C C . ARG A 1 291 ? -46.666 10.561 112.482 1.00 71.44 291 ARG A C 1
ATOM 2224 O O . ARG A 1 291 ? -46.603 11.080 113.595 1.00 71.44 291 ARG A O 1
ATOM 2231 N N . LYS A 1 292 ? -47.342 9.429 112.251 1.00 68.00 292 LYS A N 1
ATOM 2232 C CA . LYS A 1 292 ? -48.027 8.655 113.305 1.00 68.00 292 LYS A CA 1
ATOM 2233 C C . LYS A 1 292 ? -47.054 8.193 114.396 1.00 68.00 292 LYS A C 1
ATOM 2235 O O . LYS A 1 292 ? -47.421 8.209 115.566 1.00 68.00 292 LYS A O 1
ATOM 2240 N N . ALA A 1 293 ? -45.814 7.860 114.034 1.00 61.50 293 ALA A N 1
ATOM 2241 C CA . ALA A 1 293 ? -44.762 7.499 114.981 1.00 61.50 293 ALA A CA 1
ATOM 2242 C C . ALA A 1 293 ? -44.259 8.697 115.819 1.00 61.50 293 ALA A C 1
ATOM 2244 O O . ALA A 1 293 ? -43.925 8.528 116.988 1.00 61.50 293 ALA A O 1
ATOM 2245 N N . SER A 1 294 ? -44.243 9.914 115.261 1.00 60.16 294 SER A N 1
ATOM 2246 C CA . SER A 1 294 ? -43.744 11.133 115.932 1.00 60.16 294 SER A CA 1
ATOM 2247 C C . SER A 1 294 ? -44.657 11.718 117.028 1.00 60.16 294 SER A C 1
ATOM 2249 O O . SER A 1 294 ? -44.223 12.594 117.773 1.00 60.16 294 SER A O 1
ATOM 2251 N N . ALA A 1 295 ? -45.901 11.242 117.160 1.00 59.44 295 ALA A N 1
ATOM 2252 C CA . ALA A 1 295 ? -46.900 11.780 118.093 1.00 59.44 295 ALA A CA 1
ATOM 2253 C C . ALA A 1 295 ? -46.893 11.142 119.506 1.00 59.44 295 ALA A C 1
ATOM 2255 O O . ALA A 1 295 ? -47.730 11.496 120.335 1.00 59.44 295 ALA A O 1
ATOM 2256 N N . ILE A 1 296 ? -45.973 10.214 119.807 1.00 56.09 296 ILE A N 1
ATOM 2257 C CA . ILE A 1 296 ? -45.911 9.474 121.084 1.00 56.09 296 ILE A CA 1
ATOM 2258 C C . ILE A 1 296 ? -44.593 9.810 121.811 1.00 56.09 296 ILE A C 1
ATOM 2260 O O . ILE A 1 296 ? -43.510 9.581 121.276 1.00 56.09 296 ILE A O 1
ATOM 2264 N N . VAL A 1 297 ? -44.673 10.377 123.022 1.00 48.75 297 VAL A N 1
ATOM 2265 C CA . VAL A 1 297 ? -43.540 11.014 123.730 1.00 48.75 297 VAL A CA 1
ATOM 2266 C C . VAL A 1 297 ? -42.672 10.038 124.559 1.00 48.75 297 VAL A C 1
ATOM 2268 O O . VAL A 1 297 ? -43.157 9.240 125.355 1.00 48.75 297 VAL A O 1
ATOM 2271 N N . ASP A 1 298 ? -41.361 10.169 124.324 1.00 49.44 298 ASP A N 1
ATOM 2272 C CA . ASP A 1 298 ? -40.122 9.929 125.097 1.00 49.44 298 ASP A CA 1
ATOM 2273 C C . ASP A 1 298 ? -39.759 8.626 125.849 1.00 49.44 298 ASP A C 1
ATOM 2275 O O . ASP A 1 298 ? -38.574 8.463 126.138 1.00 49.44 298 ASP A O 1
ATOM 2279 N N . GLU A 1 299 ? -40.616 7.612 126.000 1.00 54.12 299 GLU A N 1
ATOM 2280 C CA . GLU A 1 299 ? -40.159 6.249 126.405 1.00 54.12 299 GLU A CA 1
ATOM 2281 C C . GLU A 1 299 ? -40.181 5.220 125.253 1.00 54.12 299 GLU A C 1
ATOM 2283 O O . GLU A 1 299 ? -39.550 4.164 125.309 1.00 54.12 299 GLU A O 1
ATOM 2288 N N . ALA A 1 300 ? -40.795 5.579 124.123 1.00 53.00 300 ALA A N 1
ATOM 2289 C CA . ALA A 1 300 ? -40.998 4.714 122.957 1.00 53.00 300 ALA A CA 1
ATOM 2290 C C . ALA A 1 300 ? -39.796 4.609 121.985 1.00 53.00 300 ALA A C 1
ATOM 2292 O O . ALA A 1 300 ? -39.899 3.963 120.944 1.00 53.00 300 ALA A O 1
ATOM 2293 N N . ARG A 1 301 ? -38.633 5.214 122.281 1.00 57.56 301 ARG A N 1
ATOM 2294 C CA . ARG A 1 301 ? -37.529 5.379 121.303 1.00 57.56 301 ARG A CA 1
ATOM 2295 C C . ARG A 1 301 ? -36.792 4.094 120.889 1.00 57.56 301 ARG A C 1
ATOM 2297 O O . ARG A 1 301 ? -36.160 4.102 119.837 1.00 57.56 301 ARG A O 1
ATOM 2304 N N . ARG A 1 302 ? -36.828 3.010 121.680 1.00 59.66 302 ARG A N 1
ATOM 2305 C CA . ARG A 1 302 ? -36.188 1.723 121.307 1.00 59.66 302 ARG A CA 1
ATOM 2306 C C . ARG A 1 302 ? -37.102 0.856 120.439 1.00 59.66 302 ARG A C 1
ATOM 2308 O O . ARG A 1 302 ? -36.681 0.458 119.362 1.00 59.66 302 ARG A O 1
ATOM 2315 N N . ALA A 1 303 ? -38.364 0.685 120.840 1.00 62.81 303 ALA A N 1
ATOM 2316 C CA . ALA A 1 303 ? -39.375 -0.008 120.034 1.00 62.81 303 ALA A CA 1
ATOM 2317 C C . ALA A 1 303 ? -39.685 0.732 118.714 1.00 62.81 303 ALA A C 1
ATOM 2319 O O . ALA A 1 303 ? -39.939 0.103 117.691 1.00 62.81 303 ALA A O 1
ATOM 2320 N N . ALA A 1 304 ? -39.597 2.070 118.699 1.00 61.94 304 ALA A N 1
ATOM 2321 C CA . ALA A 1 304 ? -39.769 2.866 117.483 1.00 61.94 304 ALA A CA 1
ATOM 2322 C C . ALA A 1 304 ? -38.675 2.623 116.427 1.00 61.94 304 ALA A C 1
ATOM 2324 O O . ALA A 1 304 ? -38.977 2.689 115.241 1.00 61.94 304 ALA A O 1
ATOM 2325 N N . ARG A 1 305 ? -37.428 2.318 116.823 1.00 68.31 305 ARG A N 1
ATOM 2326 C CA . ARG A 1 305 ? -36.346 2.011 115.866 1.00 68.31 305 ARG A CA 1
ATOM 2327 C C . ARG A 1 305 ? -3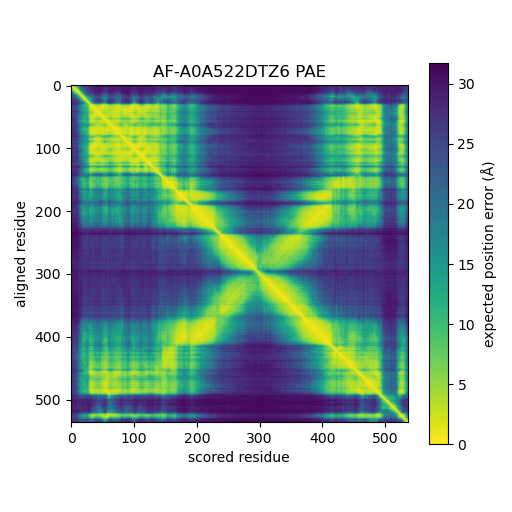6.546 0.657 115.198 1.00 68.31 305 ARG A C 1
ATOM 2329 O O . ARG A 1 305 ? -36.438 0.574 113.986 1.00 68.31 305 ARG A O 1
ATOM 2336 N N . GLU A 1 306 ? -36.933 -0.363 115.962 1.00 71.31 306 GLU A N 1
ATOM 2337 C CA . GLU A 1 306 ? -37.246 -1.689 115.410 1.00 71.31 306 GLU A CA 1
ATOM 2338 C C . GLU A 1 306 ? -38.435 -1.635 114.434 1.00 71.31 306 GLU A C 1
ATOM 2340 O O . GLU A 1 306 ? -38.402 -2.265 113.378 1.00 71.31 306 GLU A O 1
ATOM 2345 N N . LEU A 1 307 ? -39.456 -0.821 114.735 1.00 70.81 307 LEU A N 1
ATOM 2346 C CA . LEU A 1 307 ? -40.576 -0.557 113.823 1.00 70.81 307 LEU A CA 1
ATOM 2347 C C . LEU A 1 307 ? -40.162 0.249 112.581 1.00 70.81 307 LEU A C 1
ATOM 2349 O O . LEU A 1 307 ? -40.650 -0.037 111.489 1.00 70.81 307 LEU A O 1
ATOM 2353 N N . GLN A 1 308 ? -39.264 1.230 112.719 1.00 72.44 308 GLN A N 1
ATOM 2354 C CA . GLN A 1 308 ? -38.724 1.995 111.589 1.00 72.44 308 GLN A CA 1
ATOM 2355 C C . GLN A 1 308 ? -37.849 1.137 110.670 1.00 72.44 308 GLN A C 1
ATOM 2357 O O . GLN A 1 308 ? -37.994 1.225 109.453 1.00 72.44 308 GLN A O 1
ATOM 2362 N N . ASP A 1 309 ? -36.997 0.278 111.228 1.00 77.94 309 ASP A N 1
ATOM 2363 C CA . ASP A 1 309 ? -36.145 -0.634 110.462 1.00 77.94 309 ASP A CA 1
ATOM 2364 C C . ASP A 1 309 ? -36.990 -1.705 109.751 1.00 77.94 309 ASP A C 1
ATOM 2366 O O . ASP A 1 309 ? -36.765 -1.996 108.575 1.00 77.94 309 ASP A O 1
ATOM 2370 N N . ALA A 1 310 ? -38.032 -2.231 110.410 1.00 77.38 310 ALA A N 1
ATOM 2371 C CA . ALA A 1 310 ? -38.993 -3.140 109.786 1.00 77.38 310 ALA A CA 1
ATOM 2372 C C . ALA A 1 310 ? -39.780 -2.464 108.647 1.00 77.38 310 ALA A C 1
ATOM 2374 O O . ALA A 1 310 ? -39.946 -3.055 107.579 1.00 77.38 310 ALA A O 1
ATOM 2375 N N . ALA A 1 311 ? -40.219 -1.214 108.833 1.00 77.81 311 ALA A N 1
ATOM 2376 C CA . ALA A 1 311 ? -40.898 -0.441 107.793 1.00 77.81 311 ALA A CA 1
ATOM 2377 C C . ALA A 1 311 ? -39.965 -0.092 106.618 1.00 77.81 311 ALA A C 1
ATOM 2379 O O . ALA A 1 311 ? -40.387 -0.148 105.463 1.00 77.81 311 ALA A O 1
ATOM 2380 N N . ALA A 1 312 ? -38.693 0.224 106.888 1.00 79.62 312 ALA A N 1
ATOM 2381 C CA . ALA A 1 312 ? -37.684 0.476 105.862 1.00 79.62 312 ALA A CA 1
ATOM 2382 C C . ALA A 1 312 ? -37.373 -0.787 105.043 1.00 79.62 312 ALA A C 1
ATOM 2384 O O . ALA A 1 312 ? -37.310 -0.715 103.817 1.00 79.62 312 ALA A O 1
ATOM 2385 N N . LEU A 1 313 ? -37.259 -1.946 105.700 1.00 82.56 313 LEU A N 1
ATOM 2386 C CA . LEU A 1 313 ? -37.038 -3.232 105.041 1.00 82.56 313 LEU A CA 1
ATOM 2387 C C . LEU A 1 313 ? -38.242 -3.655 104.185 1.00 82.56 313 LEU A C 1
ATOM 2389 O O . LEU A 1 313 ? -38.068 -4.111 103.056 1.00 82.56 313 LEU A O 1
ATOM 2393 N N . GLU A 1 314 ? -39.470 -3.489 104.685 1.00 80.12 314 GLU A N 1
ATOM 2394 C CA . GLU A 1 314 ? -40.681 -3.740 103.892 1.00 80.12 314 GLU A CA 1
ATOM 2395 C C . GLU A 1 314 ? -40.789 -2.785 102.695 1.00 80.12 314 GLU A C 1
ATOM 2397 O O . GLU A 1 314 ? -41.168 -3.201 101.598 1.00 80.12 314 GLU A O 1
ATOM 2402 N N . GLN A 1 315 ? -40.373 -1.526 102.852 1.00 78.75 315 GLN A N 1
ATOM 2403 C CA . GLN A 1 315 ? -40.294 -0.582 101.742 1.00 78.75 315 GLN A CA 1
ATOM 2404 C C . GLN A 1 315 ? -39.249 -1.014 100.704 1.00 78.75 315 GLN A C 1
ATOM 2406 O O . GLN A 1 315 ? -39.544 -0.987 99.513 1.00 78.75 315 GLN A O 1
ATOM 2411 N N . GLU A 1 316 ? -38.047 -1.406 101.126 1.00 82.62 316 GLU A N 1
ATOM 2412 C CA . GLU A 1 316 ? -36.984 -1.865 100.226 1.00 82.62 316 GLU A CA 1
ATOM 2413 C C . GLU A 1 316 ? -37.414 -3.112 99.442 1.00 82.62 316 GLU A C 1
ATOM 2415 O O . GLU A 1 316 ? -37.224 -3.189 98.227 1.00 82.62 316 GLU A O 1
ATOM 2420 N N . LYS A 1 317 ? -38.101 -4.054 100.099 1.00 84.06 317 LYS A N 1
ATOM 2421 C CA . LYS A 1 317 ? -38.724 -5.198 99.422 1.00 84.06 317 LYS A CA 1
ATOM 2422 C C . LYS A 1 317 ? -39.786 -4.752 98.417 1.00 84.06 317 LYS A C 1
ATOM 2424 O O . LYS A 1 317 ? -39.826 -5.270 97.300 1.00 84.06 317 LYS A O 1
ATOM 2429 N N . ALA A 1 318 ? -40.635 -3.790 98.779 1.00 81.81 318 ALA A N 1
ATOM 2430 C CA . ALA A 1 318 ? -41.680 -3.280 97.898 1.00 81.81 318 ALA A CA 1
ATOM 2431 C C . ALA A 1 318 ? -41.109 -2.541 96.675 1.00 81.81 318 ALA A C 1
ATOM 2433 O O . ALA A 1 318 ? -41.603 -2.737 95.564 1.00 81.81 318 ALA A O 1
ATOM 2434 N N . THR A 1 319 ? -40.058 -1.730 96.843 1.00 82.31 319 THR A N 1
ATOM 2435 C CA . THR A 1 319 ? -39.386 -1.028 95.738 1.00 82.31 319 THR A CA 1
ATOM 2436 C C . THR A 1 319 ? -38.612 -1.995 94.847 1.00 82.31 319 THR A C 1
ATOM 2438 O O . THR A 1 319 ? -38.714 -1.893 93.624 1.00 82.31 319 THR A O 1
ATOM 2441 N N . ALA A 1 320 ? -37.914 -2.981 95.419 1.00 85.00 320 ALA A N 1
ATOM 2442 C CA . ALA A 1 320 ? -37.240 -4.035 94.664 1.00 85.00 320 ALA A CA 1
ATOM 2443 C C . ALA A 1 320 ? -38.235 -4.871 93.838 1.00 85.00 320 ALA A C 1
ATOM 2445 O O . ALA A 1 320 ? -38.008 -5.098 92.649 1.00 85.00 320 ALA A O 1
ATOM 2446 N N . ALA A 1 321 ? -39.378 -5.252 94.420 1.00 84.38 321 ALA A N 1
ATOM 2447 C CA . ALA A 1 321 ? -40.445 -5.957 93.708 1.00 84.38 321 ALA A CA 1
ATOM 2448 C C . ALA A 1 321 ? -41.060 -5.108 92.579 1.00 84.38 321 ALA A C 1
ATOM 2450 O O . ALA A 1 321 ? -41.400 -5.635 91.517 1.00 84.38 321 ALA A O 1
ATOM 2451 N N . LEU A 1 322 ? -41.187 -3.791 92.780 1.00 82.06 322 LEU A N 1
ATOM 2452 C CA . LEU A 1 322 ? -41.648 -2.863 91.745 1.00 82.06 322 LEU A CA 1
ATOM 2453 C C . LEU A 1 322 ? -40.641 -2.766 90.588 1.00 82.06 322 LEU A C 1
ATOM 2455 O O . LEU A 1 322 ? -41.037 -2.853 89.429 1.00 82.06 322 LEU A O 1
ATOM 2459 N N . ASN A 1 323 ? -39.350 -2.634 90.897 1.00 83.12 323 ASN A N 1
ATOM 2460 C CA . ASN A 1 323 ? -38.280 -2.553 89.901 1.00 83.12 323 ASN A CA 1
ATOM 2461 C C . ASN A 1 323 ? -38.152 -3.851 89.093 1.00 83.12 323 ASN A C 1
ATOM 2463 O O . ASN A 1 323 ? -37.975 -3.794 87.878 1.00 83.12 323 ASN A O 1
ATOM 2467 N N . ALA A 1 324 ? -38.315 -5.012 89.734 1.00 86.12 324 ALA A N 1
ATOM 2468 C CA . ALA A 1 324 ? -38.358 -6.300 89.043 1.00 86.12 324 ALA A CA 1
ATOM 2469 C C . ALA A 1 324 ? -39.536 -6.376 88.052 1.00 86.12 324 ALA A C 1
ATOM 2471 O O . ALA A 1 324 ? -39.352 -6.775 86.904 1.00 86.12 324 ALA A O 1
ATOM 2472 N N . ARG A 1 325 ? -40.729 -5.907 88.453 1.00 85.19 325 ARG A N 1
ATOM 2473 C CA . ARG A 1 325 ? -41.900 -5.816 87.558 1.00 85.19 325 ARG A CA 1
ATOM 2474 C C . ARG A 1 325 ? -41.702 -4.820 86.414 1.00 85.19 325 ARG A C 1
ATOM 2476 O O . ARG A 1 325 ? -42.187 -5.070 85.314 1.00 85.19 325 ARG A O 1
ATOM 2483 N N . LEU A 1 326 ? -41.023 -3.697 86.662 1.00 84.81 326 LEU A N 1
ATOM 2484 C CA . LEU A 1 326 ? -40.673 -2.726 85.623 1.00 84.81 326 LEU A CA 1
ATOM 2485 C C . LEU A 1 326 ? -39.735 -3.359 84.592 1.00 84.81 326 LEU A C 1
ATOM 2487 O O . LEU A 1 326 ? -40.008 -3.270 83.400 1.00 84.81 326 LEU A O 1
ATOM 2491 N N . ALA A 1 327 ? -38.678 -4.037 85.044 1.00 85.62 327 ALA A N 1
ATOM 2492 C CA . ALA A 1 327 ? -37.727 -4.714 84.168 1.00 85.62 327 ALA A CA 1
ATOM 2493 C C . ALA A 1 327 ? -38.413 -5.773 83.286 1.00 85.62 327 ALA A C 1
ATOM 2495 O O . ALA A 1 327 ? -38.252 -5.746 82.067 1.00 85.62 327 ALA A O 1
ATOM 2496 N N . GLU A 1 328 ? -39.249 -6.631 83.880 1.00 87.31 328 GLU A N 1
ATOM 2497 C CA . GLU A 1 328 ? -39.989 -7.675 83.157 1.00 87.31 328 GLU A CA 1
ATOM 2498 C C . GLU A 1 328 ? -40.951 -7.089 82.106 1.00 87.31 328 GLU A C 1
ATOM 2500 O O . GLU A 1 328 ? -41.082 -7.602 80.993 1.00 87.31 328 GLU A O 1
ATOM 2505 N N . PHE A 1 329 ? -41.633 -5.989 82.433 1.00 84.94 329 PHE A N 1
ATOM 2506 C CA . PHE A 1 329 ? -42.555 -5.346 81.499 1.00 84.94 329 PHE A CA 1
ATOM 2507 C C . PHE A 1 329 ? -41.819 -4.639 80.355 1.00 84.94 329 PHE A C 1
ATOM 2509 O O . PHE A 1 329 ? -42.244 -4.734 79.203 1.00 84.94 329 PHE A O 1
ATOM 2516 N N . THR A 1 330 ? -40.702 -3.969 80.644 1.00 83.25 330 THR A N 1
ATOM 2517 C CA . THR A 1 330 ? -39.847 -3.337 79.629 1.00 83.25 330 THR A CA 1
ATOM 2518 C C . THR A 1 330 ? -39.255 -4.377 78.676 1.00 83.25 330 THR A C 1
ATOM 2520 O O . THR A 1 330 ? -39.240 -4.162 77.465 1.00 83.25 330 THR A O 1
ATOM 2523 N N . GLU A 1 331 ? -38.837 -5.539 79.182 1.00 88.88 331 GLU A N 1
ATOM 2524 C CA . GLU A 1 331 ? -38.383 -6.659 78.351 1.00 88.88 331 GLU A CA 1
ATOM 2525 C C . GLU A 1 331 ? -39.497 -7.166 77.419 1.00 88.88 331 GLU A C 1
ATOM 2527 O O . GLU A 1 331 ? -39.283 -7.301 76.213 1.00 88.88 331 GLU A O 1
ATOM 2532 N N . LYS A 1 332 ? -40.721 -7.338 77.937 1.00 88.44 332 LYS A N 1
ATOM 2533 C CA . LYS A 1 332 ? -41.898 -7.712 77.132 1.00 88.44 332 LYS A CA 1
ATOM 2534 C C . LYS A 1 332 ? -42.240 -6.672 76.061 1.00 88.44 332 LYS A C 1
ATOM 2536 O O . LYS A 1 332 ? -42.561 -7.046 74.933 1.00 88.44 332 LYS A O 1
ATOM 2541 N N . LEU A 1 333 ? -42.153 -5.378 76.380 1.00 85.19 333 LEU A N 1
ATOM 2542 C CA . LEU A 1 333 ? -42.344 -4.298 75.404 1.00 85.19 333 LEU A CA 1
ATOM 2543 C C . LEU A 1 333 ? -41.269 -4.320 74.312 1.00 85.19 333 LEU A C 1
ATOM 2545 O O . LEU A 1 333 ? -41.594 -4.163 73.136 1.00 85.19 333 LEU A O 1
ATOM 2549 N N . ASN A 1 334 ? -40.006 -4.547 74.680 1.00 85.56 334 ASN A N 1
ATOM 2550 C CA . ASN A 1 334 ? -38.903 -4.680 73.729 1.00 85.56 334 ASN A CA 1
ATOM 2551 C C . ASN A 1 334 ? -39.107 -5.873 72.790 1.00 85.56 334 ASN A C 1
ATOM 2553 O O . ASN A 1 334 ? -38.970 -5.716 71.578 1.00 85.56 334 ASN A O 1
ATOM 2557 N N . ALA A 1 335 ? -39.474 -7.034 73.337 1.00 88.75 335 ALA A N 1
ATOM 2558 C CA . ALA A 1 335 ? -39.739 -8.241 72.560 1.00 88.75 335 ALA A CA 1
ATOM 2559 C C . ALA A 1 335 ? -40.909 -8.045 71.584 1.00 88.75 335 ALA A C 1
ATOM 2561 O O . ALA A 1 335 ? -40.799 -8.407 70.413 1.00 88.75 335 ALA A O 1
ATOM 2562 N N . LYS A 1 336 ? -41.998 -7.405 72.031 1.00 88.88 336 LYS A N 1
ATOM 2563 C CA . LYS A 1 336 ? -43.139 -7.085 71.167 1.00 88.88 336 LYS A CA 1
ATOM 2564 C C . LYS A 1 336 ? -42.762 -6.096 70.061 1.00 88.88 336 LYS A C 1
ATOM 2566 O O . LYS A 1 336 ? -43.044 -6.363 68.903 1.00 88.88 336 LYS A O 1
ATOM 2571 N N . ALA A 1 337 ? -42.083 -4.998 70.391 1.00 83.94 337 ALA A N 1
ATOM 2572 C CA . ALA A 1 337 ? -41.666 -4.011 69.394 1.00 83.94 337 ALA A CA 1
ATOM 2573 C C . ALA A 1 337 ? -40.691 -4.599 68.358 1.00 83.94 337 ALA A C 1
ATOM 2575 O O . ALA A 1 337 ? -40.713 -4.201 67.194 1.00 83.94 337 ALA A O 1
ATOM 2576 N N . LEU A 1 338 ? -39.843 -5.548 68.770 1.00 87.69 338 LEU A N 1
ATOM 2577 C CA . LEU A 1 338 ? -38.985 -6.297 67.857 1.00 87.69 338 LEU A CA 1
ATOM 2578 C C . LEU A 1 338 ? -39.813 -7.191 66.926 1.00 87.69 338 LEU A C 1
ATOM 2580 O O . LEU A 1 338 ? -39.603 -7.138 65.720 1.00 87.69 338 LEU A O 1
ATOM 2584 N N . ALA A 1 339 ? -40.771 -7.952 67.464 1.00 87.62 339 ALA A N 1
ATOM 2585 C CA . ALA A 1 339 ? -41.658 -8.803 66.674 1.00 87.62 339 ALA A CA 1
ATOM 2586 C C . ALA A 1 339 ? -42.513 -7.994 65.683 1.00 87.62 339 ALA A C 1
ATOM 2588 O O . ALA A 1 339 ? -42.563 -8.337 64.504 1.00 87.62 339 ALA A O 1
ATOM 2589 N N . ASP A 1 340 ? -43.109 -6.885 66.129 1.00 84.62 340 ASP A N 1
ATOM 2590 C CA . ASP A 1 340 ? -43.918 -5.992 65.293 1.00 84.62 340 ASP A CA 1
ATOM 2591 C C . ASP A 1 340 ? -43.063 -5.370 64.174 1.00 84.62 340 ASP A C 1
ATOM 2593 O O . ASP A 1 340 ? -43.484 -5.303 63.019 1.00 84.62 340 ASP A O 1
ATOM 2597 N N . ARG A 1 341 ? -41.819 -4.968 64.480 1.00 84.31 341 ARG A N 1
ATOM 2598 C CA . ARG A 1 341 ? -40.872 -4.459 63.476 1.00 84.31 341 ARG A CA 1
ATOM 2599 C C . ARG A 1 341 ? -40.466 -5.536 62.471 1.00 84.31 341 ARG A C 1
ATOM 2601 O O . ARG A 1 341 ? -40.386 -5.234 61.284 1.00 84.31 341 ARG A O 1
ATOM 2608 N N . SER A 1 342 ? -40.196 -6.755 62.931 1.00 84.88 342 SER A N 1
ATOM 2609 C CA . SER A 1 342 ? -39.875 -7.887 62.060 1.00 84.88 342 SER A CA 1
ATOM 2610 C C . SER A 1 342 ? -41.044 -8.229 61.137 1.00 84.88 342 SER A C 1
ATOM 2612 O O . SER A 1 342 ? -40.823 -8.381 59.942 1.00 84.88 342 SER A O 1
ATOM 2614 N N . ALA A 1 343 ? -42.278 -8.247 61.648 1.00 85.19 343 ALA A N 1
ATOM 2615 C CA . ALA A 1 343 ? -43.478 -8.473 60.844 1.00 85.19 343 ALA A CA 1
ATOM 2616 C C . ALA A 1 343 ? -43.691 -7.365 59.797 1.00 85.19 343 ALA A C 1
ATOM 2618 O O . ALA A 1 343 ? -43.986 -7.658 58.638 1.00 85.19 343 ALA A O 1
ATOM 2619 N N . ALA A 1 344 ? -43.477 -6.099 60.174 1.00 82.19 344 ALA A N 1
ATOM 2620 C CA . ALA A 1 344 ? -43.508 -4.984 59.231 1.00 82.19 344 ALA A CA 1
ATOM 2621 C C . ALA A 1 344 ? -42.418 -5.128 58.155 1.00 82.19 344 ALA A C 1
ATOM 2623 O O . ALA A 1 344 ? -42.684 -4.932 56.975 1.00 82.19 344 ALA A O 1
ATOM 2624 N N . ASP A 1 345 ? -41.195 -5.513 58.523 1.00 83.19 345 ASP A N 1
ATOM 2625 C CA . ASP A 1 345 ? -40.115 -5.738 57.557 1.00 83.19 345 ASP A CA 1
ATOM 2626 C C . ASP A 1 345 ? -40.427 -6.875 56.579 1.00 83.19 345 ASP A C 1
ATOM 2628 O O . ASP A 1 345 ? -40.192 -6.738 55.376 1.00 83.19 345 ASP A O 1
ATOM 2632 N N . GLU A 1 346 ? -41.001 -7.964 57.080 1.00 86.50 346 GLU A N 1
ATOM 2633 C CA . GLU A 1 346 ? -41.390 -9.130 56.294 1.00 86.50 346 GLU A CA 1
ATOM 2634 C C . GLU A 1 346 ? -42.512 -8.787 55.301 1.00 86.50 346 GLU A C 1
ATOM 2636 O O . GLU A 1 346 ? -42.414 -9.150 54.127 1.00 86.50 346 GLU A O 1
ATOM 2641 N N . GLN A 1 347 ? -43.487 -7.966 55.716 1.00 85.75 347 GLN A N 1
ATOM 2642 C CA . GLN A 1 347 ? -44.585 -7.473 54.874 1.00 85.75 347 GLN A CA 1
ATOM 2643 C C . GLN A 1 347 ? -44.101 -6.742 53.610 1.00 85.75 347 GLN A C 1
ATOM 2645 O O . GLN A 1 347 ? -44.692 -6.906 52.543 1.00 85.75 347 GLN A O 1
ATOM 2650 N N . PHE A 1 348 ? -43.032 -5.945 53.708 1.00 87.44 348 PHE A N 1
ATOM 2651 C CA . PHE A 1 348 ? -42.490 -5.197 52.564 1.00 87.44 348 PHE A CA 1
ATOM 2652 C C . PHE A 1 348 ? -41.375 -5.948 51.817 1.00 87.44 348 PHE A C 1
ATOM 2654 O O . PHE A 1 348 ? -41.061 -5.595 50.681 1.00 87.44 348 PHE A O 1
ATOM 2661 N N . SER A 1 349 ? -40.770 -6.973 52.428 1.00 83.38 349 SER A N 1
ATOM 2662 C CA . SER A 1 349 ? -39.583 -7.656 51.895 1.00 83.38 349 SER A CA 1
ATOM 2663 C C . SER A 1 349 ? -39.802 -8.289 50.516 1.00 83.38 349 SER A C 1
ATOM 2665 O O . SER A 1 349 ? -38.990 -8.071 49.619 1.00 83.38 349 SER A O 1
ATOM 2667 N N . GLY A 1 350 ? -40.915 -9.007 50.323 1.00 84.56 350 GLY A N 1
ATOM 2668 C CA . GLY A 1 350 ? -41.226 -9.692 49.065 1.00 84.56 350 GLY A CA 1
ATOM 2669 C C . GLY A 1 350 ? -41.426 -8.721 47.902 1.00 84.56 350 GLY A C 1
ATOM 2670 O O . GLY A 1 350 ? -40.784 -8.857 46.866 1.00 84.56 350 GLY A O 1
ATOM 2671 N N . GLN A 1 351 ? -42.236 -7.677 48.105 1.00 86.38 351 GLN A N 1
ATOM 2672 C CA . GLN A 1 351 ? -42.510 -6.667 47.074 1.00 86.38 351 GLN A CA 1
ATOM 2673 C C . GLN A 1 351 ? -41.261 -5.852 46.711 1.00 86.38 351 GLN A C 1
ATOM 2675 O O . GLN A 1 351 ? -41.039 -5.550 45.540 1.00 86.38 351 GLN A O 1
ATOM 2680 N N . LEU A 1 352 ? -40.425 -5.511 47.700 1.00 86.94 352 LEU A N 1
ATOM 2681 C CA . LEU A 1 352 ? -39.157 -4.819 47.455 1.00 86.94 352 LEU A CA 1
ATOM 2682 C C . LEU A 1 352 ? -38.154 -5.708 46.708 1.00 86.94 352 LEU A C 1
ATOM 2684 O O . LEU A 1 352 ? -37.448 -5.210 45.836 1.00 86.94 352 LEU A O 1
ATOM 2688 N N . ALA A 1 353 ? -38.105 -7.011 47.006 1.00 86.81 353 ALA A N 1
ATOM 2689 C CA . ALA A 1 353 ? -37.249 -7.956 46.291 1.00 86.81 353 ALA A CA 1
ATOM 2690 C C . ALA A 1 353 ? -37.688 -8.146 44.827 1.00 86.81 353 ALA A C 1
ATOM 2692 O O . ALA A 1 353 ? -36.847 -8.130 43.927 1.00 86.81 353 ALA A O 1
ATOM 2693 N N . GLU A 1 354 ? -38.994 -8.265 44.575 1.00 87.06 354 GLU A N 1
ATOM 2694 C CA . GLU A 1 354 ? -39.554 -8.355 43.220 1.00 87.06 354 GLU A CA 1
ATOM 2695 C C . GLU A 1 354 ? -39.293 -7.082 42.403 1.00 87.06 354 GLU A C 1
ATOM 2697 O O . GLU A 1 354 ? -38.836 -7.162 41.260 1.00 87.06 354 GLU A O 1
ATOM 2702 N N . LEU A 1 355 ? -39.509 -5.901 42.994 1.00 86.88 355 LEU A N 1
ATOM 2703 C CA . LEU A 1 355 ? -39.209 -4.622 42.343 1.00 86.88 355 LEU A CA 1
ATOM 2704 C C . LEU A 1 355 ? -37.717 -4.449 42.068 1.00 86.88 355 LEU A C 1
ATOM 2706 O O . LEU A 1 355 ? -37.358 -4.012 40.978 1.00 86.88 355 LEU A O 1
ATOM 2710 N N . ALA A 1 356 ? -36.844 -4.824 43.006 1.00 85.88 356 ALA A N 1
ATOM 2711 C CA . ALA A 1 356 ? -35.400 -4.770 42.796 1.00 85.88 356 ALA A CA 1
ATOM 2712 C C . ALA A 1 356 ? -34.967 -5.653 41.612 1.00 85.88 356 ALA A C 1
ATOM 2714 O O . ALA A 1 356 ? -34.163 -5.223 40.784 1.00 85.88 356 ALA A O 1
ATOM 2715 N N . ALA A 1 357 ? -35.538 -6.856 41.482 1.00 85.50 357 ALA A N 1
ATOM 2716 C CA . ALA A 1 357 ? -35.283 -7.733 40.341 1.00 85.50 357 ALA A CA 1
ATOM 2717 C C . ALA A 1 357 ? -35.799 -7.136 39.016 1.00 85.50 357 ALA A C 1
ATOM 2719 O O . ALA A 1 357 ? -35.109 -7.209 37.996 1.00 85.50 357 ALA A O 1
ATOM 2720 N N . ALA A 1 358 ? -36.981 -6.511 39.024 1.00 84.25 358 ALA A N 1
ATOM 2721 C CA . ALA A 1 358 ? -37.544 -5.841 37.851 1.00 84.25 358 ALA A CA 1
ATOM 2722 C C . ALA A 1 358 ? -36.709 -4.623 37.413 1.00 84.25 358 ALA A C 1
ATOM 2724 O O . ALA A 1 358 ? -36.432 -4.469 36.223 1.00 84.25 358 ALA A O 1
ATOM 2725 N N . ILE A 1 359 ? -36.250 -3.803 38.365 1.00 85.25 359 ILE A N 1
ATOM 2726 C CA . ILE A 1 359 ? -35.370 -2.651 38.116 1.00 85.25 359 ILE A CA 1
ATOM 2727 C C . ILE A 1 359 ? -34.037 -3.118 37.532 1.00 85.25 359 ILE A C 1
ATOM 2729 O O . ILE A 1 359 ? -33.629 -2.614 36.489 1.00 85.25 359 ILE A O 1
ATOM 2733 N N . ALA A 1 360 ? -33.400 -4.130 38.130 1.00 83.88 360 ALA A N 1
ATOM 2734 C CA . ALA A 1 360 ? -32.144 -4.676 37.618 1.00 83.88 360 ALA A CA 1
ATOM 2735 C C . ALA A 1 360 ? -32.285 -5.190 36.172 1.00 83.88 360 ALA A C 1
ATOM 2737 O O . ALA A 1 360 ? -31.410 -4.961 35.336 1.00 83.88 360 ALA A O 1
ATOM 2738 N N . LYS A 1 361 ? -33.409 -5.843 35.843 1.00 82.50 361 LYS A N 1
ATOM 2739 C CA . LYS A 1 361 ? -33.700 -6.303 34.477 1.00 82.50 361 LYS A CA 1
ATOM 2740 C C . LYS A 1 361 ? -33.865 -5.133 33.496 1.00 82.50 361 LYS A C 1
ATOM 2742 O O . LYS A 1 361 ? -33.317 -5.189 32.395 1.00 82.50 361 LYS A O 1
ATOM 2747 N N . ALA A 1 362 ? -34.584 -4.085 33.893 1.00 79.44 362 ALA A N 1
ATOM 2748 C CA . ALA A 1 362 ? -34.806 -2.896 33.071 1.00 79.44 362 ALA A CA 1
ATOM 2749 C C . ALA A 1 362 ? -33.518 -2.071 32.854 1.00 79.44 362 ALA A C 1
ATOM 2751 O O . ALA A 1 362 ? -33.280 -1.594 31.747 1.00 79.44 362 ALA A O 1
ATOM 2752 N N . GLU A 1 363 ? -32.638 -1.965 33.855 1.00 81.81 363 GLU A N 1
ATOM 2753 C CA . GLU A 1 363 ? -31.340 -1.277 33.729 1.00 81.81 363 GLU A CA 1
ATOM 2754 C C . GLU A 1 363 ? -30.393 -1.983 32.745 1.00 81.81 363 GLU A C 1
ATOM 2756 O O . GLU A 1 363 ? -29.731 -1.338 31.925 1.00 81.81 363 GLU A O 1
ATOM 2761 N N . VAL A 1 364 ? -30.354 -3.320 32.775 1.00 79.44 364 VAL A N 1
ATOM 2762 C CA . VAL A 1 364 ? -29.587 -4.121 31.806 1.00 79.44 364 VAL A CA 1
ATOM 2763 C C . VAL A 1 364 ? -30.132 -3.931 30.384 1.00 79.44 364 VAL A C 1
ATOM 2765 O O . VAL A 1 364 ? -29.353 -3.786 29.435 1.00 79.44 364 VAL A O 1
ATOM 2768 N N . ALA A 1 365 ? -31.456 -3.872 30.223 1.00 77.44 365 ALA A N 1
ATOM 2769 C CA . ALA A 1 365 ? -32.089 -3.590 28.937 1.00 77.44 365 ALA A CA 1
ATOM 2770 C C . ALA A 1 365 ? -31.735 -2.181 28.416 1.00 77.44 365 ALA A C 1
ATOM 2772 O O . ALA A 1 365 ? -31.259 -2.039 27.291 1.00 77.44 365 ALA A O 1
ATOM 2773 N N . GLU A 1 366 ? -31.865 -1.137 29.237 1.00 77.12 366 GLU A N 1
ATOM 2774 C CA . GLU A 1 366 ? -31.557 0.242 28.832 1.00 77.12 366 GLU A CA 1
ATOM 2775 C C . GLU A 1 366 ? -30.086 0.411 28.405 1.00 77.12 366 GLU A C 1
ATOM 2777 O O . GLU A 1 366 ? -29.795 0.951 27.329 1.00 77.12 366 GLU A O 1
ATOM 2782 N N . SER A 1 367 ? -29.156 -0.118 29.207 1.00 77.75 367 SER A N 1
ATOM 2783 C CA . SER A 1 367 ? -27.720 -0.098 28.907 1.00 77.75 367 SER A CA 1
ATOM 2784 C C . SER A 1 367 ? -27.403 -0.822 27.593 1.00 77.75 367 SER A C 1
ATOM 2786 O O . SER A 1 367 ? -26.694 -0.294 26.728 1.00 77.75 367 SER A O 1
ATOM 2788 N N . SER A 1 368 ? -27.997 -2.001 27.381 1.00 77.62 368 SER A N 1
ATOM 2789 C CA . SER A 1 368 ? -27.793 -2.769 26.150 1.00 77.62 368 SER A CA 1
ATOM 2790 C C . SER A 1 368 ? -28.371 -2.076 24.910 1.00 77.62 368 SER A C 1
ATOM 2792 O O . SER A 1 368 ? -27.763 -2.167 23.843 1.00 77.62 368 SER A O 1
ATOM 2794 N N . ILE A 1 369 ? -29.455 -1.301 25.017 1.00 78.56 369 ILE A N 1
ATOM 2795 C CA . ILE A 1 369 ? -30.011 -0.512 23.900 1.00 78.56 369 ILE A CA 1
ATOM 2796 C C . ILE A 1 369 ? -29.114 0.654 23.509 1.00 78.56 369 ILE A C 1
ATOM 2798 O O . ILE A 1 369 ? -28.902 0.883 22.314 1.00 78.56 369 ILE A O 1
ATOM 2802 N N . ALA A 1 370 ? -28.572 1.390 24.482 1.00 76.94 370 ALA A N 1
ATOM 2803 C CA . ALA A 1 370 ? -27.645 2.485 24.205 1.00 76.94 370 ALA A CA 1
ATOM 2804 C C . ALA A 1 370 ? -26.383 1.971 23.492 1.00 76.94 370 ALA A C 1
ATOM 2806 O O . ALA A 1 370 ? -25.991 2.511 22.453 1.00 76.94 370 ALA A O 1
ATOM 2807 N N . VAL A 1 371 ? -25.808 0.873 23.995 1.00 81.44 371 VAL A N 1
ATOM 2808 C CA . VAL A 1 371 ? -24.673 0.188 23.362 1.00 81.44 371 VAL A CA 1
ATOM 2809 C C . VAL A 1 371 ? -25.051 -0.296 21.962 1.00 81.44 371 VAL A C 1
ATOM 2811 O O . VAL A 1 371 ? -24.347 0.002 21.002 1.00 81.44 371 VAL A O 1
ATOM 2814 N N . THR A 1 372 ? -26.202 -0.955 21.809 1.00 83.62 372 THR A N 1
ATOM 2815 C CA . THR A 1 372 ? -26.684 -1.462 20.515 1.00 83.62 372 THR A CA 1
ATOM 2816 C C . THR A 1 372 ? -26.857 -0.342 19.490 1.00 83.62 372 THR A C 1
ATOM 2818 O O . THR A 1 372 ? -26.442 -0.485 18.339 1.00 83.62 372 THR A O 1
ATOM 2821 N N . ARG A 1 373 ? -27.426 0.802 19.892 1.00 84.44 373 ARG A N 1
ATOM 2822 C CA . ARG A 1 373 ? -27.594 1.979 19.028 1.00 84.44 373 ARG A CA 1
ATOM 2823 C C . ARG A 1 373 ? -26.244 2.517 18.552 1.00 84.44 373 ARG A C 1
ATOM 2825 O O . ARG A 1 373 ? -26.069 2.716 17.351 1.00 84.44 373 ARG A O 1
ATOM 2832 N N . ASN A 1 374 ? -25.296 2.714 19.466 1.00 86.50 374 ASN A N 1
ATOM 2833 C CA . ASN A 1 374 ? -23.969 3.246 19.144 1.00 86.50 374 ASN A CA 1
ATOM 2834 C C . ASN A 1 374 ? -23.170 2.284 18.251 1.00 86.50 374 ASN A C 1
ATOM 2836 O O . ASN A 1 374 ? -22.537 2.704 17.277 1.00 86.50 374 ASN A O 1
ATOM 2840 N N . THR A 1 375 ? -23.243 0.982 18.529 1.00 88.62 375 THR A N 1
ATOM 2841 C CA . THR A 1 375 ? -22.594 -0.047 17.710 1.00 88.62 375 THR A CA 1
ATOM 2842 C C . THR A 1 375 ? -23.191 -0.089 16.304 1.00 88.62 375 THR A C 1
ATOM 2844 O O . THR A 1 375 ? -22.440 -0.095 15.329 1.00 88.62 375 THR A O 1
ATOM 2847 N N . ARG A 1 376 ? -24.524 -0.009 16.162 1.00 89.12 376 ARG A N 1
ATOM 2848 C CA . ARG A 1 376 ? -25.189 0.087 14.848 1.00 89.12 376 ARG A CA 1
ATOM 2849 C C . ARG A 1 376 ? -24.753 1.328 14.068 1.00 89.12 376 ARG A C 1
ATOM 2851 O O . ARG A 1 376 ? -24.466 1.217 12.881 1.00 89.12 376 ARG A O 1
ATOM 2858 N N . GLN A 1 377 ? -24.645 2.488 14.717 1.00 91.25 377 GLN A N 1
ATOM 2859 C CA . GLN A 1 377 ? -24.148 3.708 14.066 1.00 91.25 377 GLN A CA 1
ATOM 2860 C C . GLN A 1 377 ? -22.702 3.556 13.575 1.00 91.25 377 GLN A C 1
ATOM 2862 O O . GLN A 1 377 ? -22.386 3.972 12.461 1.00 91.25 377 GLN A O 1
ATOM 2867 N N . THR A 1 378 ? -21.838 2.922 14.373 1.00 91.19 378 THR A N 1
ATOM 2868 C CA . THR A 1 378 ? -20.449 2.628 13.986 1.00 91.19 378 THR A CA 1
ATOM 2869 C C . THR A 1 378 ? -20.384 1.680 12.787 1.00 91.19 378 THR A C 1
ATOM 2871 O O . THR A 1 378 ? -19.648 1.951 11.840 1.00 91.19 378 THR A O 1
ATOM 2874 N N . ILE A 1 379 ? -21.190 0.612 12.784 1.00 92.75 379 ILE A N 1
ATOM 2875 C CA . ILE A 1 379 ? -21.280 -0.326 11.655 1.00 92.75 379 ILE A CA 1
ATOM 2876 C C . ILE A 1 379 ? -21.717 0.408 10.382 1.00 92.75 379 ILE A C 1
ATOM 2878 O O . ILE A 1 379 ? -21.082 0.262 9.341 1.00 92.75 379 ILE A O 1
ATOM 2882 N N . GLU A 1 380 ? -22.762 1.235 10.452 1.00 93.62 380 GLU A N 1
ATOM 2883 C CA . GLU A 1 380 ? -23.240 1.992 9.289 1.00 93.62 380 GLU A CA 1
ATOM 2884 C C . GLU A 1 380 ? -22.215 3.015 8.787 1.00 93.62 380 GLU A C 1
ATOM 2886 O O . GLU A 1 380 ? -22.080 3.211 7.579 1.00 93.62 380 GLU A O 1
ATOM 2891 N N . LYS A 1 381 ? -21.441 3.632 9.687 1.00 95.25 381 LYS A N 1
ATOM 2892 C CA . LYS A 1 381 ? -20.308 4.481 9.305 1.00 95.25 381 LYS A CA 1
ATOM 2893 C C . LYS A 1 381 ? -19.253 3.680 8.535 1.00 95.25 381 LYS A C 1
ATOM 2895 O O . LYS A 1 381 ? -18.867 4.084 7.442 1.00 95.25 381 LYS A O 1
ATOM 2900 N N . TYR A 1 382 ? -18.820 2.536 9.062 1.00 95.44 382 TYR A N 1
ATOM 2901 C CA . TYR A 1 382 ? -17.815 1.702 8.398 1.00 95.44 382 TYR A CA 1
ATOM 2902 C C . TYR A 1 382 ? -18.299 1.130 7.068 1.00 95.44 382 TYR A C 1
ATOM 2904 O O . TYR A 1 382 ? -17.509 1.058 6.132 1.00 95.44 382 TYR A O 1
ATOM 2912 N N . LYS A 1 383 ? -19.586 0.790 6.933 1.00 94.56 383 LYS A N 1
ATOM 2913 C CA . LYS A 1 383 ? -20.162 0.392 5.641 1.00 94.56 383 LYS A CA 1
ATOM 2914 C C . LYS A 1 383 ? -20.041 1.496 4.590 1.00 94.56 383 LYS A C 1
ATOM 2916 O O . LYS A 1 383 ? -19.665 1.192 3.463 1.00 94.56 383 LYS A O 1
ATOM 2921 N N . ARG A 1 384 ? -20.308 2.760 4.945 1.00 95.50 384 ARG A N 1
ATOM 2922 C CA . ARG A 1 384 ? -20.121 3.897 4.021 1.00 95.50 384 ARG A CA 1
ATOM 2923 C C . ARG A 1 384 ? -18.658 4.062 3.621 1.00 95.50 384 ARG A C 1
ATOM 2925 O O . ARG A 1 384 ? -18.363 4.113 2.434 1.00 95.50 384 ARG A O 1
ATOM 2932 N N . GLU A 1 385 ? -17.749 4.038 4.594 1.00 95.44 385 GLU A N 1
ATOM 2933 C CA . GLU A 1 385 ? -16.305 4.130 4.334 1.00 95.44 385 GLU A CA 1
ATOM 2934 C C . GLU A 1 385 ? -15.802 2.972 3.451 1.00 95.44 385 GLU A C 1
ATOM 2936 O O . GLU A 1 385 ? -14.950 3.176 2.594 1.00 95.44 385 GLU A O 1
ATOM 2941 N N . ILE A 1 386 ? -16.339 1.754 3.611 1.00 95.88 386 ILE A N 1
ATOM 2942 C CA . ILE A 1 386 ? -16.016 0.611 2.741 1.00 95.88 386 ILE A CA 1
ATOM 2943 C C . ILE A 1 386 ? -16.429 0.885 1.290 1.00 95.88 386 ILE A C 1
ATOM 2945 O O . ILE A 1 386 ? -15.676 0.539 0.384 1.00 95.88 386 ILE A O 1
ATOM 2949 N N . VAL A 1 387 ? -17.596 1.491 1.053 1.00 95.19 387 VAL A N 1
ATOM 2950 C CA . VAL A 1 387 ? -18.061 1.834 -0.304 1.00 95.19 387 VAL A CA 1
ATOM 2951 C C . VAL A 1 387 ? -17.158 2.893 -0.942 1.00 95.19 387 VAL A C 1
ATOM 2953 O O . VAL A 1 387 ? -16.769 2.751 -2.102 1.00 95.19 387 VAL A O 1
ATOM 2956 N N . GLU A 1 388 ? -16.771 3.919 -0.182 1.00 94.94 388 GLU A N 1
ATOM 2957 C CA . GLU A 1 388 ? -15.839 4.960 -0.639 1.00 94.94 388 GLU A CA 1
ATOM 2958 C C . GLU A 1 388 ? -14.463 4.371 -0.980 1.00 94.94 388 GLU A C 1
ATOM 2960 O O . GLU A 1 388 ? -13.943 4.591 -2.075 1.00 94.94 388 GLU A O 1
ATOM 2965 N N . LEU A 1 389 ? -13.906 3.548 -0.084 1.00 96.12 389 LEU A N 1
ATOM 2966 C CA . LEU A 1 389 ? -12.635 2.857 -0.309 1.00 96.12 389 LEU A CA 1
ATOM 2967 C C . LEU A 1 389 ? -12.708 1.895 -1.501 1.00 96.12 389 LEU A C 1
ATOM 2969 O O . LEU A 1 389 ? -11.756 1.821 -2.270 1.00 96.12 389 LEU A O 1
ATOM 2973 N N . SER A 1 390 ? -13.826 1.184 -1.684 1.00 93.75 390 SER A N 1
ATOM 2974 C CA . SER A 1 390 ? -14.024 0.296 -2.838 1.00 93.75 390 SER A CA 1
ATOM 2975 C C . SER A 1 390 ? -14.007 1.085 -4.142 1.00 93.75 390 SER A C 1
ATOM 2977 O O . SER A 1 390 ? -13.287 0.721 -5.062 1.00 93.75 390 SER A O 1
ATOM 2979 N N . THR A 1 391 ? -14.719 2.214 -4.183 1.00 95.69 391 THR A N 1
ATOM 2980 C CA . THR A 1 391 ? -14.718 3.110 -5.348 1.00 95.69 391 THR A CA 1
ATOM 2981 C C . THR A 1 391 ? -13.302 3.597 -5.657 1.00 95.69 391 THR A C 1
ATOM 2983 O O . THR A 1 391 ? -12.896 3.653 -6.817 1.00 95.69 391 THR A O 1
ATOM 2986 N N . HIS A 1 392 ? -12.516 3.917 -4.625 1.00 94.00 392 HIS A N 1
ATOM 2987 C CA . HIS A 1 392 ? -11.131 4.326 -4.817 1.00 94.00 392 HIS A CA 1
ATOM 2988 C C . HIS A 1 392 ? -10.247 3.172 -5.321 1.00 94.00 392 HIS A C 1
ATOM 2990 O O . HIS A 1 392 ? -9.471 3.365 -6.251 1.00 94.00 392 HIS A O 1
ATOM 2996 N N . ALA A 1 393 ? -10.398 1.955 -4.790 1.00 95.06 393 ALA A N 1
ATOM 2997 C CA . ALA A 1 393 ? -9.686 0.772 -5.284 1.00 95.06 393 ALA A CA 1
ATOM 2998 C C . ALA A 1 393 ? -10.010 0.454 -6.758 1.00 95.06 393 ALA A C 1
ATOM 3000 O O . ALA A 1 393 ? -9.119 0.044 -7.513 1.00 95.06 393 ALA A O 1
ATOM 3001 N N . ASP A 1 394 ? -11.256 0.685 -7.178 1.00 93.88 394 ASP A N 1
ATOM 3002 C CA . ASP A 1 394 ? -11.689 0.537 -8.569 1.00 93.88 394 ASP A CA 1
ATOM 3003 C C . ASP A 1 394 ? -11.012 1.581 -9.473 1.00 93.88 394 ASP A C 1
ATOM 3005 O O . ASP A 1 394 ? -10.497 1.230 -10.534 1.00 93.88 394 ASP A O 1
ATOM 3009 N N . GLN A 1 395 ? -10.903 2.840 -9.026 1.00 94.69 395 GLN A N 1
ATOM 3010 C CA . GLN A 1 395 ? -10.155 3.886 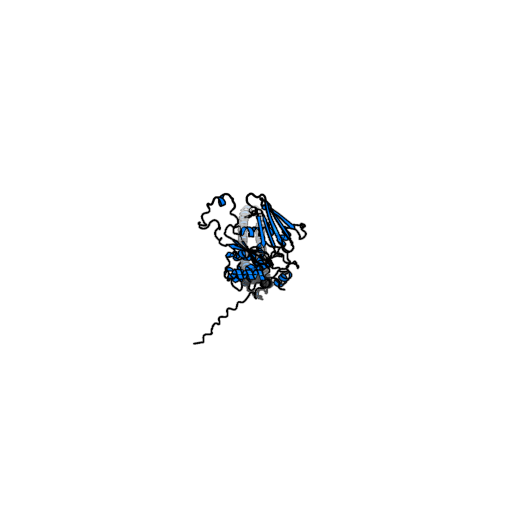-9.743 1.00 94.69 395 GLN A CA 1
ATOM 3011 C C . GLN A 1 395 ? -8.669 3.534 -9.898 1.00 94.69 395 GLN A C 1
ATOM 3013 O O . GLN A 1 395 ? -8.106 3.708 -10.977 1.00 94.69 395 GLN A O 1
ATOM 3018 N N . GLN A 1 396 ? -8.032 3.010 -8.845 1.00 95.06 396 GLN A N 1
ATOM 3019 C CA . GLN A 1 396 ? -6.633 2.568 -8.907 1.00 95.06 396 GLN A CA 1
ATOM 3020 C C . GLN A 1 396 ? -6.466 1.397 -9.893 1.00 95.06 396 GLN A C 1
ATOM 3022 O O . GLN A 1 396 ? -5.479 1.340 -10.621 1.00 95.06 396 GLN A O 1
ATOM 3027 N N . SER A 1 397 ? -7.438 0.476 -9.955 1.00 93.94 397 SER A N 1
ATOM 3028 C CA . SER A 1 397 ? -7.430 -0.630 -10.925 1.00 93.94 397 SER A CA 1
ATOM 3029 C C . SER A 1 397 ? -7.580 -0.126 -12.361 1.00 93.94 397 SER A C 1
ATOM 3031 O O . SER A 1 397 ? -6.774 -0.490 -13.211 1.00 93.94 397 SER A O 1
ATOM 3033 N N . ALA A 1 398 ? -8.521 0.789 -12.609 1.00 95.06 398 ALA A N 1
ATOM 3034 C CA . ALA A 1 398 ? -8.687 1.421 -13.915 1.00 95.06 398 ALA A CA 1
ATOM 3035 C C . ALA A 1 398 ? -7.424 2.183 -14.358 1.00 95.06 398 ALA A C 1
ATOM 3037 O O . ALA A 1 398 ? -7.059 2.144 -15.531 1.00 95.06 398 ALA A O 1
ATOM 3038 N N . ALA A 1 399 ? -6.718 2.830 -13.424 1.00 95.06 399 ALA A N 1
ATOM 3039 C CA . ALA A 1 399 ? -5.454 3.497 -13.717 1.00 95.06 399 ALA A CA 1
ATOM 3040 C C . ALA A 1 399 ? -4.341 2.514 -14.116 1.00 95.06 399 ALA A C 1
ATOM 3042 O O . ALA A 1 399 ? -3.558 2.817 -15.015 1.00 95.06 399 ALA A O 1
ATOM 3043 N N . ILE A 1 400 ? -4.274 1.337 -13.481 1.00 92.31 400 ILE A N 1
ATOM 3044 C CA . ILE A 1 400 ? -3.337 0.268 -13.861 1.00 92.31 400 ILE A CA 1
ATOM 3045 C C . ILE A 1 400 ? -3.638 -0.216 -15.283 1.00 92.31 400 ILE A C 1
ATOM 3047 O O . ILE A 1 400 ? -2.725 -0.253 -16.106 1.00 92.31 400 ILE A O 1
ATOM 3051 N N . ASP A 1 401 ? -4.904 -0.511 -15.588 1.00 91.88 401 ASP A N 1
ATOM 3052 C CA . ASP A 1 401 ? -5.326 -0.969 -16.918 1.00 91.88 401 ASP A CA 1
ATOM 3053 C C . ASP A 1 401 ? -5.049 0.093 -17.996 1.00 91.88 401 ASP A C 1
ATOM 3055 O O . ASP A 1 401 ? -4.603 -0.213 -19.107 1.00 91.88 401 ASP A O 1
ATOM 3059 N N . GLY A 1 402 ? -5.255 1.368 -17.657 1.00 93.38 402 GLY A N 1
ATOM 3060 C CA . GLY A 1 402 ? -4.934 2.494 -18.523 1.00 93.38 402 GLY A CA 1
ATOM 3061 C C . GLY A 1 402 ? -3.433 2.660 -18.765 1.00 93.38 402 GLY A C 1
ATOM 3062 O O . GLY A 1 402 ? -3.026 2.933 -19.896 1.00 93.38 402 GLY A O 1
ATOM 3063 N N . ILE A 1 403 ? -2.590 2.444 -17.748 1.00 91.06 403 ILE A N 1
ATOM 3064 C CA . ILE A 1 403 ? -1.127 2.424 -17.903 1.00 91.06 403 ILE A CA 1
ATOM 3065 C C . ILE A 1 403 ? -0.684 1.257 -18.788 1.00 91.06 403 ILE A C 1
ATOM 3067 O O . ILE A 1 403 ? 0.165 1.455 -19.657 1.00 91.06 403 ILE A O 1
ATOM 3071 N N . ASP A 1 404 ? -1.253 0.067 -18.597 1.00 86.00 404 ASP A N 1
ATOM 3072 C CA . ASP A 1 404 ? -0.925 -1.114 -19.401 1.00 86.00 404 ASP A CA 1
ATOM 3073 C C . ASP A 1 404 ? -1.331 -0.897 -20.874 1.00 86.00 404 ASP A C 1
ATOM 3075 O O . ASP A 1 404 ? -0.518 -1.103 -21.777 1.00 86.00 404 ASP A O 1
ATOM 3079 N N . SER A 1 405 ? -2.507 -0.313 -21.119 1.00 88.88 405 SER A N 1
ATOM 3080 C CA . SER A 1 405 ? -2.954 0.087 -22.464 1.00 88.88 405 SER A CA 1
ATOM 3081 C C . SER A 1 405 ? -2.049 1.154 -23.095 1.00 88.88 405 SER A C 1
ATOM 3083 O O . SER A 1 405 ? -1.715 1.093 -24.279 1.00 88.88 405 SER A O 1
ATOM 3085 N N . LEU A 1 406 ? -1.622 2.154 -22.314 1.00 89.19 406 LEU A N 1
ATOM 3086 C CA . LEU A 1 406 ? -0.701 3.189 -22.786 1.00 89.19 406 LEU A CA 1
ATOM 3087 C C . LEU A 1 406 ? 0.677 2.596 -23.105 1.00 89.19 406 LEU A C 1
ATOM 3089 O O . LEU A 1 406 ? 1.283 2.968 -24.107 1.00 89.19 406 LEU A O 1
ATOM 3093 N N . LYS A 1 407 ? 1.156 1.634 -22.309 1.00 84.56 407 LYS A N 1
ATOM 3094 C CA . LYS A 1 407 ? 2.401 0.904 -22.577 1.00 84.56 407 LYS A CA 1
ATOM 3095 C C . LYS A 1 407 ? 2.334 0.187 -23.928 1.00 84.56 407 LYS A C 1
ATOM 3097 O O . LYS A 1 407 ? 3.274 0.314 -24.707 1.00 84.56 407 LYS A O 1
ATOM 3102 N N . GLU A 1 408 ? 1.238 -0.503 -24.237 1.00 79.88 408 GLU A N 1
ATOM 3103 C CA . GLU A 1 408 ? 1.035 -1.168 -25.535 1.00 79.88 408 GLU A CA 1
ATOM 3104 C C . GLU A 1 408 ? 1.009 -0.176 -26.708 1.00 79.88 408 GLU A C 1
ATOM 3106 O O . GLU A 1 408 ? 1.660 -0.392 -27.736 1.00 79.88 408 GLU A O 1
ATOM 3111 N N . GLN A 1 409 ? 0.323 0.961 -26.545 1.00 83.62 409 GLN A N 1
ATOM 3112 C CA . GLN A 1 409 ? 0.310 2.030 -27.550 1.00 83.62 409 GLN A CA 1
ATOM 3113 C C . GLN A 1 409 ? 1.711 2.596 -27.793 1.00 83.62 409 GLN A C 1
ATOM 3115 O O . GLN A 1 409 ? 2.098 2.824 -28.940 1.00 83.62 409 GLN A O 1
ATOM 3120 N N . LEU A 1 410 ? 2.490 2.803 -26.728 1.00 81.81 410 LEU A N 1
ATOM 3121 C CA . LEU A 1 410 ? 3.866 3.273 -26.834 1.00 81.81 410 LEU A CA 1
ATOM 3122 C C . LEU A 1 410 ? 4.759 2.251 -27.533 1.00 81.81 410 LEU A C 1
ATOM 3124 O O . LEU A 1 410 ? 5.524 2.645 -28.403 1.00 81.81 410 LEU A O 1
ATOM 3128 N N . ILE A 1 411 ? 4.630 0.957 -27.229 1.00 74.94 411 ILE A N 1
ATOM 3129 C CA . ILE A 1 411 ? 5.369 -0.095 -27.941 1.00 74.94 411 ILE A CA 1
ATOM 3130 C C . ILE A 1 411 ? 5.000 -0.107 -29.431 1.00 74.94 411 ILE A C 1
ATOM 3132 O O . ILE A 1 411 ? 5.881 -0.178 -30.284 1.00 74.94 411 ILE A O 1
ATOM 3136 N N . THR A 1 412 ? 3.721 0.069 -29.764 1.00 73.56 412 THR A N 1
ATOM 3137 C CA . THR A 1 412 ? 3.273 0.159 -31.162 1.00 73.56 412 THR A CA 1
ATOM 3138 C C . THR A 1 412 ? 3.915 1.347 -31.889 1.00 73.56 412 THR A C 1
ATOM 3140 O O . THR A 1 412 ? 4.362 1.207 -33.026 1.00 73.56 412 THR A O 1
ATOM 3143 N N . ARG A 1 413 ? 4.050 2.507 -31.226 1.00 75.38 413 ARG A N 1
ATOM 3144 C CA . ARG A 1 413 ? 4.735 3.692 -31.787 1.00 75.38 413 ARG A CA 1
ATOM 3145 C C . ARG A 1 413 ? 6.228 3.476 -32.040 1.00 75.38 413 ARG A C 1
ATOM 3147 O O . ARG A 1 413 ? 6.795 4.182 -32.865 1.00 75.38 413 ARG A O 1
ATOM 3154 N N . VAL A 1 414 ? 6.860 2.528 -31.345 1.00 70.19 414 VAL A N 1
ATOM 3155 C CA . VAL A 1 414 ? 8.275 2.171 -31.542 1.00 70.19 414 VAL A CA 1
ATOM 3156 C C . VAL A 1 414 ? 8.486 1.409 -32.854 1.00 70.19 414 VAL A C 1
ATOM 3158 O O . VAL A 1 414 ? 9.614 1.318 -33.314 1.00 70.19 414 VAL A O 1
ATOM 3161 N N . GLY A 1 415 ? 7.435 0.902 -33.510 1.00 67.44 415 GLY A N 1
ATOM 3162 C CA . GLY A 1 415 ? 7.547 0.328 -34.859 1.00 67.44 415 GLY A CA 1
ATOM 3163 C C . GLY A 1 415 ? 8.305 -1.003 -34.929 1.00 67.44 415 GLY A C 1
ATOM 3164 O O . GLY A 1 415 ? 8.802 -1.368 -35.992 1.00 67.44 415 GLY A O 1
ATOM 3165 N N . ILE A 1 416 ? 8.401 -1.732 -33.811 1.00 71.38 416 ILE A N 1
ATOM 3166 C CA . ILE A 1 416 ? 8.882 -3.121 -33.771 1.00 71.38 416 ILE A CA 1
ATOM 3167 C C . ILE A 1 416 ? 7.649 -4.020 -33.577 1.00 71.38 416 ILE A C 1
ATOM 3169 O O . ILE A 1 416 ? 7.125 -4.087 -32.461 1.00 71.38 416 ILE A O 1
ATOM 3173 N N . PRO A 1 417 ? 7.137 -4.677 -34.636 1.00 67.44 417 PRO A N 1
ATOM 3174 C CA . PRO A 1 417 ? 5.919 -5.477 -34.550 1.00 67.44 417 PRO A CA 1
ATOM 3175 C C . PRO A 1 417 ? 6.042 -6.620 -33.538 1.00 67.44 417 PRO A C 1
ATOM 3177 O O . PRO A 1 417 ? 7.035 -7.347 -33.521 1.00 67.44 417 PRO A O 1
ATOM 3180 N N . GLY A 1 418 ? 5.014 -6.790 -32.703 1.00 71.50 418 GLY A N 1
ATOM 3181 C CA . GLY A 1 418 ? 4.928 -7.893 -31.744 1.00 71.50 418 GLY A CA 1
ATOM 3182 C C . GLY A 1 418 ? 5.862 -7.794 -30.541 1.00 71.50 418 GLY A C 1
ATOM 3183 O O . GLY A 1 418 ? 5.956 -8.764 -29.793 1.00 71.50 418 GLY A O 1
ATOM 3184 N N . LEU A 1 419 ? 6.559 -6.669 -30.366 1.00 80.12 419 LEU A N 1
ATOM 3185 C CA . LEU A 1 419 ? 7.464 -6.442 -29.250 1.00 80.12 419 LEU A CA 1
ATOM 3186 C C . LEU A 1 419 ? 6.707 -6.346 -27.922 1.00 80.12 419 LEU A C 1
ATOM 3188 O O . LEU A 1 419 ? 5.731 -5.617 -27.788 1.00 80.12 419 LEU A O 1
ATOM 3192 N N . GLU A 1 420 ? 7.227 -7.011 -26.903 1.00 76.69 420 GLU A N 1
ATOM 3193 C CA . GLU A 1 420 ? 6.747 -6.934 -25.535 1.00 76.69 420 GLU A CA 1
ATOM 3194 C C . GLU A 1 420 ? 7.924 -7.060 -24.562 1.00 76.69 420 GLU A C 1
ATOM 3196 O O . GLU A 1 420 ? 8.898 -7.764 -24.818 1.00 76.69 420 GLU A O 1
ATOM 3201 N N . ILE A 1 421 ? 7.830 -6.398 -23.410 1.00 77.25 421 ILE A N 1
ATOM 3202 C CA . ILE A 1 421 ? 8.793 -6.565 -22.313 1.00 77.25 421 ILE A CA 1
ATOM 3203 C C . ILE A 1 421 ? 8.057 -7.236 -21.154 1.00 77.25 421 ILE A C 1
ATOM 3205 O O . ILE A 1 421 ? 7.151 -6.624 -20.568 1.00 77.25 421 ILE A O 1
ATOM 3209 N N . ARG A 1 422 ? 8.453 -8.476 -20.835 1.00 74.25 422 ARG A N 1
ATOM 3210 C CA . ARG A 1 422 ? 7.859 -9.339 -19.797 1.00 74.25 422 ARG A CA 1
ATOM 3211 C C . ARG A 1 422 ? 8.967 -9.939 -18.931 1.00 74.25 422 ARG A C 1
ATOM 3213 O O . ARG A 1 422 ? 9.964 -10.415 -19.460 1.00 74.25 422 ARG A O 1
ATOM 3220 N N . ASP A 1 423 ? 8.806 -9.883 -17.610 1.00 70.94 423 ASP A N 1
ATOM 3221 C CA . ASP A 1 423 ? 9.712 -10.495 -16.617 1.00 70.94 423 ASP A CA 1
ATOM 3222 C C . ASP A 1 423 ? 11.210 -10.159 -16.773 1.00 70.94 423 ASP A C 1
ATOM 3224 O O . ASP A 1 423 ? 12.089 -10.939 -16.410 1.00 70.94 423 ASP A O 1
ATOM 3228 N N . GLY A 1 424 ? 11.521 -8.965 -17.287 1.00 74.69 424 GLY A N 1
ATOM 3229 C CA . GLY A 1 424 ? 12.905 -8.543 -17.519 1.00 74.69 424 GLY A CA 1
ATOM 3230 C C . GLY A 1 424 ? 13.558 -9.183 -18.747 1.00 74.69 424 GLY A C 1
ATOM 3231 O O . GLY A 1 424 ? 14.786 -9.192 -18.826 1.00 74.69 424 GLY A O 1
ATOM 3232 N N . ASP A 1 425 ? 12.754 -9.667 -19.697 1.00 82.31 425 ASP A N 1
ATOM 3233 C CA . ASP A 1 425 ? 13.185 -10.140 -21.012 1.00 82.31 425 ASP A CA 1
ATOM 3234 C C . ASP A 1 425 ? 12.356 -9.501 -22.144 1.00 82.31 425 ASP A C 1
ATOM 3236 O O . ASP A 1 425 ? 11.262 -8.963 -21.930 1.00 82.31 425 ASP A O 1
ATOM 3240 N N . ILE A 1 426 ? 12.902 -9.549 -23.358 1.00 84.06 426 ILE A N 1
ATOM 3241 C CA . ILE A 1 426 ? 12.269 -9.063 -24.585 1.00 84.06 426 ILE A CA 1
ATOM 3242 C C . ILE A 1 426 ? 11.562 -10.235 -25.261 1.00 84.06 426 ILE A C 1
ATOM 3244 O O . ILE A 1 426 ? 12.158 -11.282 -25.499 1.00 84.06 426 ILE A O 1
ATOM 3248 N N . TRP A 1 427 ? 10.298 -10.043 -25.605 1.00 85.50 427 TRP A N 1
ATOM 3249 C CA . TRP A 1 427 ? 9.461 -11.007 -26.305 1.00 85.50 427 TRP A CA 1
ATOM 3250 C C . TRP A 1 427 ? 9.004 -10.408 -27.624 1.00 85.50 427 TRP A C 1
ATOM 3252 O O . TRP A 1 427 ? 8.697 -9.222 -27.690 1.00 85.50 427 TRP A O 1
ATOM 3262 N N . ILE A 1 428 ? 8.976 -11.216 -28.681 1.00 82.62 428 ILE A N 1
ATOM 3263 C CA . ILE A 1 428 ? 8.491 -10.802 -29.998 1.00 82.62 428 ILE A CA 1
ATOM 3264 C C . ILE A 1 428 ? 7.531 -11.858 -30.517 1.00 82.62 428 ILE A C 1
ATOM 3266 O O . ILE A 1 428 ? 7.891 -13.030 -30.616 1.00 82.62 428 ILE A O 1
ATOM 3270 N N . ASN A 1 429 ? 6.294 -11.449 -30.806 1.00 79.69 429 ASN A N 1
ATOM 3271 C CA . ASN A 1 429 ? 5.209 -12.335 -31.237 1.00 79.69 429 ASN A CA 1
ATOM 3272 C C . ASN A 1 429 ? 5.029 -13.548 -30.298 1.00 79.69 429 ASN A C 1
ATOM 3274 O O . ASN A 1 429 ? 4.813 -14.672 -30.746 1.00 79.69 429 ASN A O 1
ATOM 3278 N N . GLY A 1 430 ? 5.171 -13.334 -28.984 1.00 79.12 430 GLY A N 1
ATOM 3279 C CA . GLY A 1 430 ? 5.041 -14.390 -27.976 1.00 79.12 430 GLY A CA 1
ATOM 3280 C C . GLY A 1 430 ? 6.244 -15.335 -27.851 1.00 79.12 430 GLY A C 1
ATOM 3281 O O . GLY A 1 430 ? 6.152 -16.330 -27.134 1.00 79.12 430 GLY A O 1
ATOM 3282 N N . VAL A 1 431 ? 7.382 -15.029 -28.483 1.00 83.56 431 VAL A N 1
ATOM 3283 C CA . VAL A 1 431 ? 8.632 -15.798 -28.367 1.00 83.56 431 VAL A CA 1
ATOM 3284 C C . VAL A 1 431 ? 9.709 -14.953 -27.685 1.00 83.56 431 VAL A C 1
ATOM 3286 O O . VAL A 1 431 ? 9.983 -13.831 -28.107 1.00 83.56 431 VAL A O 1
ATOM 3289 N N . ALA A 1 432 ? 10.332 -15.489 -26.631 1.00 87.06 432 ALA A N 1
ATOM 3290 C CA . ALA A 1 432 ? 11.448 -14.836 -25.944 1.00 87.06 432 ALA A CA 1
ATOM 3291 C C . ALA A 1 432 ? 12.622 -14.601 -26.905 1.00 87.06 432 ALA A C 1
ATOM 3293 O O . ALA A 1 432 ? 12.923 -15.472 -27.726 1.00 87.06 432 ALA A O 1
ATOM 3294 N N . PHE A 1 433 ? 13.316 -13.468 -26.773 1.00 86.38 433 PHE A N 1
ATOM 3295 C CA . PHE A 1 433 ? 14.361 -13.042 -27.704 1.00 86.38 433 PHE A CA 1
ATOM 3296 C C . PHE A 1 433 ? 15.409 -14.130 -27.924 1.00 86.38 433 PHE A C 1
ATOM 3298 O O . PHE A 1 433 ? 15.732 -14.433 -29.065 1.00 86.38 433 PHE A O 1
ATOM 3305 N N . ASP A 1 434 ? 15.868 -14.798 -26.862 1.00 85.62 434 ASP A N 1
ATOM 3306 C CA . ASP A 1 434 ? 16.878 -15.864 -26.947 1.00 85.62 434 ASP A CA 1
ATOM 3307 C C . ASP A 1 434 ? 16.422 -17.084 -27.762 1.00 85.62 434 ASP A C 1
ATOM 3309 O O . ASP A 1 434 ? 17.258 -17.819 -28.291 1.00 85.62 434 ASP A O 1
ATOM 3313 N N . ARG A 1 435 ? 15.109 -17.281 -27.917 1.00 85.62 435 ARG A N 1
ATOM 3314 C CA . ARG A 1 435 ? 14.498 -18.370 -28.695 1.00 85.62 435 ARG A CA 1
ATOM 3315 C C . ARG A 1 435 ? 14.060 -17.952 -30.098 1.00 85.62 435 ARG A C 1
ATOM 3317 O O . ARG A 1 435 ? 13.585 -18.801 -30.848 1.00 85.62 435 ARG A O 1
ATOM 3324 N N . LEU A 1 436 ? 14.210 -16.679 -30.459 1.00 84.19 436 LEU A N 1
ATOM 3325 C CA . LEU A 1 436 ? 13.982 -16.228 -31.828 1.00 84.19 436 LEU A CA 1
ATOM 3326 C C . LEU A 1 436 ? 15.012 -16.854 -32.774 1.00 84.19 436 LEU A C 1
ATOM 3328 O O . LEU A 1 436 ? 16.139 -17.172 -32.374 1.00 84.19 436 LEU A O 1
ATOM 3332 N N . ASN A 1 437 ? 14.628 -16.993 -34.044 1.00 81.44 437 ASN A N 1
ATOM 3333 C CA . ASN A 1 437 ? 15.581 -17.353 -35.086 1.00 81.44 437 ASN A CA 1
ATOM 3334 C C . ASN A 1 437 ? 16.662 -16.257 -35.212 1.00 81.44 437 ASN A C 1
ATOM 3336 O O . ASN A 1 437 ? 16.431 -15.088 -34.883 1.00 81.44 437 ASN A O 1
ATOM 3340 N N . GLU A 1 438 ? 17.863 -16.648 -35.640 1.00 74.81 438 GLU A N 1
ATOM 3341 C CA . GLU A 1 438 ? 19.013 -15.735 -35.708 1.00 74.81 438 GLU A CA 1
ATOM 3342 C C . GLU A 1 438 ? 18.737 -14.544 -36.629 1.00 74.81 438 GLU A C 1
ATOM 3344 O O . GLU A 1 438 ? 18.979 -13.406 -36.237 1.00 74.81 438 GLU A O 1
ATOM 3349 N N . GLU A 1 439 ? 18.098 -14.784 -37.774 1.00 72.94 439 GLU A N 1
ATOM 3350 C CA . GLU A 1 439 ? 17.668 -13.745 -38.711 1.00 72.94 439 GLU A CA 1
ATOM 3351 C C . GLU A 1 439 ? 16.808 -12.649 -38.051 1.00 72.94 439 GLU A C 1
ATOM 3353 O O . GLU A 1 439 ? 17.069 -11.460 -38.233 1.00 72.94 439 GLU A O 1
ATOM 3358 N N . THR A 1 440 ? 15.806 -13.015 -37.247 1.00 76.81 440 THR A N 1
ATOM 3359 C CA . THR A 1 440 ? 14.931 -12.043 -36.570 1.00 76.81 440 THR A CA 1
ATOM 3360 C C . THR A 1 440 ? 15.692 -11.298 -35.481 1.00 76.81 440 THR A C 1
ATOM 3362 O O . THR A 1 440 ? 15.587 -10.075 -35.417 1.00 76.81 440 THR A O 1
ATOM 3365 N N . LYS A 1 441 ? 16.509 -11.993 -34.671 1.00 79.44 441 LYS A N 1
ATOM 3366 C CA . LYS A 1 441 ? 17.371 -11.358 -33.652 1.00 79.44 441 LYS A CA 1
ATOM 3367 C C . LYS A 1 441 ? 18.254 -10.279 -34.271 1.00 79.44 441 LYS A C 1
ATOM 3369 O O . LYS A 1 441 ? 18.315 -9.163 -33.765 1.00 79.44 441 LYS A O 1
ATOM 3374 N N . ILE A 1 442 ? 18.900 -10.617 -35.384 1.00 75.69 442 ILE A N 1
ATOM 3375 C CA . ILE A 1 442 ? 19.801 -9.741 -36.129 1.00 75.69 442 ILE A CA 1
ATOM 3376 C C . ILE A 1 442 ? 19.051 -8.508 -36.652 1.00 75.69 442 ILE A C 1
ATOM 3378 O O . ILE A 1 442 ? 19.496 -7.384 -36.414 1.00 75.69 442 ILE A O 1
ATOM 3382 N N . LYS A 1 443 ? 17.870 -8.691 -37.261 1.00 75.56 443 LYS A N 1
ATOM 3383 C CA . LYS A 1 443 ? 17.016 -7.580 -37.722 1.00 75.56 443 LYS A CA 1
ATOM 3384 C C . LYS A 1 443 ? 16.672 -6.605 -36.592 1.00 75.56 443 LYS A C 1
ATOM 3386 O O . LYS A 1 443 ? 16.800 -5.398 -36.771 1.00 75.56 443 LYS A O 1
ATOM 3391 N N . ILE A 1 444 ? 16.305 -7.109 -35.414 1.00 78.69 444 ILE A N 1
ATOM 3392 C CA . ILE A 1 444 ? 15.979 -6.267 -34.250 1.00 78.69 444 ILE A CA 1
ATOM 3393 C C . ILE A 1 444 ? 17.207 -5.501 -33.757 1.00 78.69 444 ILE A C 1
ATOM 3395 O O . ILE A 1 444 ? 17.109 -4.305 -33.493 1.00 78.69 444 ILE A O 1
ATOM 3399 N N . CYS A 1 445 ? 18.366 -6.162 -33.645 1.00 77.81 445 CYS A N 1
ATOM 3400 C CA . CYS A 1 445 ? 19.612 -5.512 -33.229 1.00 77.81 445 CYS A CA 1
ATOM 3401 C C . CYS A 1 445 ? 19.967 -4.340 -34.150 1.00 77.81 445 CYS A C 1
ATOM 3403 O O . CYS A 1 445 ? 20.324 -3.261 -33.673 1.00 77.81 445 CYS A O 1
ATOM 3405 N N . PHE A 1 446 ? 19.837 -4.529 -35.464 1.00 76.12 446 PHE A N 1
ATOM 3406 C CA . PHE A 1 446 ? 20.140 -3.477 -36.427 1.00 76.12 446 PHE A CA 1
ATOM 3407 C C . PHE A 1 446 ? 19.075 -2.381 -36.471 1.00 76.12 446 PHE A C 1
ATOM 3409 O O . PHE A 1 446 ? 19.419 -1.202 -36.564 1.00 76.12 446 PHE A O 1
ATOM 3416 N N . GLN A 1 447 ? 17.798 -2.725 -36.303 1.00 75.56 447 GLN A N 1
ATOM 3417 C CA . GLN A 1 447 ? 16.733 -1.733 -36.165 1.00 75.56 447 GLN A CA 1
ATOM 3418 C C . GLN A 1 447 ? 16.935 -0.859 -34.919 1.00 75.56 447 GLN A C 1
ATOM 3420 O O . GLN A 1 447 ? 16.778 0.358 -34.995 1.00 75.56 447 GLN A O 1
ATOM 3425 N N . LEU A 1 448 ? 17.363 -1.444 -33.798 1.00 75.50 448 LEU A N 1
ATOM 3426 C CA . LEU A 1 448 ? 17.720 -0.697 -32.591 1.00 75.50 448 LEU A CA 1
ATOM 3427 C C . LEU A 1 448 ? 18.934 0.204 -32.808 1.00 75.50 448 LEU A C 1
ATOM 3429 O O . LEU A 1 448 ? 18.906 1.365 -32.397 1.00 75.50 448 LEU A O 1
ATOM 3433 N N . ALA A 1 449 ? 19.965 -0.289 -33.500 1.00 74.50 449 ALA A N 1
ATOM 3434 C CA . ALA A 1 449 ? 21.111 0.533 -33.880 1.00 74.50 449 ALA A CA 1
ATOM 3435 C C . ALA A 1 449 ? 20.684 1.721 -34.755 1.00 74.50 449 ALA A C 1
ATOM 3437 O O . ALA A 1 449 ? 21.137 2.839 -34.519 1.00 74.50 449 ALA A O 1
ATOM 3438 N N . ARG A 1 450 ? 19.740 1.524 -35.688 1.00 74.75 450 ARG A N 1
ATOM 3439 C CA . ARG A 1 450 ? 19.172 2.610 -36.499 1.00 74.75 450 ARG A CA 1
ATOM 3440 C C . ARG A 1 450 ? 18.331 3.594 -35.690 1.00 74.75 450 ARG A C 1
ATOM 3442 O O . ARG A 1 450 ? 18.458 4.794 -35.896 1.00 74.75 450 ARG A O 1
ATOM 3449 N N . MET A 1 451 ? 17.498 3.127 -34.764 1.00 72.12 451 MET A N 1
ATOM 3450 C CA . MET A 1 451 ? 16.710 4.013 -33.893 1.00 72.12 451 MET A CA 1
ATOM 3451 C C . MET A 1 451 ? 17.597 4.877 -32.991 1.00 72.12 451 MET A C 1
ATOM 3453 O O . MET A 1 451 ? 17.206 5.986 -32.617 1.00 72.12 451 MET A O 1
ATOM 3457 N N . ARG A 1 452 ? 18.790 4.371 -32.657 1.00 70.38 452 ARG A N 1
ATOM 3458 C CA . ARG A 1 452 ? 19.795 5.088 -31.872 1.00 70.38 452 ARG A CA 1
ATOM 3459 C C . ARG A 1 452 ? 20.736 5.956 -32.696 1.00 70.38 452 ARG A C 1
ATOM 3461 O O . ARG A 1 452 ? 21.322 6.882 -32.139 1.00 70.38 452 ARG A O 1
ATOM 3468 N N . ALA A 1 453 ? 20.903 5.649 -33.979 1.00 66.56 453 ALA A N 1
ATOM 3469 C CA . ALA A 1 453 ? 21.725 6.426 -34.890 1.00 66.56 453 ALA A CA 1
ATOM 3470 C C . ALA A 1 453 ? 21.260 7.890 -34.871 1.00 66.56 453 ALA A C 1
ATOM 3472 O O . ALA A 1 453 ? 20.090 8.183 -35.131 1.00 66.56 453 ALA A O 1
ATOM 3473 N N . GLY A 1 454 ? 22.169 8.788 -34.486 1.00 66.50 454 GLY A N 1
ATOM 3474 C CA . GLY A 1 454 ? 21.932 10.227 -34.473 1.00 66.50 454 GLY A CA 1
ATOM 3475 C C . GLY A 1 454 ? 22.020 10.814 -35.878 1.00 66.50 454 GLY A C 1
ATOM 3476 O O . GLY A 1 454 ? 21.759 10.138 -36.874 1.00 66.50 454 GLY A O 1
ATOM 3477 N N . ASP A 1 455 ? 22.440 12.073 -35.958 1.00 74.12 455 ASP A N 1
ATOM 3478 C CA . ASP A 1 455 ? 22.651 12.748 -37.242 1.00 74.12 455 ASP A CA 1
ATOM 3479 C C . ASP A 1 455 ? 23.829 12.126 -38.030 1.00 74.12 455 ASP A C 1
ATOM 3481 O O . ASP A 1 455 ? 23.878 12.250 -39.252 1.00 74.12 455 ASP A O 1
ATOM 3485 N N . CYS A 1 456 ? 24.728 11.394 -37.353 1.00 79.38 456 CYS A N 1
ATOM 3486 C CA . CYS A 1 456 ? 25.739 10.522 -37.954 1.00 79.38 456 CYS A CA 1
ATOM 3487 C C . CYS A 1 456 ? 25.345 9.042 -37.788 1.00 79.38 456 CYS A C 1
ATOM 3489 O O . CYS A 1 456 ? 25.479 8.487 -36.690 1.00 79.38 456 CYS A O 1
ATOM 3491 N N . PRO A 1 457 ? 24.867 8.365 -38.848 1.00 79.44 457 PRO A N 1
ATOM 3492 C CA . PRO A 1 457 ? 24.365 7.001 -38.758 1.00 79.44 457 PRO A CA 1
ATOM 3493 C C . PRO A 1 457 ? 25.470 5.938 -38.872 1.00 79.44 457 PRO A C 1
ATOM 3495 O O . PRO A 1 457 ? 25.285 4.929 -39.550 1.00 79.44 457 PRO A O 1
ATOM 3498 N N . LEU A 1 458 ? 26.620 6.158 -38.226 1.00 83.62 458 LEU A N 1
ATOM 3499 C CA . LEU A 1 458 ? 27.742 5.219 -38.223 1.00 83.62 458 LEU A CA 1
ATOM 3500 C C . LEU A 1 458 ? 27.551 4.115 -37.174 1.00 83.62 458 LEU A C 1
ATOM 3502 O O . LEU A 1 458 ? 27.403 4.383 -35.983 1.00 83.62 458 LEU A O 1
ATOM 3506 N N . VAL A 1 459 ? 27.652 2.867 -37.617 1.00 83.00 459 VAL A N 1
ATOM 3507 C CA . VAL A 1 459 ? 27.627 1.664 -36.790 1.00 83.00 459 VAL A CA 1
ATOM 3508 C C . VAL A 1 459 ? 28.957 0.939 -36.922 1.00 83.00 459 VAL A C 1
ATOM 3510 O O . VAL A 1 459 ? 29.339 0.528 -38.013 1.00 83.00 459 VAL A O 1
ATOM 3513 N N . CYS A 1 460 ? 29.648 0.727 -35.806 1.00 80.62 460 CYS A N 1
ATOM 3514 C CA . CYS A 1 460 ? 30.819 -0.143 -35.772 1.00 80.62 460 CYS A CA 1
ATOM 3515 C C . CYS A 1 460 ? 30.412 -1.537 -35.275 1.00 80.62 460 CYS A C 1
ATOM 3517 O O . CYS A 1 460 ? 29.594 -1.645 -34.369 1.00 80.62 460 CYS A O 1
ATOM 3519 N N . ALA A 1 461 ? 30.957 -2.617 -35.824 1.00 76.69 461 ALA A N 1
ATOM 3520 C CA . ALA A 1 461 ? 30.755 -3.958 -35.274 1.00 76.69 461 ALA A CA 1
ATOM 3521 C C . ALA A 1 461 ? 32.064 -4.746 -35.313 1.00 76.69 461 ALA A C 1
ATOM 3523 O O . ALA A 1 461 ? 32.688 -4.872 -36.365 1.00 76.69 461 ALA A O 1
ATOM 3524 N N . ASP A 1 462 ? 32.480 -5.263 -34.158 1.00 77.19 462 ASP A N 1
ATOM 3525 C CA . ASP A 1 462 ? 33.639 -6.153 -34.072 1.00 77.19 462 ASP A CA 1
ATOM 3526 C C . ASP A 1 462 ? 33.171 -7.612 -34.121 1.00 77.19 462 ASP A C 1
ATOM 3528 O O . ASP A 1 462 ? 32.142 -7.938 -33.525 1.00 77.19 462 ASP A O 1
ATOM 3532 N N . GLY A 1 463 ? 33.909 -8.478 -34.814 1.00 72.94 463 GLY A N 1
ATOM 3533 C CA . GLY A 1 463 ? 33.615 -9.912 -34.871 1.00 72.94 463 GLY A CA 1
ATOM 3534 C C . GLY A 1 463 ? 32.488 -10.288 -35.835 1.00 72.94 463 GLY A C 1
ATOM 3535 O O . GLY A 1 463 ? 31.689 -11.184 -35.558 1.00 72.94 463 GLY A O 1
ATOM 3536 N N . PHE A 1 464 ? 32.390 -9.604 -36.976 1.00 78.88 464 PHE A N 1
ATOM 3537 C CA . PHE A 1 464 ? 31.353 -9.852 -37.982 1.00 78.88 464 PHE A CA 1
ATOM 3538 C C . PHE A 1 464 ? 31.488 -11.237 -38.646 1.00 78.88 464 PHE A C 1
ATOM 3540 O O . PHE A 1 464 ? 30.556 -11.715 -39.294 1.00 78.88 464 PHE A O 1
ATOM 3547 N N . GLU A 1 465 ? 32.611 -11.938 -38.436 1.00 75.12 465 GLU A N 1
ATOM 3548 C CA . GLU A 1 465 ? 32.765 -13.346 -38.807 1.00 75.12 465 GLU A CA 1
ATOM 3549 C C . GLU A 1 465 ? 31.779 -14.292 -38.109 1.00 75.12 465 GLU A C 1
ATOM 3551 O O . GLU A 1 465 ? 31.515 -15.364 -38.651 1.00 75.12 465 GLU A O 1
ATOM 3556 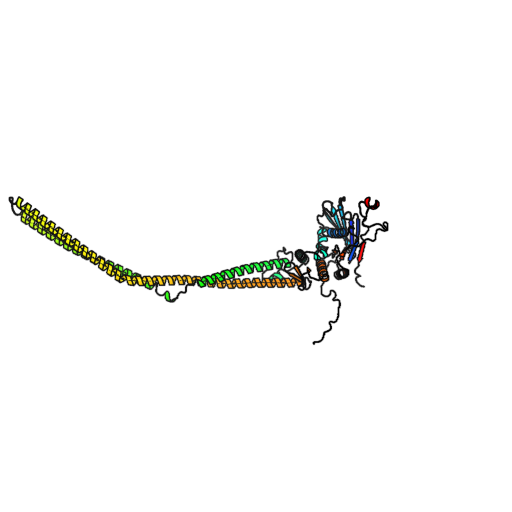N N . ALA A 1 466 ? 31.210 -13.892 -36.964 1.00 71.06 466 ALA A N 1
ATOM 3557 C CA . ALA A 1 466 ? 30.204 -14.670 -36.243 1.00 71.06 466 ALA A CA 1
ATOM 3558 C C . ALA A 1 466 ? 28.896 -14.853 -37.036 1.00 71.06 466 ALA A C 1
ATOM 3560 O O . ALA A 1 466 ? 28.107 -15.739 -36.715 1.00 71.06 466 ALA A O 1
ATOM 3561 N N . LEU A 1 467 ? 28.667 -14.037 -38.072 1.00 74.31 467 LEU A N 1
ATOM 3562 C CA . LEU A 1 467 ? 27.542 -14.181 -38.992 1.00 74.31 467 LEU A CA 1
ATOM 3563 C C . LEU A 1 467 ? 27.918 -15.086 -40.172 1.00 74.31 467 LEU A C 1
ATOM 3565 O O . LEU A 1 467 ? 28.990 -14.924 -40.766 1.00 74.31 467 LEU A O 1
ATOM 3569 N N . ASP A 1 468 ? 27.021 -15.997 -40.556 1.00 75.62 468 ASP A N 1
ATOM 3570 C CA . ASP A 1 468 ? 27.149 -16.770 -41.799 1.00 75.62 468 ASP A CA 1
ATOM 3571 C C . ASP A 1 468 ? 26.891 -15.906 -43.051 1.00 75.62 468 ASP A C 1
ATOM 3573 O O . ASP A 1 468 ? 26.498 -14.743 -42.960 1.00 75.62 468 ASP A O 1
ATOM 3577 N N . SER A 1 469 ? 27.103 -16.466 -44.246 1.00 77.56 469 SER A N 1
ATOM 3578 C CA . SER A 1 469 ? 26.955 -15.727 -45.508 1.00 77.56 469 SER A CA 1
ATOM 3579 C C . SER A 1 469 ? 25.559 -15.129 -45.715 1.00 77.56 469 SER A C 1
ATOM 3581 O O . SER A 1 469 ? 25.453 -13.984 -46.142 1.00 77.56 469 SER A O 1
ATOM 3583 N N . ARG A 1 470 ? 24.493 -15.853 -45.352 1.00 76.75 470 ARG A N 1
ATOM 3584 C CA . ARG A 1 470 ? 23.108 -15.382 -45.513 1.00 76.75 470 ARG A CA 1
ATOM 3585 C C . ARG A 1 470 ? 22.817 -14.201 -44.588 1.00 76.75 470 ARG A C 1
ATOM 3587 O O . ARG A 1 470 ? 22.184 -13.232 -44.994 1.00 76.75 470 ARG A O 1
ATOM 3594 N N . HIS A 1 471 ? 23.270 -14.268 -43.341 1.00 75.56 471 HIS A N 1
ATOM 3595 C CA . HIS A 1 471 ? 23.074 -13.191 -42.375 1.00 75.56 471 HIS A CA 1
ATOM 3596 C C . HIS A 1 471 ? 23.898 -11.941 -42.716 1.00 75.56 471 HIS A C 1
ATOM 3598 O O . HIS A 1 471 ? 23.449 -10.827 -42.440 1.00 75.56 471 HIS A O 1
ATOM 3604 N N . ARG A 1 472 ? 25.066 -12.104 -43.354 1.00 78.38 472 ARG A N 1
ATOM 3605 C CA . ARG A 1 472 ? 25.857 -10.981 -43.885 1.00 78.38 472 ARG A CA 1
ATOM 3606 C C . ARG A 1 472 ? 25.142 -10.271 -45.032 1.00 78.38 472 ARG A C 1
ATOM 3608 O O . ARG A 1 472 ? 25.045 -9.051 -44.992 1.00 78.38 472 ARG A O 1
ATOM 3615 N N . GLU A 1 473 ? 24.571 -11.015 -45.979 1.00 80.38 473 GLU A N 1
ATOM 3616 C CA . GLU A 1 473 ? 23.773 -10.444 -47.077 1.00 80.38 473 GLU A CA 1
ATOM 3617 C C . GLU A 1 473 ? 22.562 -9.655 -46.551 1.00 80.38 473 GLU A C 1
ATOM 3619 O O . GLU A 1 473 ? 22.286 -8.546 -47.004 1.00 80.38 473 GLU A O 1
ATOM 3624 N N . LEU A 1 474 ? 21.870 -10.186 -45.538 1.00 75.06 474 LEU A N 1
ATOM 3625 C CA . LEU A 1 474 ? 20.761 -9.484 -44.884 1.00 75.06 474 LEU A CA 1
ATOM 3626 C C . LEU A 1 474 ? 21.208 -8.193 -44.187 1.00 75.06 474 LEU A C 1
ATOM 3628 O O . LEU A 1 474 ? 20.460 -7.217 -44.169 1.00 75.06 474 LEU A O 1
ATOM 3632 N N . PHE A 1 475 ? 22.410 -8.171 -43.608 1.00 79.31 475 PHE A N 1
ATOM 3633 C CA . PHE A 1 475 ? 22.967 -6.947 -43.038 1.00 79.31 475 PHE A CA 1
ATOM 3634 C C . PHE A 1 475 ? 23.331 -5.929 -44.113 1.00 79.31 475 PHE A C 1
ATOM 3636 O O . PHE A 1 475 ? 23.024 -4.756 -43.946 1.00 79.31 475 PHE A O 1
ATOM 3643 N N . GLU A 1 476 ? 23.958 -6.360 -45.206 1.00 81.12 476 GLU A N 1
ATOM 3644 C CA . GLU A 1 476 ? 24.295 -5.490 -46.336 1.00 81.12 476 GLU A CA 1
ATOM 3645 C C . GLU A 1 476 ? 23.043 -4.795 -46.888 1.00 81.12 476 GLU A C 1
ATOM 3647 O O . GLU A 1 476 ? 23.022 -3.567 -46.989 1.00 81.12 476 GLU A O 1
ATOM 3652 N N . GLN A 1 477 ? 21.968 -5.559 -47.113 1.00 78.81 477 GLN A N 1
ATOM 3653 C CA . GLN A 1 477 ? 20.659 -5.027 -47.510 1.00 78.81 477 GLN A CA 1
ATOM 3654 C C . GLN A 1 477 ? 20.092 -4.063 -46.465 1.00 78.81 477 GLN A C 1
ATOM 3656 O O . GLN A 1 477 ? 19.615 -2.984 -46.802 1.00 78.81 477 GLN A O 1
ATOM 3661 N N . PHE A 1 478 ? 20.181 -4.412 -45.180 1.00 77.94 478 PHE A N 1
ATOM 3662 C CA . PHE A 1 478 ? 19.696 -3.539 -44.118 1.00 77.94 478 PHE A CA 1
ATOM 3663 C C . PHE A 1 478 ? 20.468 -2.216 -44.054 1.00 77.94 478 PHE A C 1
ATOM 3665 O O . PHE A 1 478 ? 19.856 -1.164 -43.880 1.00 77.94 478 PHE A O 1
ATOM 3672 N N . VAL A 1 479 ? 21.798 -2.236 -44.176 1.00 80.88 479 VAL A N 1
ATOM 3673 C CA . VAL A 1 479 ? 22.640 -1.027 -44.193 1.00 80.88 479 VAL A CA 1
ATOM 3674 C C . VAL A 1 479 ? 22.233 -0.122 -45.357 1.00 80.88 479 VAL A C 1
ATOM 3676 O O . VAL A 1 479 ? 22.087 1.086 -45.163 1.00 80.88 479 VAL A O 1
ATOM 3679 N N . GLU A 1 480 ? 21.965 -0.711 -46.523 1.00 80.31 480 GLU A N 1
ATOM 3680 C CA . GLU A 1 480 ? 21.484 -0.005 -47.710 1.00 80.31 480 GLU A CA 1
ATOM 3681 C C . GLU A 1 480 ? 20.102 0.630 -47.505 1.00 80.31 480 GLU A C 1
ATOM 3683 O O . GLU A 1 480 ? 19.956 1.843 -47.652 1.00 80.31 480 GLU A O 1
ATOM 3688 N N . GLU A 1 481 ? 19.107 -0.151 -47.083 1.00 78.31 481 GLU A N 1
ATOM 3689 C CA . GLU A 1 481 ? 17.726 0.316 -46.903 1.00 78.31 481 GLU A CA 1
ATOM 3690 C C . GLU A 1 481 ? 17.570 1.307 -45.741 1.00 78.31 481 GLU A C 1
ATOM 3692 O O . GLU A 1 481 ? 16.734 2.212 -45.781 1.00 78.31 481 GLU A O 1
ATOM 3697 N N . SER A 1 482 ? 18.367 1.151 -44.682 1.00 74.31 482 SER A N 1
ATOM 3698 C CA . SER A 1 482 ? 18.276 1.999 -43.490 1.00 74.31 482 SER A CA 1
ATOM 3699 C C . SER A 1 482 ? 19.034 3.322 -43.623 1.00 74.31 482 SER A C 1
ATOM 3701 O O . SER A 1 482 ? 18.817 4.228 -42.808 1.00 74.31 482 SER A O 1
ATOM 3703 N N . GLY A 1 483 ? 19.913 3.452 -44.623 1.00 78.44 483 GLY A N 1
ATOM 3704 C CA . GLY A 1 483 ? 20.822 4.589 -44.782 1.00 78.44 483 GLY A CA 1
ATOM 3705 C C . GLY A 1 483 ? 21.924 4.645 -43.718 1.00 78.44 483 GLY A C 1
ATOM 3706 O O . GLY A 1 483 ? 22.516 5.706 -43.510 1.00 78.44 483 GLY A O 1
ATOM 3707 N N . LEU A 1 484 ? 22.176 3.534 -43.017 1.00 82.25 484 LEU A N 1
ATOM 3708 C CA . LEU A 1 484 ? 23.296 3.420 -42.089 1.00 82.25 484 LEU A CA 1
ATOM 3709 C C . LEU A 1 484 ? 24.626 3.420 -42.845 1.00 82.25 484 LEU A C 1
ATOM 3711 O O . LEU A 1 484 ? 24.728 2.989 -43.990 1.00 82.25 484 LEU A O 1
ATOM 3715 N N . GLN A 1 485 ? 25.666 3.868 -42.158 1.00 86.38 485 GLN A N 1
ATOM 3716 C CA . GLN A 1 485 ? 27.044 3.619 -42.532 1.00 86.38 485 GLN A CA 1
ATOM 3717 C C . GLN A 1 485 ? 27.595 2.561 -41.578 1.00 86.38 485 GLN A C 1
ATOM 3719 O O . GLN A 1 485 ? 27.480 2.714 -40.367 1.00 86.38 485 GLN A O 1
ATOM 3724 N N . ALA A 1 486 ? 28.194 1.491 -42.087 1.00 86.81 486 ALA A N 1
ATOM 3725 C CA . ALA A 1 486 ? 28.697 0.405 -41.255 1.00 86.81 486 ALA A CA 1
ATOM 3726 C C . ALA A 1 486 ? 30.209 0.225 -41.413 1.00 86.81 486 ALA A C 1
ATOM 3728 O O . ALA A 1 486 ? 30.728 0.182 -42.527 1.00 86.81 486 ALA A O 1
ATOM 3729 N N . PHE A 1 487 ? 30.912 0.072 -40.294 1.00 86.88 487 PHE A N 1
ATOM 3730 C CA . PHE A 1 487 ? 32.309 -0.340 -40.237 1.00 86.88 487 PHE A CA 1
ATOM 3731 C C . PHE A 1 487 ? 32.408 -1.655 -39.466 1.00 86.88 487 PHE A C 1
ATOM 3733 O O . PHE A 1 487 ? 32.171 -1.694 -38.258 1.00 86.88 487 PHE A O 1
ATOM 3740 N N . VAL A 1 488 ? 32.746 -2.743 -40.150 1.00 86.06 488 VAL A N 1
ATOM 3741 C CA . VAL A 1 488 ? 32.764 -4.081 -39.549 1.00 86.06 488 VAL A CA 1
ATOM 3742 C C . VAL A 1 488 ? 34.131 -4.734 -39.673 1.00 86.06 488 VAL A C 1
ATOM 3744 O O . VAL A 1 488 ? 34.859 -4.485 -40.632 1.00 86.06 488 VAL A O 1
ATOM 3747 N N . THR A 1 489 ? 34.493 -5.584 -38.720 1.00 85.06 489 THR A N 1
ATOM 3748 C CA . THR A 1 489 ? 35.739 -6.360 -38.770 1.00 85.06 489 THR A CA 1
ATOM 3749 C C . THR A 1 489 ? 35.444 -7.827 -39.063 1.00 85.06 489 THR A C 1
ATOM 3751 O O . THR A 1 489 ? 34.458 -8.374 -38.577 1.00 85.06 489 THR A O 1
ATOM 3754 N N . ILE A 1 490 ? 36.287 -8.469 -39.875 1.00 82.44 490 ILE A N 1
ATOM 3755 C CA . ILE A 1 490 ? 36.202 -9.906 -40.168 1.00 82.44 490 ILE A CA 1
ATOM 3756 C C . ILE A 1 490 ? 37.590 -10.530 -40.008 1.00 82.44 490 ILE A C 1
ATOM 3758 O O . ILE A 1 490 ? 38.582 -10.035 -40.558 1.00 82.44 490 ILE A O 1
ATOM 3762 N N . VAL A 1 491 ? 37.669 -11.643 -39.283 1.00 80.62 491 VAL A N 1
ATOM 3763 C CA . VAL A 1 491 ? 38.873 -12.485 -39.274 1.00 80.62 491 VAL A CA 1
ATOM 3764 C C . VAL A 1 491 ? 39.036 -13.169 -40.632 1.00 80.62 491 VAL A C 1
ATOM 3766 O O . VAL A 1 491 ? 38.129 -13.838 -41.123 1.00 80.62 491 VAL A O 1
ATOM 3769 N N . ALA A 1 492 ? 40.205 -12.991 -41.242 1.00 73.44 492 ALA A N 1
ATOM 3770 C CA . ALA A 1 492 ? 40.583 -13.651 -42.483 1.00 73.44 492 ALA A CA 1
ATOM 3771 C C . ALA A 1 492 ? 41.973 -14.271 -42.333 1.00 73.44 492 ALA A C 1
ATOM 3773 O O . ALA A 1 492 ? 42.870 -13.642 -41.765 1.00 73.44 492 ALA A O 1
ATOM 3774 N N . ASP A 1 493 ? 42.148 -15.479 -42.864 1.00 62.75 493 ASP A N 1
ATOM 3775 C CA . ASP A 1 493 ? 43.450 -16.136 -42.910 1.00 62.75 493 ASP A CA 1
ATOM 3776 C C . ASP A 1 493 ? 44.395 -15.372 -43.846 1.00 62.75 493 ASP A C 1
ATOM 3778 O O . ASP A 1 493 ? 43.997 -14.863 -44.899 1.00 62.75 493 ASP A O 1
ATOM 3782 N N . THR A 1 494 ? 45.665 -15.268 -43.460 1.00 52.31 494 THR A N 1
ATOM 3783 C CA . THR A 1 494 ? 46.702 -14.726 -44.335 1.00 52.31 494 THR A CA 1
ATOM 3784 C C . THR A 1 494 ? 47.104 -15.759 -45.377 1.00 52.31 494 THR A C 1
ATOM 3786 O O . THR A 1 494 ? 47.391 -16.912 -45.058 1.00 52.31 494 THR A O 1
ATOM 3789 N N . GLU A 1 495 ? 47.222 -15.327 -46.634 1.00 48.00 495 GLU A N 1
ATOM 3790 C CA . GLU A 1 495 ? 48.124 -16.021 -47.549 1.00 48.00 495 GLU A CA 1
ATOM 3791 C C . GLU A 1 495 ? 49.549 -15.911 -46.976 1.00 48.00 495 GLU A C 1
ATOM 3793 O O . GLU A 1 495 ? 49.937 -14.832 -46.511 1.00 48.00 495 GLU A O 1
ATOM 3798 N N . PRO A 1 496 ? 50.328 -17.007 -46.949 1.00 42.94 496 PRO A N 1
ATOM 3799 C CA . PRO A 1 496 ? 51.642 -17.009 -46.324 1.00 42.94 496 PRO A CA 1
ATOM 3800 C C . PRO A 1 496 ? 52.547 -15.951 -46.959 1.00 42.94 496 PRO A C 1
ATOM 3802 O O . PRO A 1 496 ? 52.544 -15.762 -48.178 1.00 42.94 496 PRO A O 1
ATOM 3805 N N . CYS A 1 497 ? 53.338 -15.280 -46.116 1.00 44.88 497 CYS A N 1
ATOM 3806 C CA . CYS A 1 497 ? 54.302 -14.261 -46.520 1.00 44.88 497 CYS A CA 1
ATOM 3807 C C . CYS A 1 497 ? 55.092 -14.711 -47.772 1.00 44.88 497 CYS A C 1
ATOM 3809 O O . CYS A 1 497 ? 55.700 -15.789 -47.749 1.00 44.88 497 CYS A O 1
ATOM 3811 N N . PRO A 1 498 ? 55.122 -13.920 -48.864 1.00 45.19 498 PRO A N 1
ATOM 3812 C CA . PRO A 1 498 ? 55.721 -14.344 -50.131 1.00 45.19 498 PRO A CA 1
ATOM 3813 C C . PRO A 1 498 ? 57.228 -14.638 -50.047 1.00 45.19 498 PRO A C 1
ATOM 3815 O O . PRO A 1 498 ? 57.748 -15.356 -50.904 1.00 45.19 498 PRO A O 1
ATOM 3818 N N . SER A 1 499 ? 57.928 -14.135 -49.022 1.00 47.28 499 SER A N 1
ATOM 3819 C CA . SER A 1 499 ? 59.343 -14.435 -48.758 1.00 47.28 499 SER A CA 1
ATOM 3820 C C . SER A 1 499 ? 59.569 -15.712 -47.935 1.00 47.28 499 SER A C 1
ATOM 3822 O O . SER A 1 499 ? 60.690 -16.212 -47.896 1.00 47.28 499 SER A O 1
ATOM 3824 N N . CYS A 1 500 ? 58.523 -16.292 -47.339 1.00 51.09 500 CYS A N 1
ATOM 3825 C CA . CYS A 1 500 ? 58.592 -17.462 -46.456 1.00 51.09 500 CYS A CA 1
ATOM 3826 C C . CYS A 1 500 ? 58.011 -18.729 -47.105 1.00 51.09 500 CYS A C 1
ATOM 3828 O O . CYS A 1 500 ? 57.416 -19.559 -46.417 1.00 51.09 500 CYS A O 1
ATOM 3830 N N . LYS A 1 501 ? 58.149 -18.887 -48.431 1.00 41.47 501 LYS A N 1
ATOM 3831 C CA . LYS A 1 501 ? 57.637 -20.061 -49.159 1.00 41.47 501 LYS A CA 1
ATOM 3832 C C . LYS A 1 501 ? 58.167 -21.366 -48.545 1.00 41.47 501 LYS A C 1
ATOM 3834 O O . LYS A 1 501 ? 59.285 -21.779 -48.836 1.00 41.47 501 LYS A O 1
ATOM 3839 N N . GLY A 1 502 ? 57.334 -22.026 -47.739 1.00 48.78 502 GLY A N 1
ATOM 3840 C CA . GLY A 1 502 ? 57.535 -23.406 -47.297 1.00 48.78 502 GLY A CA 1
ATOM 3841 C C . GLY A 1 502 ? 58.013 -23.634 -45.861 1.00 48.78 502 GLY A C 1
ATOM 3842 O O . GLY A 1 502 ? 58.480 -24.737 -45.589 1.00 48.78 502 GLY A O 1
ATOM 3843 N N . GLN A 1 503 ? 57.903 -22.675 -44.935 1.00 47.97 503 GLN A N 1
ATOM 3844 C CA . GLN A 1 503 ? 58.114 -22.963 -43.506 1.00 47.97 503 GLN A CA 1
ATOM 3845 C C . GLN A 1 503 ? 56.858 -22.727 -42.666 1.00 47.97 503 GLN A C 1
ATOM 3847 O O . GLN A 1 503 ? 56.062 -21.837 -42.950 1.00 47.97 503 GLN A O 1
ATOM 3852 N N . ASP A 1 504 ? 56.705 -23.592 -41.661 1.00 46.53 504 ASP A N 1
ATOM 3853 C CA . ASP A 1 504 ? 55.596 -23.660 -40.710 1.00 46.53 504 ASP A CA 1
ATOM 3854 C C . ASP A 1 504 ? 55.253 -22.266 -40.140 1.00 46.53 504 ASP A C 1
ATOM 3856 O O . ASP A 1 504 ? 56.103 -21.661 -39.474 1.00 46.53 504 ASP A O 1
ATOM 3860 N N . PRO A 1 505 ? 54.034 -21.742 -40.378 1.00 46.88 505 PRO A N 1
ATOM 3861 C CA . PRO A 1 505 ? 53.633 -20.400 -39.955 1.00 46.88 505 PRO A CA 1
ATOM 3862 C C . PRO A 1 505 ? 53.653 -20.199 -38.430 1.00 46.88 505 PRO A C 1
ATOM 3864 O O . PRO A 1 505 ? 53.587 -19.060 -37.972 1.00 46.88 505 PRO A O 1
ATOM 3867 N N . GLN A 1 506 ? 53.790 -21.267 -37.632 1.00 48.56 506 GLN A N 1
ATOM 3868 C CA . GLN A 1 506 ? 53.880 -21.189 -36.169 1.00 48.56 506 GLN A CA 1
ATOM 3869 C C . GLN A 1 506 ? 55.311 -21.021 -35.619 1.00 48.56 506 GLN A C 1
ATOM 3871 O O . GLN A 1 506 ? 55.482 -20.869 -34.408 1.00 48.56 506 GLN A O 1
ATOM 3876 N N . ARG A 1 507 ? 56.359 -21.007 -36.460 1.00 44.53 507 ARG A N 1
ATOM 3877 C CA . ARG A 1 507 ? 57.754 -20.782 -36.023 1.00 44.53 507 ARG A CA 1
ATOM 3878 C C . ARG A 1 507 ? 58.313 -19.451 -36.530 1.00 44.53 507 ARG A C 1
ATOM 3880 O O . ARG A 1 507 ? 59.063 -19.387 -37.499 1.00 44.53 507 ARG A O 1
ATOM 3887 N N . LEU A 1 508 ? 58.005 -18.375 -35.813 1.00 49.09 508 LEU A N 1
ATOM 3888 C CA . LEU A 1 508 ? 58.655 -17.071 -35.976 1.00 49.09 508 LEU A CA 1
ATOM 3889 C C . LEU A 1 508 ? 60.059 -17.079 -35.339 1.00 49.09 508 LEU A C 1
ATOM 3891 O O . LEU A 1 508 ? 60.205 -16.860 -34.139 1.00 49.09 508 LEU A O 1
ATOM 3895 N N . SER A 1 509 ? 61.111 -17.304 -36.131 1.00 44.47 509 SER A N 1
ATOM 3896 C CA . SER A 1 509 ? 62.506 -17.093 -35.689 1.00 44.47 509 SER A CA 1
ATOM 3897 C C . SER A 1 509 ? 63.411 -16.492 -36.772 1.00 44.47 509 SER A C 1
ATOM 3899 O O . SER A 1 509 ? 64.584 -16.851 -36.879 1.00 44.47 509 SER A O 1
ATOM 3901 N N . CYS A 1 510 ? 62.886 -15.602 -37.613 1.00 49.78 510 CYS A N 1
ATOM 3902 C CA . CYS A 1 510 ? 63.714 -14.860 -38.563 1.00 49.78 510 CYS A CA 1
ATOM 3903 C C . CYS A 1 510 ? 64.191 -13.543 -37.921 1.00 49.78 510 CYS A C 1
ATOM 3905 O O . CYS A 1 510 ? 63.390 -12.793 -37.358 1.00 49.78 510 CYS A O 1
ATOM 3907 N N . ALA A 1 511 ? 65.496 -13.264 -38.018 1.00 43.62 511 ALA A N 1
ATOM 3908 C CA . ALA A 1 511 ? 66.152 -12.096 -37.419 1.00 43.62 511 ALA A CA 1
ATOM 3909 C C . ALA A 1 511 ? 65.514 -10.759 -37.849 1.00 43.62 511 ALA A C 1
ATOM 3911 O O . ALA A 1 511 ? 65.426 -9.826 -37.057 1.00 43.62 511 ALA A O 1
ATOM 3912 N N . THR A 1 512 ? 64.948 -10.698 -39.059 1.00 44.81 512 THR A N 1
ATOM 3913 C CA . THR A 1 512 ? 64.247 -9.517 -39.588 1.00 44.81 512 THR A CA 1
ATOM 3914 C C . THR A 1 512 ? 62.947 -9.192 -38.835 1.00 44.81 512 THR A C 1
ATOM 3916 O O . THR A 1 512 ? 62.553 -8.029 -38.779 1.00 44.81 512 THR A O 1
ATOM 3919 N N . CYS A 1 513 ? 62.287 -10.186 -38.225 1.00 44.34 513 CYS A N 1
ATOM 3920 C CA . CYS A 1 513 ? 61.068 -9.990 -37.427 1.00 44.34 513 CYS A CA 1
ATOM 3921 C C . CYS A 1 513 ? 61.370 -9.621 -35.964 1.00 44.34 513 CYS A C 1
ATOM 3923 O O . CYS A 1 513 ? 60.540 -8.994 -35.313 1.00 44.34 513 CYS A O 1
ATOM 3925 N N . GLN A 1 514 ? 62.545 -9.993 -35.445 1.00 45.59 514 GLN A N 1
ATOM 3926 C CA . GLN A 1 514 ? 62.943 -9.729 -34.056 1.00 45.59 514 GLN A CA 1
ATOM 3927 C C . GLN A 1 514 ? 63.554 -8.331 -33.863 1.00 45.59 514 GLN A C 1
ATOM 3929 O O . GLN A 1 514 ? 63.367 -7.734 -32.808 1.00 45.59 514 GLN A O 1
ATOM 3934 N N . GLU A 1 515 ? 64.221 -7.770 -34.877 1.00 39.84 515 GLU A N 1
ATOM 3935 C CA . GLU A 1 515 ? 64.863 -6.447 -34.778 1.00 39.84 515 GLU A CA 1
ATOM 3936 C C . GLU A 1 515 ? 63.892 -5.256 -34.864 1.00 39.84 515 GLU A C 1
ATOM 3938 O O . GLU A 1 515 ? 64.231 -4.162 -34.420 1.00 39.84 515 GLU A O 1
ATOM 3943 N N . ARG A 1 516 ? 62.678 -5.430 -35.409 1.00 43.75 516 ARG A N 1
ATOM 3944 C CA . ARG A 1 516 ? 61.756 -4.304 -35.658 1.00 43.75 516 ARG A CA 1
ATOM 3945 C C . ARG A 1 516 ? 60.831 -3.939 -34.498 1.00 43.75 516 ARG A C 1
ATOM 3947 O O . ARG A 1 516 ? 60.189 -2.897 -34.583 1.00 43.75 516 ARG A O 1
ATOM 3954 N N . GLY A 1 517 ? 60.709 -4.761 -33.449 1.00 37.62 517 GLY A N 1
ATOM 3955 C CA . GLY A 1 517 ? 59.819 -4.481 -32.301 1.00 37.62 517 GLY A CA 1
ATOM 3956 C C . GLY A 1 517 ? 58.355 -4.170 -32.670 1.00 37.62 517 GLY A C 1
ATOM 3957 O O . GLY A 1 517 ? 57.589 -3.683 -31.845 1.00 37.62 517 GLY A O 1
ATOM 3958 N N . THR A 1 518 ? 57.973 -4.438 -33.915 1.00 36.91 518 THR A N 1
ATOM 3959 C CA . THR A 1 518 ? 56.691 -4.154 -34.538 1.00 36.91 518 THR A CA 1
ATOM 3960 C C . THR A 1 518 ? 56.434 -5.331 -35.460 1.00 36.91 518 THR A C 1
ATOM 3962 O O . THR A 1 518 ? 57.186 -5.577 -36.404 1.00 36.91 518 THR A O 1
ATOM 3965 N N . VAL A 1 519 ? 55.399 -6.115 -35.156 1.00 35.88 519 VAL A N 1
ATOM 3966 C CA . VAL A 1 519 ? 54.808 -6.976 -36.179 1.00 35.88 519 VAL A CA 1
ATOM 3967 C C . VAL A 1 519 ? 54.349 -5.997 -37.259 1.00 35.88 519 VAL A C 1
ATOM 3969 O O . VAL A 1 519 ? 53.576 -5.092 -36.928 1.00 35.88 519 VAL A O 1
ATOM 3972 N N . PRO A 1 520 ? 54.866 -6.060 -38.499 1.00 38.19 520 PRO A N 1
ATOM 3973 C CA . PRO A 1 520 ? 54.326 -5.210 -39.539 1.00 38.19 520 PRO A CA 1
ATOM 3974 C C . PRO A 1 520 ? 52.829 -5.513 -39.608 1.00 38.19 520 PRO A C 1
ATOM 3976 O O . PRO A 1 520 ? 52.432 -6.677 -39.637 1.00 38.19 520 PRO A O 1
ATOM 3979 N N . LEU A 1 521 ? 51.999 -4.471 -39.607 1.00 48.28 521 LEU A N 1
ATOM 3980 C CA . LEU A 1 521 ? 50.553 -4.538 -39.852 1.00 48.28 521 LEU A CA 1
ATOM 3981 C C . LEU A 1 521 ? 50.256 -4.986 -41.305 1.00 48.28 521 LEU A C 1
ATOM 3983 O O . LEU A 1 521 ? 49.337 -4.498 -41.956 1.00 48.28 521 LEU A O 1
ATOM 3987 N N . GLU A 1 522 ? 51.063 -5.889 -41.857 1.00 53.06 522 GLU A N 1
ATOM 3988 C CA . GLU A 1 522 ? 50.890 -6.499 -43.162 1.00 53.06 522 GLU A CA 1
ATOM 3989 C C . GLU A 1 522 ? 49.788 -7.552 -43.040 1.00 53.06 522 GLU A C 1
ATOM 3991 O O . GLU A 1 522 ? 50.002 -8.675 -42.590 1.00 53.06 522 GLU A O 1
ATOM 3996 N N . GLY A 1 523 ? 48.567 -7.157 -43.401 1.00 59.09 523 GLY A N 1
ATOM 3997 C CA . GLY A 1 523 ? 47.429 -8.074 -43.456 1.00 59.09 523 GLY A CA 1
ATOM 3998 C C . GLY A 1 523 ? 46.068 -7.437 -43.204 1.00 59.09 523 GLY A C 1
ATOM 3999 O O . GLY A 1 523 ? 45.065 -8.065 -43.531 1.00 59.09 523 GLY A O 1
ATOM 4000 N N . LEU A 1 524 ? 46.008 -6.213 -42.662 1.00 72.25 524 LEU A N 1
ATOM 4001 C CA . LEU A 1 524 ? 44.749 -5.477 -42.531 1.00 72.25 524 LEU A CA 1
ATOM 4002 C C . LEU A 1 524 ? 44.374 -4.853 -43.883 1.00 72.25 524 LEU A C 1
ATOM 4004 O O . LEU A 1 524 ? 45.028 -3.927 -44.359 1.00 72.25 524 LEU A O 1
ATOM 4008 N N . LYS A 1 525 ? 43.330 -5.385 -44.517 1.00 77.31 525 LYS A N 1
ATOM 4009 C CA . LYS A 1 525 ? 42.776 -4.904 -45.786 1.00 77.31 525 LYS A CA 1
ATOM 4010 C C . LYS A 1 525 ? 41.408 -4.281 -45.538 1.00 77.31 525 LYS A C 1
ATOM 4012 O O . LYS A 1 525 ? 40.610 -4.824 -44.778 1.00 77.31 525 LYS A O 1
ATOM 4017 N N . PHE A 1 526 ? 41.129 -3.174 -46.216 1.00 80.50 526 PHE A N 1
ATOM 4018 C CA . PHE A 1 526 ? 39.825 -2.521 -46.186 1.00 80.50 526 PHE A CA 1
ATOM 4019 C C . PHE A 1 526 ? 39.108 -2.769 -47.506 1.00 80.50 526 PHE A C 1
ATOM 4021 O O . PHE A 1 526 ? 39.663 -2.524 -48.576 1.00 80.50 526 PHE A O 1
ATOM 4028 N N . GLU A 1 527 ? 37.884 -3.265 -47.422 1.00 81.38 527 GLU A N 1
ATOM 4029 C CA . GLU A 1 527 ? 36.991 -3.451 -48.555 1.00 81.38 527 GLU A CA 1
ATOM 4030 C C . GLU A 1 527 ? 35.769 -2.567 -48.355 1.00 81.38 527 GLU A C 1
ATOM 4032 O O . GLU A 1 527 ? 35.149 -2.579 -47.294 1.00 81.38 527 GLU A O 1
ATOM 4037 N N . THR A 1 528 ? 35.432 -1.780 -49.367 1.00 78.88 528 THR A N 1
ATOM 4038 C CA . THR A 1 528 ? 34.271 -0.901 -49.322 1.00 78.88 528 THR A CA 1
ATOM 4039 C C . THR A 1 528 ? 33.215 -1.422 -50.278 1.00 78.88 528 THR A C 1
ATOM 4041 O O . THR A 1 528 ? 33.433 -1.465 -51.488 1.00 78.88 528 THR A O 1
ATOM 4044 N N . ILE A 1 529 ? 32.061 -1.782 -49.729 1.00 73.00 529 ILE A N 1
ATOM 4045 C CA . ILE A 1 529 ? 30.863 -2.116 -50.485 1.00 73.00 529 ILE A CA 1
ATOM 4046 C C . ILE A 1 529 ? 30.020 -0.844 -50.513 1.00 73.00 529 ILE A C 1
ATOM 4048 O O . ILE A 1 529 ? 29.347 -0.477 -49.546 1.00 73.00 529 ILE A O 1
ATOM 4052 N N . ASN A 1 530 ? 30.140 -0.116 -51.622 1.00 63.78 530 ASN A N 1
ATOM 4053 C CA . ASN A 1 530 ? 29.297 1.042 -51.873 1.00 63.78 530 ASN A CA 1
ATOM 4054 C C . ASN A 1 530 ? 27.889 0.549 -52.194 1.00 63.78 530 ASN A C 1
ATOM 4056 O O . ASN A 1 530 ? 27.707 -0.243 -53.120 1.00 63.78 530 ASN A O 1
ATOM 4060 N N . THR A 1 531 ? 26.907 1.061 -51.464 1.00 50.91 531 THR A N 1
ATOM 4061 C CA . THR A 1 531 ? 25.509 0.973 -51.873 1.00 50.91 531 THR A CA 1
ATOM 4062 C C . THR A 1 531 ? 25.374 1.761 -53.173 1.00 50.91 531 THR A C 1
ATOM 4064 O O . THR A 1 531 ? 25.910 2.869 -53.306 1.00 50.91 531 THR A O 1
ATOM 4067 N N . LYS A 1 532 ? 24.786 1.161 -54.208 1.00 44.62 532 LYS A N 1
ATOM 4068 C CA . LYS A 1 532 ? 24.696 1.826 -55.511 1.00 44.62 532 LYS A CA 1
ATOM 4069 C C . LYS A 1 532 ? 23.696 2.979 -55.415 1.00 44.62 532 LYS A C 1
ATOM 4071 O O . LYS A 1 532 ? 22.512 2.746 -55.238 1.00 44.62 532 LYS A O 1
ATOM 4076 N N . THR A 1 533 ? 24.239 4.190 -55.561 1.00 36.75 533 THR A N 1
ATOM 4077 C CA . THR A 1 533 ? 23.714 5.367 -56.281 1.00 36.75 533 THR A CA 1
ATOM 4078 C C . THR A 1 533 ? 22.209 5.631 -56.226 1.00 36.75 533 THR A C 1
ATOM 4080 O O . THR A 1 533 ? 21.419 4.901 -56.821 1.00 36.75 533 THR A O 1
ATOM 4083 N N . GLU A 1 534 ? 21.868 6.795 -55.658 1.00 35.47 534 GLU A N 1
ATOM 4084 C CA . GLU A 1 534 ? 20.869 7.709 -56.229 1.00 35.47 534 GLU A CA 1
ATOM 4085 C C . GLU A 1 534 ? 20.771 7.492 -57.749 1.00 35.47 534 GLU A C 1
ATOM 4087 O O . GLU A 1 534 ? 21.757 7.651 -58.472 1.00 35.47 534 GLU A O 1
ATOM 4092 N N . GLY A 1 535 ? 19.615 7.007 -5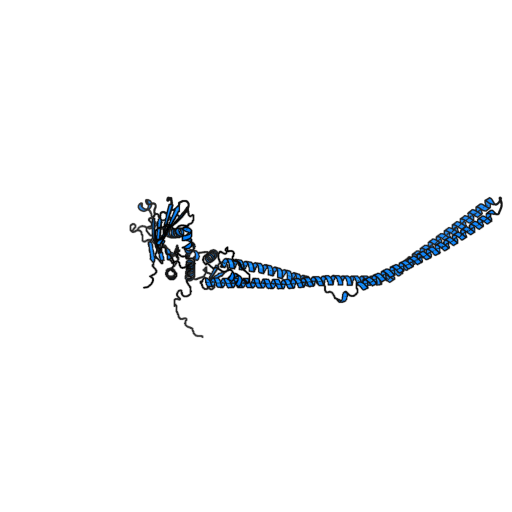8.200 1.00 30.86 535 GLY A N 1
ATOM 4093 C CA . GLY A 1 535 ? 19.327 6.859 -59.618 1.00 30.86 535 GLY A CA 1
ATOM 4094 C C . GLY A 1 535 ? 19.195 8.222 -60.293 1.00 30.86 535 GLY A C 1
ATOM 4095 O O . GLY A 1 535 ? 18.681 9.144 -59.668 1.00 30.86 535 GLY A O 1
ATOM 4096 N N . ASP A 1 536 ? 19.638 8.256 -61.552 1.00 27.59 536 ASP A N 1
ATOM 4097 C CA . ASP A 1 536 ? 19.338 9.216 -62.632 1.00 27.59 536 ASP A CA 1
ATOM 4098 C C . ASP A 1 536 ? 19.467 10.731 -62.380 1.00 27.59 536 ASP A C 1
ATOM 4100 O O . ASP A 1 536 ? 18.663 11.329 -61.629 1.00 27.59 536 ASP A O 1
#

Foldseek 3Di:
DDDDDDDDPDPDDPPPVQFDQDFDDDPPDAFKEWQKKWKDQWDQDNTDIDGFFLFEKEWEFAPPLCQVVVLVLVLCQLQPFQDLRGGHPPDQKMKMKIAIPQQKIKIKMAGNRSDIAIWIAHNVRDTDPDHVNVVSCQQADSLLAALVCLLPDDLLVNLVLLQQLQAQDDDQVLLCVLLVHRGDDPVPDNHPVVVLVVLLVVLVVVLVVLVVLLVVLVVVLVVLVVPQDDFDPVLQPQLVVLVVVLVVLVVVLVVQLVVLVVVLVVVLVVLVVVLVVVLVVLVVVVVVVVVVLVPDDDPCVPVSVVVVVVSVVVSVVVVVVSVVVSVVVNVVSVVVSVVSSVVSCVVSVVVSVVSVVSSVSNVVSVVSVVSNVVSVVSSVVSVVVSVVSVVSSVSSVSSSVSSVVVVVVSVVVSRQAQWDQDPSFIDRVNHTLVRDDPLSNLVVSVSSSLSNRRSHQEYEHEAPQVDDPVSVVVVSVSSLVSSHRYYYYYYDDDDPDPVPPPDDPPDPDDPVCVVPVRPPSPTTDMDHDHNDDDDD

pLDDT: mean 76.77, std 16.74, range [24.41, 96.5]

Secondary structure (DSSP, 8-state):
-PPP-----------STT-------STTPPP--EEEEEEEEETTEEEEEEEPPSSEEEEEE-TTSSHHHHHHHHHHHHH----TTSBPTT-SEEEEEEEETTS-EEEEEEETTS-EEEEEE-TTSPBPSS-HHHHHHHH--GGGG-HHHHHHS-HHHHHHHHHHHS-----HHHHHHHHSS-----S--S-HHHHHHHHHHHHHHHHHHHHHHHHHHHHHHHHHHHT-----GGGGTTHHHHHHHHHHHHHHHHHHHHHHHHHHHHHHHHHHHHHHHHHHHHHHHHHHHHHHHHTS-SSTHHHHHHHHHHHHHHHHHHHHHHHHHHHHHHHHHHHHHHHHHHHHHHHHHHHHHHHHHHHHHHHHHHHHHHHHHHHHHHHHHHHHHHHHHHHHHHHHHHHHHHHHHHHHHHHHHTT-TTEEEETTEEEETTEEGGGS-HHHHHHHHHHHHHHH--SS-EEEES-GGGS-HHHHHHHHHHHHHHT-EEEEEEE-PPPP-TT-TTS-TT----HHHHTTSS---TT-EEEEE-------

Mean predicted aligned error: 18.01 Å

Radius of gyration: 60.21 Å; Cα contacts (8 Å, |Δi|>4): 631; chains: 1; bounding box: 114×71×189 Å

Nearest PDB structures (foldseek):
  8i4v-assembly1_B  TM=2.326E-01  e=7.049E-02  Saccharomyces cerevisiae S288C
  3ja6-assembly1_H  TM=2.554E-01  e=5.476E-01  Escherichia coli
  8c5v-assembly1_I  TM=2.734E-01  e=1.065E+00  Escherichia coli
  3zx6-assembly1_B  TM=2.430E-01  e=8.070E-01  Archaeoglobus fulgidus DSM 4304
  3g67-assembly1_B  TM=3.207E-01  e=2.312E+00  Thermotoga maritima

Sequence (536 aa):
MPQCATIGSGVHGEGLAGYQVLTRTRGGSAQVKVTKVSTRQLLAFEDLEVKLGSGLTIAKGPNECGKTSIVEIIKAFFTGGKDVTIVRKGAESGEVAVEFDDGYRGRRVYDADGSNKVEIFDPAGKKLPGSGAKFLSALADALSLNPLAFFHAPPKQRVSWFIETVPVNVSAEEITKATGFPYRQTGEERNGFDLLYRLRKAFYDERTGINGQITAKKKTCEELTRTLPEVDPESIGGLAELRQRQQELESGRQSERARIAGEKSAAEVALDKKFRAKMESIKADRAEADRKASAIVDEARRAARELQDAAALEQEKATAALNARLAEFTEKLNAKALADRSAADEQFSGQLAELAAAIAKAEVAESSIAVTRNTRQTIEKYKREIVELSTHADQQSAAIDGIDSLKEQLITRVGIPGLEIRDGDIWINGVAFDRLNEETKIKICFQLARMRAGDCPLVCADGFEALDSRHRELFEQFVEESGLQAFVTIVADTEPCPSCKGQDPQRLSCATCQERGTVPLEGLKFETINTKTEGD